Protein AF-A0A835QBU1-F1 (afdb_monomer)

Organism: Vanilla planifolia (NCBI:txid51239)

Structure (mmCIF, N/CA/C/O backbone):
data_AF-A0A835QBU1-F1
#
_entry.id   AF-A0A835QBU1-F1
#
loop_
_atom_site.group_PDB
_atom_site.id
_atom_site.type_symbol
_atom_site.label_atom_id
_atom_site.label_alt_id
_atom_site.label_comp_id
_atom_site.label_asym_id
_atom_site.label_entity_id
_atom_site.label_seq_id
_atom_site.pdbx_PDB_ins_code
_atom_site.Cartn_x
_atom_site.Cartn_y
_atom_site.Cartn_z
_atom_site.occupancy
_atom_site.B_iso_or_equiv
_atom_site.auth_seq_id
_atom_site.auth_comp_id
_atom_site.auth_asym_id
_atom_site.auth_atom_id
_atom_site.pdbx_PDB_model_num
ATOM 1 N N . MET A 1 1 ? -8.262 28.388 25.864 1.00 41.97 1 MET A N 1
ATOM 2 C CA . MET A 1 1 ? -7.118 27.521 26.210 1.00 41.97 1 MET A CA 1
ATOM 3 C C . MET A 1 1 ? -6.697 27.884 27.628 1.00 41.97 1 MET A C 1
ATOM 5 O O . MET A 1 1 ? -5.631 28.426 27.838 1.00 41.97 1 MET A O 1
ATOM 9 N N . GLU A 1 2 ? -7.646 27.727 28.546 1.00 38.16 2 GLU A N 1
ATOM 10 C CA . GLU A 1 2 ? -7.590 28.048 29.980 1.00 38.16 2 GLU A CA 1
ATOM 11 C C . GLU A 1 2 ? -8.943 27.547 30.513 1.00 38.16 2 GLU A C 1
ATOM 13 O O . GLU A 1 2 ? -9.866 28.317 30.756 1.00 38.16 2 GLU A O 1
ATOM 18 N N . GLN A 1 3 ? -9.139 26.226 30.480 1.00 33.34 3 GLN A N 1
ATOM 19 C CA . GLN A 1 3 ? -10.280 25.585 31.151 1.00 33.34 3 GLN A CA 1
ATOM 20 C C . GLN A 1 3 ? -10.134 24.071 31.369 1.00 33.34 3 GLN A C 1
ATOM 22 O O . GLN A 1 3 ? -10.959 23.512 32.078 1.00 33.34 3 GLN A O 1
ATOM 27 N N . ASP A 1 4 ? -9.060 23.438 30.882 1.00 34.94 4 ASP A N 1
ATOM 28 C CA . ASP A 1 4 ? -8.884 21.977 30.978 1.00 34.94 4 ASP A CA 1
ATOM 29 C C . ASP A 1 4 ? -7.824 21.531 32.009 1.00 34.94 4 ASP A C 1
ATOM 31 O O . ASP A 1 4 ? -7.469 20.360 32.069 1.00 34.94 4 ASP A O 1
ATOM 35 N N . GLU A 1 5 ? -7.316 22.432 32.857 1.00 35.19 5 GLU A N 1
ATOM 36 C CA . GLU A 1 5 ? -6.201 22.122 33.774 1.00 35.19 5 GLU A CA 1
ATOM 37 C C . GLU A 1 5 ? -6.612 21.827 35.231 1.00 35.19 5 GLU A C 1
ATOM 39 O O . GLU A 1 5 ? -5.766 21.797 36.121 1.00 35.19 5 GLU A O 1
ATOM 44 N N . TYR A 1 6 ? -7.901 21.577 35.500 1.00 36.22 6 TYR A N 1
ATOM 45 C CA . TYR A 1 6 ? -8.401 21.354 36.869 1.00 36.22 6 TYR A CA 1
ATOM 46 C C . TYR A 1 6 ? -8.866 19.926 37.208 1.00 36.22 6 TYR A C 1
ATOM 48 O O . TYR A 1 6 ? -9.200 19.683 38.365 1.00 36.22 6 TYR A O 1
ATOM 56 N N . GLU A 1 7 ? -8.827 18.958 36.283 1.00 36.31 7 GLU A N 1
ATOM 57 C CA . GLU A 1 7 ? -9.315 17.586 36.560 1.00 36.31 7 GLU A CA 1
ATOM 58 C C . GLU A 1 7 ? -8.234 16.495 36.691 1.00 36.31 7 GLU A C 1
ATOM 60 O O . GLU A 1 7 ? -8.557 15.364 37.044 1.00 36.31 7 GLU A O 1
ATOM 65 N N . LEU A 1 8 ? -6.939 16.796 36.527 1.00 36.50 8 LEU A N 1
ATOM 66 C CA . LEU A 1 8 ? -5.893 15.756 36.474 1.00 36.50 8 LEU A CA 1
ATOM 67 C C . LEU A 1 8 ? -5.052 15.563 37.757 1.00 36.50 8 LEU A C 1
ATOM 69 O O . LEU A 1 8 ? -3.908 15.117 37.679 1.00 36.50 8 LEU A O 1
ATOM 73 N N . VAL A 1 9 ? -5.574 15.898 38.946 1.00 36.94 9 VAL A N 1
ATOM 74 C CA . VAL A 1 9 ? -4.801 15.797 40.213 1.00 36.94 9 VAL A CA 1
ATOM 75 C C . VAL A 1 9 ? -5.402 14.827 41.248 1.00 36.94 9 VAL A C 1
ATOM 77 O O . VAL A 1 9 ? -4.779 14.585 42.279 1.00 36.94 9 VAL A O 1
ATOM 80 N N . GLN A 1 10 ? -6.542 14.173 40.992 1.00 35.09 10 GLN A N 1
ATOM 81 C CA . GLN A 1 10 ? -7.192 13.333 42.019 1.00 35.09 10 GLN A CA 1
ATOM 82 C C . GLN A 1 10 ? -6.930 11.815 41.988 1.00 35.09 10 GLN A C 1
ATOM 84 O O . GLN A 1 10 ? -7.316 11.148 42.943 1.00 35.09 10 GLN A O 1
ATOM 89 N N . ASP A 1 11 ? -6.187 11.270 41.019 1.00 34.44 11 ASP A N 1
ATOM 90 C CA . ASP A 1 11 ? -6.091 9.802 40.840 1.00 34.44 11 ASP A CA 1
ATOM 91 C C . ASP A 1 11 ? -4.745 9.144 41.208 1.00 34.44 11 ASP A C 1
ATOM 93 O O . ASP A 1 11 ? -4.454 8.022 40.797 1.00 34.44 11 ASP A O 1
ATOM 97 N N . LYS A 1 12 ? -3.897 9.784 42.030 1.00 37.47 12 LYS A N 1
ATOM 98 C CA . LYS A 1 12 ? -2.564 9.229 42.381 1.00 37.47 12 LYS A CA 1
ATOM 99 C C . LYS A 1 12 ? -2.281 8.911 43.851 1.00 37.47 12 LYS A C 1
ATOM 101 O O . LYS A 1 12 ? -1.123 8.703 44.202 1.00 37.47 12 LYS A O 1
ATOM 106 N N . TYR A 1 13 ? -3.298 8.768 44.701 1.00 37.16 13 TYR A N 1
ATOM 107 C CA . TYR A 1 13 ? -3.087 8.339 46.093 1.00 37.16 13 TYR A CA 1
ATOM 108 C C . TYR A 1 13 ? -4.092 7.289 46.580 1.00 37.16 13 TYR A C 1
ATOM 110 O O . TYR A 1 13 ? -4.860 7.541 47.496 1.00 37.16 13 TYR A O 1
ATOM 118 N N . THR A 1 14 ? -4.043 6.069 46.038 1.00 35.91 14 THR A N 1
ATOM 119 C CA . THR A 1 14 ? -4.476 4.866 46.780 1.00 35.91 14 THR A CA 1
ATOM 120 C C . THR A 1 14 ? -3.639 3.653 46.365 1.00 35.91 14 THR A C 1
ATOM 122 O O . THR A 1 14 ? -3.906 2.983 45.376 1.00 35.91 14 THR A O 1
ATOM 125 N N . GLY A 1 15 ? -2.578 3.367 47.122 1.00 33.56 15 GLY A N 1
ATOM 126 C CA . GLY A 1 15 ? -1.663 2.276 46.787 1.00 33.56 15 GLY A CA 1
ATOM 127 C C . GLY A 1 15 ? -0.652 1.943 47.876 1.00 33.56 15 GLY A C 1
ATOM 128 O O . GLY A 1 15 ? 0.536 1.876 47.593 1.00 33.56 15 GLY A O 1
ATOM 129 N N . LEU A 1 16 ? -1.097 1.727 49.116 1.00 31.12 16 LEU A N 1
ATOM 130 C CA . LEU A 1 16 ? -0.319 0.981 50.111 1.00 31.12 16 LEU A CA 1
ATOM 131 C C . LEU A 1 16 ? -1.269 0.123 50.950 1.00 31.12 16 LEU A C 1
ATOM 133 O O . LEU A 1 16 ? -2.012 0.620 51.791 1.00 31.12 16 LEU A O 1
ATOM 137 N N . LYS A 1 17 ? -1.266 -1.182 50.670 1.00 30.02 17 LYS A N 1
ATOM 138 C CA . LYS A 1 17 ? -1.977 -2.215 51.424 1.00 30.02 17 LYS A CA 1
ATOM 139 C C . LYS A 1 17 ? -0.918 -2.984 52.210 1.00 30.02 17 LYS A C 1
ATOM 141 O O . LYS A 1 17 ? -0.133 -3.728 51.629 1.00 30.02 17 LYS A O 1
ATOM 146 N N . GLU A 1 18 ? -0.855 -2.728 53.509 1.00 30.45 18 GLU A N 1
ATOM 147 C CA . GLU A 1 18 ? 0.099 -3.344 54.427 1.00 30.45 18 GLU A CA 1
ATOM 148 C C . GLU A 1 18 ? -0.432 -4.710 54.897 1.00 30.45 18 GLU A C 1
ATOM 150 O O . GLU A 1 18 ? -1.596 -4.863 55.274 1.00 30.45 18 GLU A O 1
ATOM 155 N N . HIS A 1 19 ? 0.425 -5.725 54.804 1.00 32.84 19 HIS A N 1
ATOM 156 C CA . HIS A 1 19 ? 0.195 -7.094 55.256 1.00 32.84 19 HIS A CA 1
ATOM 157 C C . HIS A 1 19 ? 0.370 -7.175 56.778 1.00 32.84 19 HIS A C 1
ATOM 159 O O . HIS A 1 19 ? 1.478 -6.955 57.257 1.00 32.84 19 HIS A O 1
ATOM 165 N N . VAL A 1 20 ? -0.649 -7.607 57.530 1.00 29.84 20 VAL A N 1
ATOM 166 C CA . VAL A 1 20 ? -0.459 -8.078 58.915 1.00 29.84 20 VAL A CA 1
ATOM 167 C C . VAL A 1 20 ? -1.335 -9.306 59.186 1.00 29.84 20 VAL A C 1
ATOM 169 O O . VAL A 1 20 ? -2.545 -9.287 58.979 1.00 29.84 20 VAL A O 1
ATOM 172 N N . SER A 1 21 ? -0.690 -10.393 59.622 1.00 28.58 21 SER A N 1
ATOM 173 C CA . SER A 1 21 ? -1.314 -11.604 60.182 1.00 28.58 21 SER A CA 1
ATOM 174 C C . SER A 1 21 ? -1.485 -11.480 61.707 1.00 28.58 21 SER A C 1
ATOM 176 O O . SER A 1 21 ? -0.760 -10.697 62.320 1.00 28.58 21 SER A O 1
ATOM 178 N N . PRO A 1 22 ? -2.390 -12.250 62.344 1.00 44.69 22 PRO A N 1
ATOM 179 C CA . PRO A 1 22 ? -2.784 -12.043 63.736 1.00 44.69 22 PRO A CA 1
ATOM 180 C C . PRO A 1 22 ? -2.064 -12.993 64.708 1.00 44.69 22 PRO A C 1
ATOM 182 O O . PRO A 1 22 ? -1.931 -14.179 64.415 1.00 44.69 22 PRO A O 1
ATOM 185 N N . ALA A 1 23 ? -1.677 -12.499 65.889 1.00 28.02 23 ALA A N 1
ATOM 186 C CA . ALA A 1 23 ? -1.507 -13.303 67.105 1.00 28.02 23 ALA A CA 1
ATOM 187 C C . ALA A 1 23 ? -1.272 -12.425 68.351 1.00 28.02 23 ALA A C 1
ATOM 189 O O . ALA A 1 23 ? -0.581 -11.415 68.269 1.00 28.02 23 ALA A O 1
ATOM 190 N N . ALA A 1 24 ? -1.759 -12.942 69.485 1.00 31.03 24 ALA A N 1
ATOM 191 C CA . ALA A 1 24 ? -1.344 -12.727 70.879 1.00 31.03 24 ALA A CA 1
ATOM 192 C C . ALA A 1 24 ? -2.356 -12.043 71.825 1.00 31.03 24 ALA A C 1
ATOM 194 O O . ALA A 1 24 ? -2.681 -10.864 71.735 1.00 31.03 24 ALA A O 1
ATOM 195 N N . GLU A 1 25 ? -2.806 -12.894 72.746 1.00 30.39 25 GLU A N 1
ATOM 196 C CA . GLU A 1 25 ? -3.642 -12.750 73.936 1.00 30.39 25 GLU A CA 1
ATOM 197 C C . GLU A 1 25 ? -3.053 -11.873 75.064 1.00 30.39 25 GLU A C 1
ATOM 199 O O . GLU A 1 25 ? -1.849 -11.633 75.127 1.00 30.39 25 GLU A O 1
ATOM 204 N N . GLY A 1 26 ? -3.914 -11.559 76.048 1.00 29.30 26 GLY A N 1
ATOM 205 C CA . GLY A 1 26 ? -3.568 -11.151 77.423 1.00 29.30 26 GLY A CA 1
ATOM 206 C C . GLY A 1 26 ? -3.734 -9.643 77.664 1.00 29.30 26 GLY A C 1
ATOM 207 O O . GLY A 1 26 ? -3.286 -8.847 76.860 1.00 29.30 26 GLY A O 1
ATOM 208 N N . HIS A 1 27 ? -4.355 -9.123 78.724 1.00 30.23 27 HIS A N 1
ATOM 209 C CA . HIS A 1 27 ? -4.617 -9.656 80.056 1.00 30.23 27 HIS A CA 1
ATOM 210 C C . HIS A 1 27 ? -5.768 -8.875 80.724 1.00 30.23 27 HIS A C 1
ATOM 212 O O . HIS A 1 27 ? -5.878 -7.659 80.593 1.00 30.23 27 HIS A O 1
ATOM 218 N N . ILE A 1 28 ? -6.573 -9.597 81.501 1.00 39.59 28 ILE A N 1
ATOM 219 C CA . ILE A 1 28 ? -7.530 -9.095 82.494 1.00 39.59 28 ILE A CA 1
ATOM 220 C C . ILE A 1 28 ? -6.761 -8.591 83.725 1.00 39.59 28 ILE A C 1
ATOM 222 O O . ILE A 1 28 ? -5.910 -9.323 84.229 1.00 39.59 28 ILE A O 1
ATOM 226 N N . ILE A 1 29 ? -7.127 -7.424 84.273 1.00 33.50 29 ILE A N 1
ATOM 227 C CA . ILE A 1 29 ? -6.891 -7.085 85.687 1.00 33.50 29 ILE A CA 1
ATOM 228 C C . ILE A 1 29 ? -8.177 -6.534 86.312 1.00 33.50 29 ILE A C 1
ATOM 230 O O . ILE A 1 29 ? -8.896 -5.722 85.740 1.00 33.50 29 ILE A O 1
ATOM 234 N N . SER A 1 30 ? -8.435 -7.062 87.504 1.00 31.66 30 SER A N 1
ATOM 235 C CA . SER A 1 30 ? -9.604 -6.952 88.364 1.00 31.66 30 SER A CA 1
ATOM 236 C C . SER A 1 30 ? -9.409 -5.897 89.463 1.00 31.66 30 SER A C 1
ATOM 238 O O . SER A 1 30 ? -8.361 -5.891 90.097 1.00 31.66 30 SER A O 1
ATOM 240 N N . GLY A 1 31 ? -10.470 -5.131 89.748 1.00 31.61 31 GLY A N 1
ATOM 241 C CA . GLY A 1 31 ? -11.047 -4.906 91.086 1.00 31.61 31 GLY A CA 1
ATOM 242 C C . GLY A 1 31 ? -10.341 -4.016 92.124 1.00 31.61 31 GLY A C 1
ATOM 243 O O . GLY A 1 31 ? -9.231 -4.305 92.553 1.00 31.61 31 GLY A O 1
ATOM 244 N N . SER A 1 32 ? -11.101 -3.072 92.696 1.00 29.36 32 SER A N 1
ATOM 245 C CA . SER A 1 32 ? -11.170 -2.866 94.155 1.00 29.36 32 SER A CA 1
ATOM 246 C C . SER A 1 32 ? -12.441 -2.102 94.576 1.00 29.36 32 SER A C 1
ATOM 248 O O . SER A 1 32 ? -12.893 -1.178 93.905 1.00 29.36 32 SER A O 1
ATOM 250 N N . CYS A 1 33 ? -13.036 -2.555 95.685 1.00 36.97 33 CYS A N 1
ATOM 251 C CA . CYS A 1 33 ? -14.155 -1.944 96.412 1.00 36.97 33 CYS A CA 1
ATOM 252 C C . CYS A 1 33 ? -13.748 -0.645 97.121 1.00 36.97 33 CYS A C 1
ATOM 254 O O . CYS A 1 33 ? -12.630 -0.573 97.627 1.00 36.97 33 CYS A O 1
ATOM 256 N N . PHE A 1 34 ? -14.705 0.267 97.336 1.00 31.36 34 PHE A N 1
ATOM 257 C CA . PHE A 1 34 ? -14.728 1.115 98.534 1.00 31.36 34 PHE A CA 1
ATOM 258 C C . PHE A 1 34 ? -16.157 1.394 99.030 1.00 31.36 34 PHE A C 1
ATOM 260 O O . PHE A 1 34 ? -17.123 1.363 98.270 1.00 31.36 34 PHE A O 1
ATOM 267 N N . ASP A 1 35 ? -16.227 1.573 100.347 1.00 37.97 35 ASP A N 1
ATOM 268 C CA . ASP A 1 35 ? -17.377 1.523 101.248 1.00 37.97 35 ASP A CA 1
ATOM 269 C C . ASP A 1 35 ? -18.296 2.762 101.234 1.00 37.97 35 ASP A C 1
ATOM 271 O O . ASP A 1 35 ? -17.958 3.839 100.750 1.00 37.97 35 ASP A O 1
ATOM 275 N N . ARG A 1 36 ? -19.476 2.571 101.826 1.00 37.59 36 ARG A N 1
ATOM 276 C CA . ARG A 1 36 ? -20.656 3.452 101.898 1.00 37.59 36 ARG A CA 1
ATOM 277 C C . ARG A 1 36 ? -20.568 4.478 103.050 1.00 37.59 36 ARG A C 1
ATOM 279 O O . ARG A 1 36 ? -20.303 4.049 104.166 1.00 37.59 36 ARG A O 1
ATOM 286 N N . HIS A 1 37 ? -20.883 5.767 102.825 1.00 36.41 37 HIS A N 1
ATOM 287 C CA . HIS A 1 37 ? -21.913 6.558 103.558 1.00 36.41 37 HIS A CA 1
ATOM 288 C C . HIS A 1 37 ? -21.887 8.088 103.282 1.00 36.41 37 HIS A C 1
ATOM 290 O O . HIS A 1 37 ? -20.880 8.756 103.474 1.00 36.41 37 HIS A O 1
ATOM 296 N N . ASP A 1 38 ? -23.069 8.590 102.899 1.00 43.28 38 ASP A N 1
ATOM 297 C CA . ASP A 1 38 ? -23.751 9.863 103.210 1.00 43.28 38 ASP A CA 1
ATOM 298 C C . ASP A 1 38 ? -23.039 11.231 103.145 1.00 43.28 38 ASP A C 1
ATOM 300 O O . ASP A 1 38 ? -22.525 11.738 104.139 1.00 43.28 38 ASP A O 1
ATOM 304 N N . ALA A 1 39 ? -23.261 11.936 102.027 1.00 38.59 39 ALA A N 1
ATOM 305 C CA . ALA A 1 39 ? -23.498 13.385 101.993 1.00 38.59 39 ALA A CA 1
ATOM 306 C C . ALA A 1 39 ? -24.356 13.749 100.762 1.00 38.59 39 ALA A C 1
ATOM 308 O O . ALA A 1 39 ? -23.865 14.108 99.694 1.00 38.59 39 ALA A O 1
ATOM 309 N N . ILE A 1 40 ? -25.678 13.617 100.890 1.00 51.03 40 ILE A N 1
ATOM 310 C CA . ILE A 1 40 ? -26.624 14.084 99.870 1.00 51.03 40 ILE A CA 1
ATOM 311 C C . ILE A 1 40 ? -26.675 15.611 99.920 1.00 51.03 40 ILE A C 1
ATOM 313 O O . ILE A 1 40 ? -27.142 16.189 100.900 1.00 51.03 40 ILE A O 1
ATOM 317 N N . GLY A 1 41 ? -26.256 16.236 98.817 1.00 47.84 41 GLY A N 1
ATOM 318 C CA . GLY A 1 41 ? -26.728 17.566 98.437 1.00 47.84 41 GLY A CA 1
ATOM 319 C C . GLY A 1 41 ? -25.657 18.598 98.093 1.00 47.84 41 GLY A C 1
ATOM 320 O O . GLY A 1 41 ? -25.722 19.683 98.653 1.00 47.84 41 GLY A O 1
ATOM 321 N N . ASN A 1 42 ? -24.685 18.279 97.220 1.00 50.53 42 ASN A N 1
ATOM 322 C CA . ASN A 1 42 ? -24.096 19.225 96.236 1.00 50.53 42 ASN A CA 1
ATOM 323 C C . ASN A 1 42 ? -22.894 18.680 95.431 1.00 50.53 42 ASN A C 1
ATOM 325 O O . ASN A 1 42 ? -22.438 19.356 94.513 1.00 50.53 42 ASN A O 1
ATOM 329 N N . GLU A 1 43 ? -22.385 17.473 95.697 1.00 49.97 43 GLU A N 1
ATOM 330 C CA . GLU A 1 43 ? -21.187 16.961 94.997 1.00 49.97 43 GLU A CA 1
ATOM 331 C C . GLU A 1 43 ? -21.432 16.514 93.546 1.00 49.97 43 GLU A C 1
ATOM 333 O O . GLU A 1 43 ? -20.513 16.582 92.734 1.00 49.97 43 GLU A O 1
ATOM 338 N N . SER A 1 44 ? -22.667 16.147 93.175 1.00 54.56 44 SER A N 1
ATOM 339 C CA . SER A 1 44 ? -23.006 15.769 91.789 1.00 54.56 44 SER A CA 1
ATOM 340 C C . SER A 1 44 ? -22.742 16.906 90.803 1.00 54.56 44 SER A C 1
ATOM 342 O O . SER A 1 44 ? -22.181 16.670 89.743 1.00 54.56 44 SER A O 1
ATOM 344 N N . ALA A 1 45 ? -23.084 18.146 91.168 1.00 55.16 45 ALA A N 1
ATOM 345 C CA . ALA A 1 45 ? -22.879 19.308 90.306 1.00 55.16 45 ALA A CA 1
ATOM 346 C C . ALA A 1 45 ? -21.403 19.736 90.230 1.00 55.16 45 ALA A C 1
ATOM 348 O O . ALA A 1 45 ? -21.012 20.401 89.277 1.00 55.16 45 ALA A O 1
ATOM 349 N N . TYR A 1 46 ? -20.580 19.371 91.219 1.00 55.22 46 TYR A N 1
ATOM 350 C CA . TYR A 1 46 ? -19.144 19.660 91.209 1.00 55.22 46 TYR A CA 1
ATOM 351 C C . TYR A 1 46 ? -18.377 18.627 90.376 1.00 55.22 46 TYR A C 1
ATOM 353 O O . TYR A 1 46 ? -17.526 19.010 89.584 1.00 55.22 46 TYR A O 1
ATOM 361 N N . TYR A 1 47 ? -18.727 17.339 90.483 1.00 55.25 47 TYR A N 1
ATOM 362 C CA . TYR A 1 47 ? -18.170 16.283 89.631 1.00 55.25 47 TYR A CA 1
ATOM 363 C C . TYR A 1 47 ? -18.634 16.397 88.178 1.00 55.25 47 TYR A C 1
ATOM 365 O O . TYR A 1 47 ? -17.829 16.212 87.277 1.00 55.25 47 TYR A O 1
ATOM 373 N N . GLU A 1 48 ? -19.896 16.746 87.930 1.00 59.31 48 GLU A N 1
ATOM 374 C CA . GLU A 1 48 ? -20.410 16.959 86.573 1.00 59.31 48 GLU A CA 1
ATOM 375 C C . GLU A 1 48 ? -19.735 18.162 85.905 1.00 59.31 48 GLU A C 1
ATOM 377 O O . GLU A 1 48 ? -19.340 18.076 84.751 1.00 59.31 48 GLU A O 1
ATOM 382 N N . ARG A 1 49 ? -19.499 19.251 86.647 1.00 60.28 49 ARG A N 1
ATOM 383 C CA . ARG A 1 49 ? -18.795 20.429 86.128 1.00 60.28 49 ARG A CA 1
ATOM 384 C C . ARG A 1 49 ? -17.291 20.210 85.957 1.00 60.28 49 ARG A C 1
ATOM 386 O O . ARG A 1 49 ? -16.742 20.681 84.978 1.00 60.28 49 ARG A O 1
ATOM 393 N N . PHE A 1 50 ? -16.649 19.460 86.854 1.00 61.06 50 PHE A N 1
ATOM 394 C CA . PHE A 1 50 ? -15.238 19.080 86.729 1.00 61.06 50 PHE A CA 1
ATOM 395 C C . PHE A 1 50 ? -15.012 18.121 85.551 1.00 61.06 50 PHE A C 1
ATOM 397 O O . PHE A 1 50 ? -14.071 18.299 84.793 1.00 61.06 50 PHE A O 1
ATOM 404 N N . ILE A 1 51 ? -15.912 17.151 85.345 1.00 66.44 51 ILE A N 1
ATOM 405 C CA . ILE A 1 51 ? -15.860 16.240 84.194 1.00 66.44 51 ILE A CA 1
ATOM 406 C C . ILE A 1 51 ? -16.154 16.988 82.892 1.00 66.44 51 ILE A C 1
ATOM 408 O O . ILE A 1 51 ? -15.495 16.709 81.900 1.00 66.44 51 ILE A O 1
ATOM 412 N N . LEU A 1 52 ? -17.114 17.920 82.874 1.00 69.75 52 LEU A N 1
ATOM 413 C CA . LEU A 1 52 ? -17.405 18.728 81.686 1.00 69.75 52 LEU A CA 1
ATOM 414 C C . LEU A 1 52 ? -16.255 19.683 81.350 1.00 69.75 52 LEU A C 1
ATOM 416 O O . LEU A 1 52 ? -15.843 19.706 80.199 1.00 69.75 52 LEU A O 1
ATOM 420 N N . ASP A 1 53 ? -15.684 20.385 82.334 1.00 72.69 53 ASP A N 1
ATOM 421 C CA . ASP A 1 53 ? -14.532 21.270 82.115 1.00 72.69 53 ASP A CA 1
ATOM 422 C C . ASP A 1 53 ? -13.290 20.471 81.662 1.00 72.69 53 ASP A C 1
ATOM 424 O O . ASP A 1 53 ? -12.577 20.904 80.758 1.00 72.69 53 ASP A O 1
ATOM 428 N N . ASP A 1 54 ? -13.044 19.277 82.222 1.00 73.94 54 ASP A N 1
ATOM 429 C CA . ASP A 1 54 ? -11.964 18.389 81.767 1.00 73.94 54 ASP A CA 1
ATOM 430 C C . ASP A 1 54 ? -12.229 17.853 80.352 1.00 73.94 54 ASP A C 1
ATOM 432 O O . ASP A 1 54 ? -11.304 17.746 79.548 1.00 73.94 54 ASP A O 1
ATOM 436 N N . PHE A 1 55 ? -13.479 17.519 80.020 1.00 77.06 55 PHE A N 1
ATOM 437 C CA . PHE A 1 55 ? -13.851 17.008 78.699 1.00 77.06 55 PHE A CA 1
ATOM 438 C C . PHE A 1 55 ? -13.785 18.097 77.623 1.00 77.06 55 PHE A C 1
ATOM 440 O O . PHE A 1 55 ? -13.301 17.830 76.523 1.00 77.06 55 PHE A O 1
ATOM 447 N N . ASP A 1 56 ? -14.202 19.320 77.952 1.00 78.69 56 ASP A N 1
ATOM 448 C CA . ASP A 1 56 ? -14.066 20.497 77.095 1.00 78.69 56 ASP A CA 1
ATOM 449 C C . ASP A 1 56 ? -12.581 20.821 76.869 1.00 78.69 56 ASP A C 1
ATOM 451 O O . ASP A 1 56 ? -12.164 21.009 75.728 1.00 78.69 56 ASP A O 1
ATOM 455 N N . ASN A 1 57 ? -11.744 20.741 77.911 1.00 81.06 57 ASN A N 1
ATOM 456 C CA . ASN A 1 57 ? -10.294 20.909 77.785 1.00 81.06 57 ASN A CA 1
ATOM 457 C C . ASN A 1 57 ? -9.639 19.796 76.933 1.00 81.06 57 ASN A C 1
ATOM 459 O O . ASN A 1 57 ? -8.743 20.067 76.136 1.00 81.06 57 ASN A O 1
ATOM 463 N N . TYR A 1 58 ? -10.111 18.547 77.032 1.00 81.81 58 TYR A N 1
ATOM 464 C CA . TYR A 1 58 ? -9.672 17.448 76.158 1.00 81.81 58 TYR A CA 1
ATOM 465 C C . TYR A 1 58 ? -10.103 17.647 74.698 1.00 81.81 58 TYR A C 1
ATOM 467 O O . TYR A 1 58 ? -9.345 17.321 73.781 1.00 81.81 58 TYR A O 1
ATOM 475 N N . LEU A 1 59 ? -11.314 18.156 74.458 1.00 85.75 59 LEU A N 1
ATOM 476 C CA . LEU A 1 59 ? -11.799 18.467 73.113 1.00 85.75 59 LEU A CA 1
ATOM 477 C C . LEU A 1 59 ? -11.027 19.634 72.495 1.00 85.75 59 LEU A C 1
ATOM 479 O O . LEU A 1 59 ? -10.666 19.551 71.318 1.00 85.75 59 LEU A O 1
ATOM 483 N N . ASP A 1 60 ? -10.719 20.660 73.285 1.00 86.69 60 ASP A N 1
ATOM 484 C CA . ASP A 1 60 ? -9.874 21.777 72.872 1.00 86.69 60 ASP A CA 1
ATOM 485 C C . ASP A 1 60 ? -8.447 21.302 72.558 1.00 86.69 60 ASP A C 1
ATOM 487 O O . ASP A 1 60 ? -7.924 21.627 71.493 1.00 86.69 60 ASP A O 1
ATOM 491 N N . GLU A 1 61 ? -7.849 20.425 73.376 1.00 88.44 61 GLU A N 1
ATOM 492 C CA . GLU A 1 61 ? -6.535 19.828 73.085 1.00 88.44 61 GLU A CA 1
ATOM 493 C C . GLU A 1 61 ? -6.550 18.992 71.791 1.00 88.44 61 GLU A C 1
ATOM 495 O O . GLU A 1 61 ? -5.623 19.059 70.975 1.00 88.44 61 GLU A O 1
ATOM 500 N N . ILE A 1 62 ? -7.607 18.203 71.560 1.00 85.81 62 ILE A N 1
ATOM 501 C CA . ILE A 1 62 ? -7.775 17.439 70.315 1.00 85.81 62 ILE A CA 1
ATOM 502 C C . ILE A 1 62 ? -7.908 18.389 69.123 1.00 85.81 62 ILE A C 1
ATOM 504 O O . ILE A 1 62 ? -7.298 18.144 68.078 1.00 85.81 62 ILE A O 1
ATOM 508 N N . ASN A 1 63 ? -8.669 19.471 69.264 1.00 86.75 63 ASN A N 1
ATOM 509 C CA . ASN A 1 63 ? -8.869 20.460 68.214 1.00 86.75 63 ASN A CA 1
ATOM 510 C C . ASN A 1 63 ? -7.580 21.244 67.909 1.00 86.75 63 ASN A C 1
ATOM 512 O O . ASN A 1 63 ? -7.251 21.450 66.737 1.00 86.75 63 ASN A O 1
ATOM 516 N N . ASP A 1 64 ? -6.794 21.592 68.927 1.00 89.75 64 ASP A N 1
ATOM 517 C CA . ASP A 1 64 ? -5.475 22.211 68.780 1.00 89.75 64 ASP A CA 1
ATOM 518 C C . ASP A 1 64 ? -4.499 21.260 68.080 1.00 89.75 64 ASP A C 1
ATOM 520 O O . ASP A 1 64 ? -3.841 21.641 67.108 1.00 89.75 64 ASP A O 1
ATOM 524 N N . ARG A 1 65 ? -4.456 19.983 68.482 1.00 88.75 65 ARG A N 1
ATOM 525 C CA . ARG A 1 65 ? -3.637 18.961 67.808 1.00 88.75 65 ARG A CA 1
ATOM 526 C C . ARG A 1 65 ? -4.067 18.739 66.362 1.00 88.75 65 ARG A C 1
ATOM 528 O O . ARG A 1 65 ? -3.205 18.567 65.501 1.00 88.75 65 ARG A O 1
ATOM 535 N N . LEU A 1 66 ? -5.367 18.765 66.073 1.00 88.25 66 LEU A N 1
ATOM 536 C CA . LEU A 1 66 ? -5.893 18.650 64.712 1.00 88.25 66 LEU A CA 1
ATOM 537 C C . LEU A 1 66 ? -5.510 19.872 63.866 1.00 88.25 66 LEU A C 1
ATOM 539 O O . LEU A 1 66 ? -5.125 19.729 62.705 1.00 88.25 66 LEU A O 1
ATOM 543 N N . THR A 1 67 ? -5.569 21.063 64.458 1.00 86.94 67 THR A N 1
ATOM 544 C CA . THR A 1 67 ? -5.194 22.328 63.817 1.00 86.94 67 THR A CA 1
ATOM 545 C C . THR A 1 67 ? -3.701 22.363 63.508 1.00 86.94 67 THR A C 1
ATOM 547 O O . THR A 1 67 ? -3.316 22.665 62.379 1.00 86.94 67 THR A O 1
ATOM 550 N N . VAL A 1 68 ? -2.857 21.958 64.461 1.00 88.88 68 VAL A N 1
ATOM 551 C CA . VAL A 1 68 ? -1.411 21.799 64.252 1.00 88.88 68 VAL A CA 1
ATOM 552 C C . VAL A 1 68 ? -1.136 20.733 63.193 1.00 88.88 68 VAL A C 1
ATOM 554 O O . VAL A 1 68 ? -0.342 20.974 62.290 1.00 88.88 68 VAL A O 1
ATOM 557 N N . SER A 1 69 ? -1.818 19.584 63.241 1.00 89.25 69 SER A N 1
ATOM 558 C CA . SER A 1 69 ? -1.653 18.524 62.241 1.00 89.25 69 SER A CA 1
ATOM 559 C C . SER A 1 69 ? -1.994 19.010 60.834 1.00 89.25 69 SER A C 1
ATOM 561 O O . SER A 1 69 ? -1.257 18.686 59.908 1.00 89.25 69 SER A O 1
ATOM 563 N N . ARG A 1 70 ? -3.064 19.803 60.673 1.00 90.19 70 ARG A N 1
ATOM 564 C CA . ARG A 1 70 ? -3.437 20.420 59.390 1.00 90.19 70 ARG A CA 1
ATOM 565 C C . ARG A 1 70 ? -2.408 21.447 58.925 1.00 90.19 70 ARG A C 1
ATOM 567 O O . ARG A 1 70 ? -1.975 21.399 57.784 1.00 90.19 70 ARG A O 1
ATOM 574 N N . LEU A 1 71 ? -1.950 22.330 59.811 1.00 88.94 71 LEU A N 1
ATOM 575 C CA . LEU A 1 71 ? -0.914 23.323 59.495 1.00 88.94 71 LEU A CA 1
ATOM 576 C C . LEU A 1 71 ? 0.410 22.679 59.065 1.00 88.94 71 LEU A C 1
ATOM 578 O O . LEU A 1 71 ? 1.075 23.169 58.147 1.00 88.94 71 LEU A O 1
ATOM 582 N N . VAL A 1 72 ? 0.788 21.580 59.720 1.00 90.94 72 VAL A N 1
ATOM 583 C CA . VAL A 1 72 ? 1.989 20.813 59.382 1.00 90.94 72 VAL A CA 1
ATOM 584 C C . VAL A 1 72 ? 1.788 20.068 58.065 1.00 90.94 72 VAL A C 1
ATOM 586 O O . VAL A 1 72 ? 2.661 20.160 57.205 1.00 90.94 72 VAL A O 1
ATOM 589 N N . SER A 1 73 ? 0.652 19.390 57.857 1.00 84.25 73 SER A N 1
ATOM 590 C CA . SER A 1 73 ? 0.379 18.700 56.590 1.00 84.25 73 SER A CA 1
ATOM 591 C C . SER A 1 73 ? 0.332 19.673 55.418 1.00 84.25 73 SER A C 1
ATOM 593 O O . SER A 1 73 ? 0.970 19.420 54.402 1.00 84.25 73 SER A O 1
ATOM 595 N N . ASP A 1 74 ? -0.323 20.821 55.578 1.00 89.44 74 ASP A N 1
ATOM 596 C CA . ASP A 1 74 ? -0.414 21.846 54.541 1.00 89.44 74 ASP A CA 1
ATOM 597 C C . ASP A 1 74 ? 0.957 22.463 54.253 1.00 89.44 74 ASP A C 1
ATOM 599 O O . ASP A 1 74 ? 1.289 22.693 53.092 1.00 89.44 74 ASP A O 1
ATOM 603 N N . SER A 1 75 ? 1.799 22.674 55.274 1.00 89.75 75 SER A N 1
ATOM 604 C CA . SER A 1 75 ? 3.180 23.135 55.064 1.00 89.75 75 SER A CA 1
ATOM 605 C C . SER A 1 75 ? 4.039 22.103 54.339 1.00 89.75 75 SER A C 1
ATOM 607 O O . SER A 1 75 ? 4.810 22.478 53.458 1.00 89.75 75 SER A O 1
ATOM 609 N N . VAL A 1 76 ? 3.911 20.815 54.674 1.00 90.38 76 VAL A N 1
ATOM 610 C CA . VAL A 1 76 ? 4.652 19.734 54.006 1.00 90.38 76 VAL A CA 1
ATOM 611 C C . VAL A 1 76 ? 4.196 19.593 52.557 1.00 90.38 76 VAL A C 1
ATOM 613 O O . VAL A 1 76 ? 5.034 19.589 51.658 1.00 90.38 76 VAL A O 1
ATOM 616 N N . ILE A 1 77 ? 2.884 19.556 52.314 1.00 90.31 77 ILE A N 1
ATOM 617 C CA . ILE A 1 77 ? 2.307 19.483 50.967 1.00 90.31 77 ILE A CA 1
ATOM 618 C C . ILE A 1 77 ? 2.733 20.703 50.154 1.00 90.31 77 ILE A C 1
ATOM 620 O O . ILE A 1 77 ? 3.209 20.552 49.033 1.00 90.31 77 ILE A O 1
ATOM 624 N N . LYS A 1 78 ? 2.646 21.909 50.722 1.00 91.62 78 LYS A N 1
ATOM 625 C CA . LYS A 1 78 ? 3.096 23.135 50.057 1.00 91.62 78 LYS A CA 1
ATOM 626 C C . LYS A 1 78 ? 4.590 23.091 49.738 1.00 91.62 78 LYS A C 1
ATOM 628 O O . LYS A 1 78 ? 4.965 23.459 48.632 1.00 91.62 78 LYS A O 1
ATOM 633 N N . GLY A 1 79 ? 5.426 22.602 50.655 1.00 91.31 79 GLY A N 1
ATOM 634 C CA . GLY A 1 79 ? 6.859 22.409 50.420 1.00 91.31 79 GLY A CA 1
ATOM 635 C C . GLY A 1 79 ? 7.144 21.422 49.285 1.00 91.31 79 GLY A C 1
ATOM 636 O O . GLY A 1 79 ? 7.955 21.716 48.411 1.00 91.31 79 GLY A O 1
ATOM 637 N N . MET A 1 80 ? 6.432 20.291 49.247 1.00 87.75 80 MET A N 1
ATOM 638 C CA . MET A 1 80 ? 6.537 19.307 48.164 1.00 87.75 80 MET A CA 1
ATOM 639 C C . MET A 1 80 ? 6.085 19.886 46.821 1.00 87.75 80 MET A C 1
ATOM 641 O O . MET A 1 80 ? 6.786 19.737 45.825 1.00 87.75 80 MET A O 1
ATOM 645 N N . VAL A 1 81 ? 4.947 20.583 46.791 1.00 90.06 81 VAL A N 1
ATOM 646 C CA . VAL A 1 81 ? 4.428 21.230 45.578 1.00 90.06 81 VAL A CA 1
ATOM 647 C C . VAL A 1 81 ? 5.394 22.303 45.083 1.00 90.06 81 VAL A C 1
ATOM 649 O O . VAL A 1 81 ? 5.668 22.357 43.890 1.00 90.06 81 VAL A O 1
ATOM 652 N N . SER A 1 82 ? 5.960 23.122 45.975 1.00 89.12 82 SER A N 1
ATOM 653 C CA . SER A 1 82 ? 6.966 24.119 45.599 1.00 89.12 82 SER A CA 1
ATOM 654 C C . SER A 1 82 ? 8.238 23.481 45.039 1.00 89.12 82 SER A C 1
ATOM 656 O O . SER A 1 82 ? 8.734 23.960 44.027 1.00 89.12 82 SER A O 1
ATOM 658 N N . ALA A 1 83 ? 8.721 22.381 45.623 1.00 89.25 83 ALA A N 1
ATOM 659 C CA . ALA A 1 83 ? 9.887 21.662 45.106 1.00 89.25 83 ALA A CA 1
ATOM 660 C C . ALA A 1 83 ? 9.627 21.049 43.718 1.00 89.25 83 ALA A C 1
ATOM 662 O O . ALA A 1 83 ? 10.460 21.162 42.823 1.00 89.25 83 ALA A O 1
ATOM 663 N N . ILE A 1 84 ? 8.449 20.450 43.509 1.00 90.00 84 ILE A N 1
ATOM 664 C CA . ILE A 1 84 ? 8.050 19.900 42.205 1.00 90.00 84 ILE A CA 1
ATOM 665 C C . ILE A 1 84 ? 7.893 21.023 41.171 1.00 90.00 84 ILE A C 1
ATOM 667 O O . ILE A 1 84 ? 8.300 20.869 40.020 1.00 90.00 84 ILE A O 1
ATOM 671 N N . LEU A 1 85 ? 7.320 22.162 41.562 1.00 90.69 85 LEU A N 1
ATOM 672 C CA . LEU A 1 85 ? 7.175 23.323 40.688 1.00 90.69 85 LEU A CA 1
ATOM 673 C C . LEU A 1 85 ? 8.543 23.882 40.272 1.00 90.69 85 LEU A C 1
ATOM 675 O O . LEU A 1 85 ? 8.763 24.176 39.101 1.00 90.69 85 LEU A O 1
ATOM 679 N N . GLU A 1 86 ? 9.489 23.982 41.201 1.00 91.56 86 GLU A N 1
ATOM 680 C CA . GLU A 1 86 ? 10.857 24.405 40.898 1.00 91.56 86 GLU A CA 1
ATOM 681 C C . GLU A 1 86 ? 11.557 23.411 39.952 1.00 91.56 86 GLU A C 1
ATOM 683 O O . GLU A 1 86 ? 12.072 23.811 38.911 1.00 91.56 86 GLU A O 1
ATOM 688 N N . GLU A 1 87 ? 11.470 22.103 40.215 1.00 91.44 87 GLU A N 1
ATOM 689 C CA . GLU A 1 87 ? 12.075 21.078 39.349 1.00 91.44 87 GLU A CA 1
ATOM 690 C C . GLU A 1 87 ? 11.454 21.055 37.939 1.00 91.44 87 GLU A C 1
ATOM 692 O O . GLU A 1 87 ? 12.147 20.882 36.932 1.00 91.44 87 GLU A O 1
ATOM 697 N N . THR A 1 88 ? 10.134 21.218 37.838 1.00 87.06 88 THR A N 1
ATOM 698 C CA . THR A 1 88 ? 9.435 21.244 36.544 1.00 87.06 88 THR A CA 1
ATOM 699 C C . THR A 1 88 ? 9.750 22.507 35.754 1.00 87.06 88 THR A C 1
ATOM 701 O O . THR A 1 88 ? 10.017 22.406 34.557 1.00 87.06 88 THR A O 1
ATOM 704 N N . THR A 1 89 ? 9.797 23.675 36.398 1.00 89.06 89 THR A N 1
ATOM 705 C CA . THR A 1 89 ? 10.193 24.928 35.735 1.00 89.06 89 THR A CA 1
ATOM 706 C C . THR A 1 89 ? 11.644 24.886 35.252 1.00 89.06 89 THR A C 1
ATOM 708 O O . THR A 1 89 ? 11.917 25.325 34.134 1.00 89.06 89 THR A O 1
ATOM 711 N N . GLU A 1 90 ? 12.561 24.278 36.011 1.00 90.44 90 GLU A N 1
ATOM 712 C CA . GLU A 1 90 ? 13.943 24.058 35.569 1.00 90.44 90 GLU A CA 1
ATOM 713 C C . GLU A 1 90 ? 14.011 23.112 34.357 1.00 90.44 90 GLU A C 1
ATOM 715 O O . GLU A 1 90 ? 14.662 23.428 33.359 1.00 90.44 90 GLU A O 1
ATOM 720 N N . LYS A 1 91 ? 13.286 21.984 34.377 1.00 90.75 91 LYS A N 1
ATOM 721 C CA . LYS A 1 91 ? 13.224 21.052 33.233 1.00 90.75 91 LYS A CA 1
ATOM 722 C C . LYS A 1 91 ? 12.643 21.697 31.977 1.00 90.75 91 LYS A C 1
ATOM 724 O O . LYS A 1 91 ? 13.151 21.441 30.885 1.00 90.75 91 LYS A O 1
ATOM 729 N N . VAL A 1 92 ? 11.610 22.527 32.122 1.00 90.88 92 VAL A N 1
ATOM 730 C CA . VAL A 1 92 ? 11.031 23.295 31.010 1.00 90.88 92 VAL A CA 1
ATOM 731 C C . VAL A 1 92 ? 12.065 24.274 30.459 1.00 90.88 92 VAL A C 1
ATOM 733 O O . VAL A 1 92 ? 12.324 24.249 29.261 1.00 90.88 92 VAL A O 1
ATOM 736 N N . ALA A 1 93 ? 12.755 25.034 31.313 1.00 91.25 93 ALA A N 1
ATOM 737 C CA . ALA A 1 93 ? 13.796 25.965 30.874 1.00 91.25 93 ALA A CA 1
ATOM 738 C C . ALA A 1 93 ? 14.958 25.264 30.141 1.00 91.25 93 ALA A C 1
ATOM 740 O O . ALA A 1 93 ? 15.462 25.771 29.136 1.00 91.25 93 ALA A O 1
ATOM 741 N N . VAL A 1 94 ? 15.368 24.074 30.600 1.00 91.88 94 VAL A N 1
ATOM 742 C CA . VAL A 1 94 ? 16.379 23.247 29.917 1.00 91.88 94 VAL A CA 1
ATOM 743 C C . VAL A 1 94 ? 15.885 22.800 28.539 1.00 91.88 94 VAL A C 1
ATOM 745 O O . VAL A 1 94 ? 16.635 22.876 27.563 1.00 91.88 94 VAL A O 1
ATOM 748 N N . LYS A 1 95 ? 14.626 22.360 28.435 1.00 91.12 95 LYS A N 1
ATOM 749 C CA . LYS A 1 95 ? 14.024 21.940 27.162 1.00 91.12 95 LYS A CA 1
ATOM 750 C C . LYS A 1 95 ? 13.835 23.108 26.197 1.00 91.12 95 LYS A C 1
ATOM 752 O O . LYS A 1 95 ? 14.151 22.964 25.019 1.00 91.12 95 LYS A O 1
ATOM 757 N N . ASP A 1 96 ? 13.443 24.278 26.684 1.00 90.31 96 ASP A N 1
ATOM 758 C CA . ASP A 1 96 ? 13.341 25.497 25.878 1.00 90.31 96 ASP A CA 1
ATOM 759 C C . ASP A 1 96 ? 14.711 25.946 25.347 1.00 90.31 96 ASP A C 1
ATOM 761 O O . ASP A 1 96 ? 14.834 26.348 24.187 1.00 90.31 96 ASP A O 1
ATOM 765 N N . ALA A 1 97 ? 15.775 25.815 26.148 1.00 89.62 97 ALA A N 1
ATOM 766 C CA . ALA A 1 97 ? 17.141 26.078 25.698 1.00 89.62 97 ALA A CA 1
ATOM 767 C C . ALA A 1 97 ? 17.610 25.075 24.623 1.00 89.62 97 ALA A C 1
ATOM 769 O O . ALA A 1 97 ? 18.279 25.462 23.659 1.00 89.62 97 ALA A O 1
ATOM 770 N N . GLU A 1 98 ? 17.237 23.797 24.749 1.00 90.81 98 GLU A N 1
ATOM 771 C CA . GLU A 1 98 ? 17.493 22.760 23.742 1.00 90.81 98 GLU A CA 1
ATOM 772 C C . GLU A 1 98 ? 16.758 23.066 22.425 1.00 90.81 98 GLU A C 1
ATOM 774 O O . GLU A 1 98 ? 17.376 23.044 21.356 1.00 90.81 98 GLU A O 1
ATOM 779 N N . ILE A 1 99 ? 15.479 23.453 22.498 1.00 87.06 99 ILE A N 1
ATOM 780 C CA . ILE A 1 99 ? 14.676 23.886 21.344 1.00 87.06 99 ILE A CA 1
ATOM 781 C C . ILE A 1 99 ? 15.306 25.114 20.680 1.00 87.06 99 ILE A C 1
ATOM 783 O O . ILE A 1 99 ? 15.456 25.149 19.458 1.00 87.06 99 ILE A O 1
ATOM 787 N N . ALA A 1 100 ? 15.747 26.107 21.457 1.00 90.12 100 ALA A N 1
ATOM 788 C CA . ALA A 1 100 ? 16.429 27.284 20.924 1.00 90.12 100 ALA A CA 1
ATOM 789 C C . ALA A 1 100 ? 17.742 26.920 20.203 1.00 90.12 100 ALA A C 1
ATOM 791 O O . ALA A 1 100 ? 18.048 27.474 19.141 1.00 90.12 100 ALA A O 1
ATOM 792 N N . MET A 1 101 ? 18.506 25.959 20.731 1.00 88.00 101 MET A N 1
ATOM 793 C CA . MET A 1 101 ? 19.721 25.457 20.085 1.00 88.00 101 MET A CA 1
ATOM 794 C C . MET A 1 101 ? 19.411 24.715 18.777 1.00 88.00 101 MET A C 1
ATOM 796 O O . MET A 1 101 ? 20.109 24.922 17.779 1.00 88.00 101 MET A O 1
ATOM 800 N N . LEU A 1 102 ? 18.381 23.867 18.761 1.00 82.38 102 LEU A N 1
ATOM 801 C CA . LEU A 1 102 ? 17.939 23.143 17.566 1.00 82.38 102 LEU A CA 1
ATOM 802 C C . LEU A 1 102 ? 17.425 24.104 16.487 1.00 82.38 102 LEU A C 1
ATOM 804 O O . LEU A 1 102 ? 17.840 23.998 15.335 1.00 82.38 102 LEU A O 1
ATOM 808 N N . ASN A 1 103 ? 16.638 25.111 16.868 1.00 82.81 103 ASN A N 1
ATOM 809 C CA . ASN A 1 103 ? 16.186 26.168 15.963 1.00 82.81 103 ASN A CA 1
ATOM 810 C C . ASN A 1 103 ? 17.356 26.960 15.373 1.00 82.81 103 ASN A C 1
ATOM 812 O O . ASN A 1 103 ? 17.376 27.241 14.176 1.00 82.81 103 ASN A O 1
ATOM 816 N N . LYS A 1 104 ? 18.382 27.264 16.176 1.00 84.69 104 LYS A N 1
ATOM 817 C CA . LYS A 1 104 ? 19.603 27.905 15.674 1.00 84.69 104 LYS A CA 1
ATOM 818 C C . LYS A 1 104 ? 20.350 27.009 14.678 1.00 84.69 104 LYS A C 1
ATOM 820 O O . LYS A 1 104 ? 20.840 27.516 13.672 1.00 84.69 104 LYS A O 1
ATOM 825 N N . LYS A 1 105 ? 20.413 25.692 14.920 1.00 79.25 105 LYS A N 1
ATOM 826 C CA . LYS A 1 105 ? 21.005 24.718 13.981 1.00 79.25 105 LYS A CA 1
ATOM 827 C C . LYS A 1 105 ? 20.220 24.627 12.667 1.00 79.25 105 LYS A C 1
ATOM 829 O O . LYS A 1 105 ? 20.841 24.581 11.605 1.00 79.25 105 LYS A O 1
ATOM 834 N N . LEU A 1 106 ? 18.889 24.658 12.723 1.00 72.31 106 LEU A N 1
ATOM 835 C CA . LEU A 1 106 ? 18.029 24.703 11.535 1.00 72.31 106 LEU A CA 1
ATOM 836 C C . LEU A 1 106 ? 18.254 25.988 10.731 1.00 72.31 106 LEU A C 1
ATOM 838 O O . LEU A 1 106 ? 18.554 25.915 9.545 1.00 72.31 106 LEU A O 1
ATOM 842 N N . GLN A 1 107 ? 18.276 27.150 11.388 1.00 72.06 107 GLN A N 1
ATOM 843 C CA . GLN A 1 107 ? 18.562 28.421 10.714 1.00 72.06 107 GLN A CA 1
ATOM 844 C C . GLN A 1 107 ? 19.958 28.455 10.073 1.00 72.06 107 GLN A C 1
ATOM 846 O O . GLN A 1 107 ? 20.129 29.021 8.996 1.00 72.06 107 GLN A O 1
ATOM 851 N N . THR A 1 108 ? 20.971 27.826 10.682 1.00 62.84 108 THR A N 1
ATOM 852 C CA . THR A 1 108 ? 22.292 27.699 10.039 1.00 62.84 108 THR A CA 1
ATOM 853 C C . THR A 1 108 ? 22.288 26.764 8.827 1.00 62.84 108 THR A C 1
ATOM 855 O O . THR A 1 108 ? 23.105 26.953 7.928 1.00 62.84 108 THR A O 1
ATOM 858 N N . ARG A 1 109 ? 21.366 25.792 8.767 1.00 52.19 109 ARG A N 1
ATOM 859 C CA . ARG A 1 109 ? 21.169 24.904 7.610 1.00 52.19 109 ARG A CA 1
ATOM 860 C C . ARG A 1 109 ? 20.447 25.636 6.471 1.00 52.19 109 ARG A C 1
ATOM 862 O O . ARG A 1 109 ? 20.849 25.493 5.319 1.00 52.19 109 ARG A O 1
ATOM 869 N N . ASP A 1 110 ? 19.501 26.515 6.799 1.00 50.88 110 ASP A N 1
ATOM 870 C CA . ASP A 1 110 ? 18.799 27.376 5.832 1.00 50.88 110 ASP A CA 1
ATOM 871 C C . ASP A 1 110 ? 19.697 28.484 5.251 1.00 50.88 110 ASP A C 1
ATOM 873 O O . ASP A 1 110 ? 19.582 28.847 4.076 1.00 50.88 110 ASP A O 1
ATOM 877 N N . TYR A 1 111 ? 20.681 28.978 6.014 1.00 47.34 111 TYR A N 1
ATOM 878 C CA . TYR A 1 111 ? 21.673 29.929 5.494 1.00 47.34 111 TYR A CA 1
ATOM 879 C C . TYR A 1 111 ? 22.568 29.340 4.384 1.00 47.34 111 TYR A C 1
ATOM 881 O O . TYR A 1 111 ? 23.112 30.102 3.586 1.00 47.34 111 TYR A O 1
ATOM 889 N N . SER A 1 112 ? 22.672 28.008 4.268 1.00 40.59 112 SER A N 1
ATOM 890 C CA . SER A 1 112 ? 23.351 27.348 3.140 1.00 40.59 112 SER A CA 1
ATOM 891 C C . SER A 1 112 ? 22.526 27.384 1.846 1.00 40.59 112 SER A C 1
ATOM 893 O O . SER A 1 112 ? 23.102 27.349 0.762 1.00 40.59 112 SER A O 1
ATOM 895 N N . TRP A 1 113 ? 21.196 27.484 1.945 1.00 41.00 113 TRP A N 1
ATOM 896 C CA . TRP A 1 113 ? 20.285 27.572 0.797 1.00 41.00 113 TRP A CA 1
ATOM 897 C C . TRP A 1 113 ? 20.098 29.013 0.299 1.00 41.00 113 TRP A C 1
ATOM 899 O O . TRP A 1 113 ? 20.018 29.256 -0.904 1.00 41.00 113 TRP A O 1
ATOM 909 N N . THR A 1 114 ? 20.123 29.999 1.200 1.00 36.41 114 THR A N 1
ATOM 910 C CA . THR A 1 114 ? 19.942 31.427 0.843 1.00 36.41 114 THR A CA 1
ATOM 911 C C . THR A 1 114 ? 21.088 32.051 0.029 1.00 36.41 114 THR A C 1
ATOM 913 O O . THR A 1 114 ? 20.943 33.165 -0.479 1.00 36.41 114 THR A O 1
ATOM 916 N N . ALA A 1 115 ? 22.218 31.357 -0.152 1.00 37.69 115 ALA A N 1
ATOM 917 C CA . ALA A 1 115 ? 23.285 31.799 -1.054 1.00 37.69 115 ALA A CA 1
ATOM 918 C C . ALA A 1 115 ? 22.944 31.590 -2.545 1.00 37.69 115 ALA A C 1
ATOM 920 O O . ALA A 1 115 ? 23.524 32.265 -3.395 1.00 37.69 115 ALA A O 1
ATOM 921 N N . ILE A 1 116 ? 21.987 30.709 -2.861 1.00 44.47 116 ILE A N 1
ATOM 922 C CA . ILE A 1 116 ? 21.575 30.403 -4.241 1.00 44.47 116 ILE A CA 1
ATOM 923 C C . ILE A 1 116 ? 20.431 31.330 -4.706 1.00 44.47 116 ILE A C 1
ATOM 925 O O . ILE A 1 116 ? 20.249 31.542 -5.902 1.00 44.47 116 ILE A O 1
ATOM 929 N N . ASP A 1 117 ? 19.727 31.987 -3.780 1.00 36.50 117 ASP A N 1
ATOM 930 C CA . ASP A 1 117 ? 18.457 32.675 -4.064 1.00 36.50 117 ASP A CA 1
ATOM 931 C C . ASP A 1 117 ? 18.579 34.185 -4.380 1.00 36.50 117 ASP A C 1
ATOM 933 O O . ASP A 1 117 ? 17.600 34.928 -4.418 1.00 36.50 117 ASP A O 1
ATOM 937 N N . ARG A 1 118 ? 19.793 34.698 -4.630 1.00 41.72 118 ARG A N 1
ATOM 938 C CA . ARG A 1 118 ? 20.026 36.142 -4.873 1.00 41.72 118 ARG A CA 1
ATOM 939 C C . ARG A 1 118 ? 19.772 36.628 -6.310 1.00 41.72 118 ARG A C 1
ATOM 941 O O . ARG A 1 118 ? 20.261 37.700 -6.664 1.00 41.72 118 ARG A O 1
ATOM 948 N N . LEU A 1 119 ? 19.010 35.909 -7.139 1.00 38.91 119 LEU A N 1
ATOM 949 C CA . LEU A 1 119 ? 18.755 36.320 -8.533 1.00 38.91 119 LEU A CA 1
ATOM 950 C C . LEU A 1 119 ? 17.291 36.586 -8.924 1.00 38.91 119 LEU A C 1
ATOM 952 O O . LEU A 1 119 ? 17.059 36.895 -10.091 1.00 38.91 119 LEU A O 1
ATOM 956 N N . VAL A 1 120 ? 16.307 36.577 -8.013 1.00 36.94 120 VAL A N 1
ATOM 957 C CA . VAL A 1 120 ? 14.907 36.898 -8.384 1.00 36.94 120 VAL A CA 1
ATOM 958 C C . VAL A 1 120 ? 14.209 37.774 -7.321 1.00 36.94 120 VAL A C 1
ATOM 960 O O . VAL A 1 120 ? 14.387 37.525 -6.131 1.00 36.94 120 VAL A O 1
ATOM 963 N N . PRO A 1 121 ? 13.442 38.828 -7.697 1.00 36.88 121 PRO A N 1
ATOM 964 C CA . PRO A 1 121 ? 12.808 39.728 -6.732 1.00 36.88 121 PRO A CA 1
ATOM 965 C C . PRO A 1 121 ? 11.498 39.170 -6.135 1.00 36.88 121 PRO A C 1
ATOM 967 O O . PRO A 1 121 ? 10.846 38.323 -6.748 1.00 36.88 121 PRO A O 1
ATOM 970 N N . PRO A 1 122 ? 11.075 39.674 -4.955 1.00 46.25 122 PRO A N 1
ATOM 971 C CA . PRO A 1 122 ? 10.078 39.030 -4.108 1.00 46.25 122 PRO A CA 1
ATOM 972 C C . PRO A 1 122 ? 8.647 39.424 -4.489 1.00 46.25 122 PRO A C 1
ATOM 974 O O . PRO A 1 122 ? 8.301 40.607 -4.501 1.00 46.25 122 PRO A O 1
ATOM 977 N N . VAL A 1 123 ? 7.781 38.433 -4.714 1.00 33.56 123 VAL A N 1
ATOM 978 C CA . VAL A 1 123 ? 6.328 38.636 -4.783 1.00 33.56 123 VAL A CA 1
ATOM 979 C C . VAL A 1 123 ? 5.616 37.614 -3.896 1.00 33.56 123 VAL A C 1
ATOM 981 O O . VAL A 1 123 ? 5.498 36.444 -4.231 1.00 33.56 123 VAL A O 1
ATOM 984 N N . VAL A 1 124 ? 5.185 38.125 -2.741 1.00 34.25 124 VAL A N 1
ATOM 985 C CA . VAL A 1 124 ? 3.882 37.940 -2.079 1.00 34.25 124 VAL A CA 1
ATOM 986 C C . VAL A 1 124 ? 3.258 36.534 -2.108 1.00 34.25 124 VAL A C 1
ATOM 988 O O . VAL A 1 124 ? 2.716 36.102 -3.118 1.00 34.25 124 VAL A O 1
ATOM 991 N N . LEU A 1 125 ? 3.238 35.928 -0.912 1.00 42.03 125 LEU A N 1
ATOM 992 C CA . LEU A 1 125 ? 2.217 35.026 -0.352 1.00 42.03 125 LEU A CA 1
ATOM 993 C C . LEU A 1 125 ? 1.504 34.096 -1.348 1.00 42.03 125 LEU A C 1
ATOM 995 O O . LEU A 1 125 ? 0.514 34.474 -1.977 1.00 42.03 125 LEU A O 1
ATOM 999 N N . ARG A 1 126 ? 1.912 32.824 -1.363 1.00 31.00 126 ARG A N 1
ATOM 1000 C CA . ARG A 1 126 ? 1.054 31.737 -1.836 1.00 31.00 126 ARG A CA 1
ATOM 1001 C C . ARG A 1 126 ? 1.210 30.512 -0.939 1.00 31.00 126 ARG A C 1
ATOM 1003 O O . ARG A 1 126 ? 2.322 30.062 -0.687 1.00 31.00 126 ARG A O 1
ATOM 1010 N N . GLU A 1 127 ? 0.070 30.040 -0.448 1.00 28.53 127 GLU A N 1
ATOM 1011 C CA . GLU A 1 127 ? -0.150 28.785 0.279 1.00 28.53 127 GLU A CA 1
ATOM 1012 C C . GLU A 1 127 ? 0.540 27.578 -0.387 1.00 28.53 127 GLU A C 1
ATOM 1014 O O . GLU A 1 127 ? 0.759 27.598 -1.605 1.00 28.53 127 GLU A O 1
ATOM 1019 N N . PRO A 1 128 ? 0.868 26.518 0.382 1.00 34.59 128 PRO A N 1
ATOM 1020 C CA . PRO A 1 128 ? 1.667 25.398 -0.098 1.00 34.59 128 PRO A CA 1
ATOM 1021 C C . PRO A 1 128 ? 0.890 24.590 -1.142 1.00 34.59 128 PRO A C 1
ATOM 1023 O O . PRO A 1 128 ? 0.045 23.750 -0.835 1.00 34.59 128 PRO A O 1
ATOM 1026 N N . LEU A 1 129 ? 1.206 24.847 -2.408 1.00 29.33 129 LEU A N 1
ATOM 1027 C CA . LEU A 1 129 ? 0.892 23.958 -3.511 1.00 29.33 129 LEU A CA 1
ATOM 1028 C C . LEU A 1 129 ? 1.750 22.702 -3.356 1.00 29.33 129 LEU A C 1
ATOM 1030 O O . LEU A 1 129 ? 2.953 22.722 -3.606 1.00 29.33 129 LEU A O 1
ATOM 1034 N N . TRP A 1 130 ? 1.096 21.602 -2.996 1.00 31.83 130 TRP A N 1
ATOM 1035 C CA . TRP A 1 130 ? 1.544 20.254 -3.314 1.00 31.83 130 TRP A CA 1
ATOM 1036 C C . TRP A 1 130 ? 1.580 20.139 -4.841 1.00 31.83 130 TRP A C 1
ATOM 1038 O O . TRP A 1 130 ? 0.622 19.704 -5.480 1.00 31.83 130 TRP A O 1
ATOM 1048 N N . VAL A 1 131 ? 2.652 20.636 -5.457 1.00 30.02 131 VAL A N 1
ATOM 1049 C CA . VAL A 1 131 ? 2.911 20.408 -6.872 1.00 30.02 131 VAL A CA 1
ATOM 1050 C C . VAL A 1 131 ? 3.347 18.958 -6.984 1.00 30.02 131 VAL A C 1
ATOM 1052 O O . VAL A 1 131 ? 4.452 18.600 -6.589 1.00 30.02 131 VAL A O 1
ATOM 1055 N N . SER A 1 132 ? 2.419 18.139 -7.480 1.00 35.53 132 SER A N 1
ATOM 1056 C CA . SER A 1 132 ? 2.667 16.900 -8.214 1.00 35.53 132 SER A CA 1
ATOM 1057 C C . SER A 1 132 ? 4.074 16.901 -8.809 1.00 35.53 132 SER A C 1
ATOM 1059 O O . SER A 1 132 ? 4.308 17.550 -9.829 1.00 35.53 132 SER A O 1
ATOM 1061 N N . LEU A 1 133 ? 5.010 16.189 -8.175 1.00 34.66 133 LEU A N 1
ATOM 1062 C CA . LEU A 1 133 ? 6.259 15.850 -8.838 1.00 34.66 133 LEU A CA 1
ATOM 1063 C C . LEU A 1 133 ? 5.889 15.040 -10.082 1.00 34.66 133 LEU A C 1
ATOM 1065 O O . LEU A 1 133 ? 5.233 14.004 -9.973 1.00 34.66 133 LEU A O 1
ATOM 1069 N N . ASP A 1 134 ? 6.267 15.553 -11.253 1.00 32.50 134 ASP A N 1
ATOM 1070 C CA . ASP A 1 134 ? 6.111 14.888 -12.545 1.00 32.50 134 ASP A CA 1
ATOM 1071 C C . ASP A 1 134 ? 6.475 13.402 -12.431 1.00 32.50 134 ASP A C 1
ATOM 1073 O O . ASP A 1 134 ? 7.625 13.041 -12.155 1.00 32.50 134 ASP A O 1
ATOM 1077 N N . CYS A 1 135 ? 5.492 12.533 -12.681 1.00 39.25 135 CYS A N 1
ATOM 1078 C CA . CYS A 1 135 ? 5.666 11.079 -12.690 1.00 39.25 135 CYS A CA 1
ATOM 1079 C C . CYS A 1 135 ? 6.737 10.621 -13.702 1.00 39.25 135 CYS A C 1
ATOM 1081 O O . CYS A 1 135 ? 7.336 9.560 -13.527 1.00 39.25 135 CYS A O 1
ATOM 1083 N N . ASP A 1 136 ? 7.061 11.450 -14.697 1.00 39.06 136 ASP A N 1
ATOM 1084 C CA . ASP A 1 136 ? 8.086 11.160 -15.701 1.00 39.06 136 ASP A CA 1
ATOM 1085 C C . ASP A 1 136 ? 9.515 11.158 -15.127 1.00 39.06 136 ASP A C 1
ATOM 1087 O O . ASP A 1 136 ? 10.365 10.407 -15.607 1.00 39.06 136 ASP A O 1
ATOM 1091 N N . ARG A 1 137 ? 9.792 11.911 -14.047 1.00 42.16 137 ARG A N 1
ATOM 1092 C CA . ARG A 1 137 ? 11.099 11.853 -13.355 1.00 42.16 137 ARG A CA 1
ATOM 1093 C C . ARG A 1 137 ? 11.243 10.615 -12.471 1.00 42.16 137 ARG A C 1
ATOM 1095 O O . ARG A 1 137 ? 12.351 10.113 -12.298 1.00 42.16 137 ARG A O 1
ATOM 1102 N N . ILE A 1 138 ? 10.132 10.101 -11.947 1.00 45.31 138 ILE A N 1
ATOM 1103 C CA . ILE A 1 138 ? 10.105 8.898 -11.103 1.00 45.31 138 ILE A CA 1
ATOM 1104 C C . ILE A 1 138 ? 10.314 7.637 -11.959 1.00 45.31 138 ILE A C 1
ATOM 1106 O O . ILE A 1 138 ? 10.971 6.696 -11.513 1.00 45.31 138 ILE A O 1
ATOM 1110 N N . SER A 1 139 ? 9.848 7.642 -13.214 1.00 41.12 139 SER A N 1
ATOM 1111 C CA . SER A 1 139 ? 10.004 6.509 -14.137 1.00 41.12 139 SER A CA 1
ATOM 1112 C C . SER A 1 139 ? 11.471 6.139 -14.397 1.00 41.12 139 SER A C 1
ATOM 1114 O O . SER A 1 139 ? 11.802 4.960 -14.392 1.00 41.12 139 SER A O 1
ATOM 1116 N N . TRP A 1 140 ? 12.370 7.117 -14.565 1.00 41.78 140 TRP A N 1
ATOM 1117 C CA . TRP A 1 140 ? 13.797 6.847 -14.819 1.00 41.78 140 TRP A CA 1
ATOM 1118 C C . TRP A 1 140 ? 14.539 6.379 -13.554 1.00 41.78 140 TRP A C 1
ATOM 1120 O O . TRP A 1 140 ? 15.544 5.673 -13.636 1.00 41.78 140 TRP A O 1
ATOM 1130 N N . LEU A 1 141 ? 14.041 6.754 -12.372 1.00 43.78 141 LEU A N 1
ATOM 1131 C CA . LEU A 1 141 ? 14.618 6.379 -11.077 1.00 43.78 141 LEU A CA 1
ATOM 1132 C C . LEU A 1 141 ? 14.215 4.961 -10.656 1.00 43.78 141 LEU A C 1
ATOM 1134 O O . LEU A 1 141 ? 15.023 4.235 -10.075 1.00 43.78 141 LEU A O 1
ATOM 1138 N N . HIS A 1 142 ? 12.999 4.532 -11.002 1.00 50.44 142 HIS A N 1
ATOM 1139 C CA . HIS A 1 142 ? 12.549 3.160 -10.774 1.00 50.44 142 HIS A CA 1
ATOM 1140 C C . HIS A 1 142 ? 13.332 2.149 -11.637 1.00 50.44 142 HIS A C 1
ATOM 1142 O O . HIS A 1 142 ? 13.605 1.034 -11.184 1.00 50.44 142 HIS A O 1
ATOM 1148 N N . ASP A 1 143 ? 13.764 2.557 -12.836 1.00 46.03 143 ASP A N 1
ATOM 1149 C CA . ASP A 1 143 ? 14.605 1.747 -13.725 1.00 46.03 143 ASP A CA 1
ATOM 1150 C C . ASP A 1 143 ? 16.018 1.522 -13.150 1.00 46.03 143 ASP A C 1
ATOM 1152 O O . ASP A 1 143 ? 16.533 0.405 -13.218 1.00 46.03 143 ASP A O 1
ATOM 1156 N N . LEU A 1 144 ? 16.622 2.513 -12.476 1.00 50.31 144 LEU A N 1
ATOM 1157 C CA . LEU A 1 144 ? 17.906 2.329 -11.775 1.00 50.31 144 LEU A CA 1
ATOM 1158 C C . LEU A 1 144 ? 17.790 1.391 -10.560 1.00 50.31 144 LEU A C 1
ATOM 1160 O O . LEU A 1 144 ? 18.687 0.590 -10.300 1.00 50.31 144 LEU A O 1
ATOM 1164 N N . HIS A 1 145 ? 16.664 1.449 -9.844 1.00 50.38 145 HIS A N 1
ATOM 1165 C CA . HIS A 1 145 ? 16.420 0.650 -8.638 1.00 50.38 145 HIS A CA 1
ATOM 1166 C C . HIS A 1 145 ? 16.255 -0.855 -8.921 1.00 50.38 145 HIS A C 1
ATOM 1168 O O . HIS A 1 145 ? 16.466 -1.689 -8.037 1.00 50.38 145 HIS A O 1
ATOM 1174 N N . THR A 1 146 ? 15.890 -1.224 -10.156 1.00 48.34 146 THR A N 1
ATOM 1175 C CA . THR A 1 146 ? 15.832 -2.633 -10.583 1.00 48.34 146 THR A CA 1
ATOM 1176 C C . THR A 1 146 ? 17.208 -3.248 -10.849 1.00 48.34 146 THR A C 1
ATOM 1178 O O . THR A 1 146 ? 17.340 -4.471 -10.787 1.00 48.34 146 THR A O 1
ATOM 1181 N N . LEU A 1 147 ? 18.247 -2.432 -11.058 1.00 46.03 147 LEU A N 1
ATOM 1182 C CA . LEU A 1 147 ? 19.619 -2.913 -11.244 1.00 46.03 147 LEU A CA 1
ATOM 1183 C C . LEU A 1 147 ? 20.252 -3.380 -9.918 1.00 46.03 147 LEU A C 1
ATOM 1185 O O . LEU A 1 147 ? 20.945 -4.401 -9.886 1.00 46.03 147 LEU A O 1
ATOM 1189 N N . ASP A 1 148 ? 19.936 -2.690 -8.819 1.00 44.91 148 ASP A N 1
ATOM 1190 C CA . ASP A 1 148 ? 20.518 -2.897 -7.483 1.00 44.91 148 ASP A CA 1
ATOM 1191 C C . ASP A 1 148 ? 20.145 -4.252 -6.844 1.00 44.91 148 ASP A C 1
ATOM 1193 O O . ASP A 1 148 ? 20.938 -4.873 -6.140 1.00 44.91 148 ASP A O 1
ATOM 1197 N N . LYS A 1 149 ? 18.981 -4.826 -7.181 1.00 49.78 149 LYS A N 1
ATOM 1198 C CA . LYS A 1 149 ? 18.604 -6.163 -6.675 1.00 49.78 149 LYS A CA 1
ATOM 1199 C C . LYS A 1 149 ? 19.375 -7.323 -7.317 1.00 49.78 149 LYS A C 1
ATOM 1201 O O . LYS A 1 149 ? 19.315 -8.433 -6.793 1.00 49.78 149 LYS A O 1
ATOM 1206 N N . SER A 1 150 ? 20.067 -7.105 -8.440 1.00 42.81 150 SER A N 1
ATOM 1207 C CA . SER A 1 150 ? 20.730 -8.181 -9.202 1.00 42.81 150 SER A CA 1
ATOM 1208 C C . SER A 1 150 ? 22.258 -8.111 -9.207 1.00 42.81 150 SER A C 1
ATOM 1210 O O . SER A 1 150 ? 22.920 -9.122 -9.442 1.00 42.81 150 SER A O 1
ATOM 1212 N N . SER A 1 151 ? 22.839 -6.958 -8.881 1.00 41.00 151 SER A N 1
ATOM 1213 C CA . SER A 1 151 ? 24.279 -6.816 -8.696 1.00 41.00 151 SER A CA 1
ATOM 1214 C C . SER A 1 151 ? 24.534 -5.815 -7.582 1.00 41.00 151 SER A C 1
ATOM 1216 O O . SER A 1 151 ? 24.182 -4.653 -7.743 1.00 41.00 151 SER A O 1
ATOM 1218 N N . GLY A 1 152 ? 25.165 -6.250 -6.489 1.00 40.12 152 GLY A N 1
ATOM 1219 C CA . GLY A 1 152 ? 25.583 -5.395 -5.371 1.00 40.12 152 GLY A CA 1
ATOM 1220 C C . GLY A 1 152 ? 26.711 -4.425 -5.739 1.00 40.12 152 GLY A C 1
ATOM 1221 O O . GLY A 1 152 ? 27.763 -4.425 -5.111 1.00 40.12 152 GLY A O 1
ATOM 1222 N N . CYS A 1 153 ? 26.530 -3.654 -6.806 1.00 41.75 153 CYS A N 1
ATOM 1223 C CA . CYS A 1 153 ? 27.364 -2.519 -7.152 1.00 41.75 153 CYS A CA 1
ATOM 1224 C C . CYS A 1 153 ? 26.677 -1.289 -6.574 1.00 41.75 153 CYS A C 1
ATOM 1226 O O . CYS A 1 153 ? 25.723 -0.785 -7.163 1.00 41.75 153 CYS A O 1
ATOM 1228 N N . LEU A 1 154 ? 27.178 -0.822 -5.431 1.00 57.19 154 LEU A N 1
ATOM 1229 C CA . LEU A 1 154 ? 26.808 0.467 -4.864 1.00 57.19 154 LEU A CA 1
ATOM 1230 C C . LEU A 1 154 ? 26.935 1.515 -5.981 1.00 57.19 154 LEU A C 1
ATOM 1232 O O . LEU A 1 154 ? 27.949 1.556 -6.675 1.00 57.19 154 LEU A O 1
ATOM 1236 N N . LEU A 1 155 ? 25.917 2.346 -6.190 1.00 61.12 155 LEU A N 1
ATOM 1237 C CA . LEU A 1 155 ? 25.892 3.400 -7.212 1.00 61.12 155 LEU A CA 1
ATOM 1238 C C . LEU A 1 155 ? 27.193 4.257 -7.286 1.00 61.12 155 LEU A C 1
ATOM 1240 O O . LEU A 1 155 ? 27.629 4.574 -8.401 1.00 61.12 155 LEU A O 1
ATOM 1244 N N . PRO A 1 156 ? 27.895 4.539 -6.163 1.00 62.97 156 PRO A N 1
ATOM 1245 C CA . PRO A 1 156 ? 29.249 5.105 -6.164 1.00 62.97 156 PRO A CA 1
ATOM 1246 C C . PRO A 1 156 ? 30.287 4.344 -7.009 1.00 62.97 156 PRO A C 1
ATOM 1248 O O . PRO A 1 156 ? 31.121 4.966 -7.668 1.00 62.97 156 PRO A O 1
ATOM 1251 N N . ASP A 1 157 ? 30.226 3.012 -7.065 1.00 66.50 157 ASP A N 1
ATOM 1252 C CA . ASP A 1 157 ? 31.134 2.178 -7.862 1.00 66.50 157 ASP A CA 1
ATOM 1253 C C . ASP A 1 157 ? 30.883 2.337 -9.365 1.00 66.50 157 ASP A C 1
ATOM 1255 O O . ASP A 1 157 ? 31.809 2.243 -10.177 1.00 66.50 157 ASP A O 1
ATOM 1259 N N . TYR A 1 158 ? 29.631 2.577 -9.763 1.00 71.50 158 TYR A N 1
ATOM 1260 C CA . TYR A 1 158 ? 29.275 2.810 -11.160 1.00 71.50 158 TYR A CA 1
ATOM 1261 C C . TYR A 1 158 ? 29.768 4.181 -11.636 1.00 71.50 158 TYR A C 1
ATOM 1263 O O . TYR A 1 158 ? 30.438 4.271 -12.671 1.00 71.50 158 TYR A O 1
ATOM 1271 N N . PHE A 1 159 ? 29.538 5.232 -10.845 1.00 74.62 159 PHE A N 1
ATOM 1272 C CA . PHE A 1 159 ? 30.097 6.555 -11.127 1.00 74.62 159 PHE A CA 1
ATOM 1273 C C . PHE A 1 159 ? 31.631 6.549 -11.083 1.00 74.62 159 PHE A C 1
ATOM 1275 O O . PHE A 1 159 ? 32.269 7.133 -11.961 1.00 74.62 159 PHE A O 1
ATOM 1282 N N . GLY A 1 160 ? 32.238 5.787 -10.168 1.00 76.69 160 GLY A N 1
ATOM 1283 C CA . GLY A 1 160 ? 33.683 5.554 -10.133 1.00 76.69 160 GLY A CA 1
ATOM 1284 C C . GLY A 1 160 ? 34.225 4.886 -11.405 1.00 76.69 160 GLY A C 1
ATOM 1285 O O . GLY A 1 160 ? 35.275 5.280 -11.918 1.00 76.69 160 GLY A O 1
ATOM 1286 N N . LYS A 1 161 ? 33.494 3.921 -11.983 1.00 80.00 161 LYS A N 1
ATOM 1287 C CA . LYS A 1 161 ? 33.853 3.288 -13.268 1.00 80.00 161 LYS A CA 1
ATOM 1288 C C . LYS A 1 161 ? 33.757 4.259 -14.444 1.00 80.00 161 LYS A C 1
ATOM 1290 O O . LYS A 1 161 ? 34.636 4.234 -15.311 1.00 80.00 161 LYS A O 1
ATOM 1295 N N . ILE A 1 162 ? 32.724 5.104 -14.482 1.00 78.50 162 ILE A N 1
ATOM 1296 C CA . ILE A 1 162 ? 32.567 6.142 -15.513 1.00 78.50 162 ILE A CA 1
ATOM 1297 C C . ILE A 1 162 ? 33.710 7.150 -15.416 1.00 78.50 162 ILE A C 1
ATOM 1299 O O . ILE A 1 162 ? 34.372 7.407 -16.423 1.00 78.50 162 ILE A O 1
ATOM 1303 N N . ARG A 1 163 ? 34.008 7.633 -14.206 1.00 81.44 163 ARG A N 1
ATOM 1304 C CA . ARG A 1 163 ? 35.124 8.544 -13.929 1.00 81.44 163 ARG A CA 1
ATOM 1305 C C . ARG A 1 163 ? 36.456 7.958 -14.395 1.00 81.44 163 ARG A C 1
ATOM 1307 O O . ARG A 1 163 ? 37.144 8.554 -15.217 1.00 81.44 163 ARG A O 1
ATOM 1314 N N . GLY A 1 164 ? 36.754 6.718 -14.002 1.00 80.25 164 GLY A N 1
ATOM 1315 C CA . GLY A 1 164 ? 37.967 6.024 -14.442 1.00 80.25 164 GLY A CA 1
ATOM 1316 C C . GLY A 1 164 ? 38.020 5.757 -15.953 1.00 80.25 164 GLY A C 1
ATOM 1317 O O . GLY A 1 164 ? 39.101 5.687 -16.537 1.00 80.25 164 GLY A O 1
ATOM 1318 N N . SER A 1 165 ? 36.875 5.604 -16.627 1.00 81.00 165 SER A N 1
ATOM 1319 C CA . SER A 1 165 ? 36.816 5.495 -18.091 1.00 81.00 165 SER A CA 1
ATOM 1320 C C . SER A 1 165 ? 37.122 6.826 -18.777 1.00 81.00 165 SER A C 1
ATOM 1322 O O . SER A 1 165 ? 37.937 6.859 -19.702 1.00 81.00 165 SER A O 1
ATOM 1324 N N . LEU A 1 166 ? 36.520 7.912 -18.289 1.00 82.06 166 LEU A N 1
ATOM 1325 C CA . LEU A 1 166 ? 36.737 9.271 -18.774 1.00 82.06 166 LEU A CA 1
ATOM 1326 C C . LEU A 1 166 ? 38.205 9.682 -18.616 1.00 82.06 166 LEU A C 1
ATOM 1328 O O . LEU A 1 166 ? 38.819 10.143 -19.577 1.00 82.06 166 LEU A O 1
ATOM 1332 N N . ASP A 1 167 ? 38.804 9.416 -17.455 1.00 82.38 167 ASP A N 1
ATOM 1333 C CA . ASP A 1 167 ? 40.212 9.722 -17.204 1.00 82.38 167 ASP A CA 1
ATOM 1334 C C . ASP A 1 167 ? 41.147 8.998 -18.171 1.00 82.38 167 ASP A C 1
ATOM 1336 O O . ASP A 1 167 ? 42.069 9.612 -18.710 1.00 82.38 167 ASP A O 1
ATOM 1340 N N . ARG A 1 168 ? 40.863 7.726 -18.477 1.00 85.44 168 ARG A N 1
ATOM 1341 C CA . ARG A 1 168 ? 41.618 6.949 -19.474 1.00 85.44 168 ARG A CA 1
ATOM 1342 C C . ARG A 1 168 ? 41.466 7.477 -20.900 1.00 85.44 168 ARG A C 1
ATOM 1344 O O . ARG A 1 168 ? 42.368 7.269 -21.709 1.00 85.44 168 ARG A O 1
ATOM 1351 N N . GLN A 1 169 ? 40.333 8.082 -21.255 1.00 82.00 169 GLN A N 1
ATOM 1352 C CA . GLN A 1 169 ? 40.148 8.675 -22.585 1.00 82.00 169 GLN A CA 1
ATOM 1353 C C . GLN A 1 169 ? 40.835 10.034 -22.694 1.00 82.00 169 GLN A C 1
ATOM 1355 O O . GLN A 1 169 ? 41.567 10.266 -23.652 1.00 82.00 169 GLN A O 1
ATOM 1360 N N . VAL A 1 170 ? 40.681 10.894 -21.684 1.00 83.25 170 VAL A N 1
ATOM 1361 C CA . VAL A 1 170 ? 41.364 12.195 -21.645 1.00 83.25 170 VAL A CA 1
ATOM 1362 C C . VAL A 1 170 ? 42.883 12.007 -21.623 1.00 83.25 170 VAL A C 1
ATOM 1364 O O . VAL A 1 170 ? 43.598 12.731 -22.308 1.00 83.25 170 VAL A O 1
ATOM 1367 N N . GLN A 1 171 ? 43.387 11.006 -20.897 1.00 84.94 171 GLN A N 1
ATOM 1368 C CA . GLN A 1 171 ? 44.815 10.693 -20.873 1.00 84.94 171 GLN A CA 1
ATOM 1369 C C . GLN A 1 171 ? 45.336 10.223 -22.240 1.00 84.94 171 GLN A C 1
ATOM 1371 O O . GLN A 1 171 ? 46.372 10.706 -22.688 1.00 84.94 171 GLN A O 1
ATOM 1376 N N . ARG A 1 172 ? 44.588 9.362 -22.945 1.00 85.81 172 ARG A N 1
ATOM 1377 C CA . ARG A 1 172 ? 44.938 8.939 -24.312 1.00 85.81 172 ARG A CA 1
ATOM 1378 C C . ARG A 1 172 ? 44.982 10.108 -25.293 1.00 85.81 172 ARG A C 1
ATOM 1380 O O . ARG A 1 172 ? 45.944 10.232 -26.039 1.00 85.81 172 ARG A O 1
ATOM 1387 N N . LEU A 1 173 ? 43.992 11.000 -25.246 1.00 83.69 173 LEU A N 1
ATOM 1388 C CA . LEU A 1 173 ? 43.961 12.195 -26.098 1.00 83.69 173 LEU A CA 1
ATOM 1389 C C . LEU A 1 173 ? 45.129 13.148 -25.806 1.00 83.69 173 LEU A C 1
ATOM 1391 O O . LEU A 1 173 ? 45.686 13.746 -26.724 1.00 83.69 173 LEU A O 1
ATOM 1395 N N . LYS A 1 174 ? 45.538 13.272 -24.538 1.00 83.31 174 LYS A N 1
ATOM 1396 C CA . LYS A 1 174 ? 46.732 14.041 -24.159 1.00 83.31 174 LYS A CA 1
ATOM 1397 C C . LYS A 1 174 ? 48.018 13.422 -24.704 1.00 83.31 174 LYS A C 1
ATOM 1399 O O . LYS A 1 174 ? 48.865 14.148 -25.212 1.00 83.31 174 LYS A O 1
ATOM 1404 N N . GLU A 1 175 ? 48.154 12.102 -24.626 1.00 84.56 175 GLU A N 1
ATOM 1405 C CA . GLU A 1 175 ? 49.302 11.374 -25.180 1.00 84.56 175 GLU A CA 1
ATOM 1406 C C . GLU A 1 175 ? 49.361 11.483 -26.712 1.00 84.56 175 GLU A C 1
ATOM 1408 O O . GLU A 1 175 ? 50.435 11.687 -27.275 1.00 84.56 175 GLU A O 1
ATOM 1413 N N . GLU A 1 176 ? 48.217 11.431 -27.399 1.00 82.38 176 GLU A N 1
ATOM 1414 C CA . GLU A 1 176 ? 48.128 11.665 -28.847 1.00 82.38 176 GLU A CA 1
ATOM 1415 C C . GLU A 1 176 ? 48.535 13.097 -29.232 1.00 82.38 176 GLU A C 1
ATOM 1417 O O . GLU A 1 176 ? 49.293 13.284 -30.185 1.00 82.38 176 GLU A O 1
ATOM 1422 N N . ILE A 1 177 ? 48.107 14.105 -28.464 1.00 81.69 177 ILE A N 1
ATOM 1423 C CA . ILE A 1 177 ? 48.521 15.506 -28.644 1.00 81.69 177 ILE A CA 1
ATOM 1424 C C . ILE A 1 177 ? 50.030 15.683 -28.439 1.00 81.69 177 ILE A C 1
ATOM 1426 O O . ILE A 1 177 ? 50.672 16.386 -29.222 1.00 81.69 177 ILE A O 1
ATOM 1430 N N . GLU A 1 178 ? 50.616 15.036 -27.430 1.00 79.94 178 GLU A N 1
ATOM 1431 C CA . GLU A 1 178 ? 52.058 15.133 -27.177 1.00 79.94 178 GLU A CA 1
ATOM 1432 C C . GLU A 1 178 ? 52.873 14.418 -28.269 1.00 79.94 178 GLU A C 1
ATOM 1434 O O . GLU A 1 178 ? 53.872 14.951 -28.752 1.00 79.94 178 GLU A O 1
ATOM 1439 N N . ASN A 1 179 ? 52.398 13.271 -28.764 1.00 80.25 179 ASN A N 1
ATOM 1440 C CA . ASN A 1 179 ? 53.005 12.582 -29.908 1.00 80.25 179 ASN A CA 1
ATOM 1441 C C . ASN A 1 179 ? 52.949 13.429 -31.194 1.00 80.25 179 ASN A C 1
ATOM 1443 O O . ASN A 1 179 ? 53.923 13.488 -31.954 1.00 80.25 179 ASN A O 1
ATOM 1447 N N . LEU A 1 180 ? 51.836 14.134 -31.430 1.00 76.62 180 LEU A N 1
ATOM 1448 C CA . LEU A 1 180 ? 51.712 15.105 -32.523 1.00 76.62 180 LEU A CA 1
ATOM 1449 C C . LEU A 1 180 ? 52.682 16.280 -32.344 1.00 76.62 180 LEU A C 1
ATOM 1451 O O . LEU A 1 180 ? 53.287 16.747 -33.307 1.00 76.62 180 LEU A O 1
ATOM 1455 N N . ARG A 1 181 ? 52.899 16.728 -31.106 1.00 70.69 181 ARG A N 1
ATOM 1456 C CA . ARG A 1 181 ? 53.860 17.790 -30.791 1.00 70.69 181 ARG A CA 1
ATOM 1457 C C . ARG A 1 181 ? 55.308 17.368 -31.068 1.00 70.69 181 ARG A C 1
ATOM 1459 O O . ARG A 1 181 ? 56.073 18.154 -31.630 1.00 70.69 181 ARG A O 1
ATOM 1466 N N . HIS A 1 182 ? 55.669 16.128 -30.738 1.00 70.25 182 HIS A N 1
ATOM 1467 C CA . HIS A 1 182 ? 56.998 15.556 -30.993 1.00 70.25 182 HIS A CA 1
ATOM 1468 C C . HIS A 1 182 ? 57.272 15.319 -32.486 1.00 70.25 182 HIS A C 1
ATOM 1470 O O . HIS A 1 182 ? 58.369 15.595 -32.969 1.00 70.25 182 HIS A O 1
ATOM 1476 N N . THR A 1 183 ? 56.273 14.866 -33.245 1.00 67.88 183 THR A N 1
ATOM 1477 C CA . THR A 1 183 ? 56.397 14.683 -34.704 1.00 67.88 183 THR A CA 1
ATOM 1478 C C . THR A 1 183 ? 56.476 16.014 -35.456 1.00 67.88 183 THR A C 1
ATOM 1480 O O . THR A 1 183 ? 57.221 16.124 -36.429 1.00 67.88 183 THR A O 1
ATOM 1483 N N . ASN A 1 184 ? 55.796 17.055 -34.970 1.00 61.66 184 ASN A N 1
ATOM 1484 C CA . ASN A 1 184 ? 55.828 18.388 -35.572 1.00 61.66 184 ASN A CA 1
ATOM 1485 C C . ASN A 1 184 ? 57.165 19.130 -35.331 1.00 61.66 184 ASN A C 1
ATOM 1487 O O . ASN A 1 184 ? 57.611 19.892 -36.188 1.00 61.66 184 ASN A O 1
ATOM 1491 N N . HIS A 1 185 ? 57.857 18.853 -34.216 1.00 58.56 185 HIS A N 1
ATOM 1492 C CA . HIS A 1 185 ? 59.202 19.387 -33.932 1.00 58.56 185 HIS A CA 1
ATOM 1493 C C . HIS A 1 185 ? 60.278 18.914 -34.927 1.00 58.56 185 HIS A C 1
ATOM 1495 O O . HIS A 1 185 ? 61.278 19.602 -35.117 1.00 58.56 185 HIS A O 1
ATOM 1501 N N . HIS A 1 186 ? 60.078 17.775 -35.599 1.00 54.97 186 HIS A N 1
ATOM 1502 C CA . HIS A 1 186 ? 61.019 17.258 -36.597 1.00 54.97 186 HIS A CA 1
ATOM 1503 C C . HIS A 1 186 ? 60.871 17.889 -37.993 1.00 54.97 186 HIS A C 1
ATOM 1505 O O . HIS A 1 186 ? 61.726 17.648 -38.843 1.00 54.97 186 HIS A O 1
ATOM 1511 N N . ILE A 1 187 ? 59.814 18.676 -38.251 1.00 56.97 187 ILE A N 1
ATOM 1512 C CA . ILE A 1 187 ? 59.434 19.079 -39.618 1.00 56.97 187 ILE A CA 1
ATOM 1513 C C . ILE A 1 187 ? 59.564 20.591 -39.897 1.00 56.97 187 ILE A C 1
ATOM 1515 O O . ILE A 1 187 ? 59.613 20.965 -41.067 1.00 56.97 187 ILE A O 1
ATOM 1519 N N . ALA A 1 188 ? 59.674 21.493 -38.911 1.00 47.62 188 ALA A N 1
ATOM 1520 C CA . ALA A 1 188 ? 59.549 22.927 -39.219 1.00 47.62 188 ALA A CA 1
ATOM 1521 C C . ALA A 1 188 ? 60.482 23.883 -38.456 1.00 47.62 188 ALA A C 1
ATOM 1523 O O . ALA A 1 188 ? 60.256 24.215 -37.297 1.00 47.62 188 ALA A O 1
ATOM 1524 N N . GLU A 1 189 ? 61.417 24.470 -39.206 1.00 51.59 189 GLU A N 1
ATOM 1525 C CA . GLU A 1 189 ? 62.191 25.680 -38.882 1.00 51.59 189 GLU A CA 1
ATOM 1526 C C . GLU A 1 189 ? 61.429 26.980 -39.275 1.00 51.59 189 GLU A C 1
ATOM 1528 O O . GLU A 1 189 ? 62.033 28.006 -39.567 1.00 51.59 189 GLU A O 1
ATOM 1533 N N . ASN A 1 190 ? 60.084 26.967 -39.316 1.00 55.03 190 ASN A N 1
ATOM 1534 C CA . ASN A 1 190 ? 59.262 28.073 -39.846 1.00 55.03 190 ASN A CA 1
ATOM 1535 C C . ASN A 1 190 ? 58.129 28.534 -38.905 1.00 55.03 190 ASN A C 1
ATOM 1537 O O . ASN A 1 190 ? 57.569 27.756 -38.135 1.00 55.03 190 ASN A O 1
ATOM 1541 N N . VAL A 1 191 ? 57.722 29.803 -39.070 1.00 53.09 191 VAL A N 1
ATOM 1542 C CA . VAL A 1 191 ? 56.679 30.581 -38.346 1.00 53.09 191 VAL A CA 1
ATOM 1543 C C . VAL A 1 191 ? 55.325 29.861 -38.157 1.00 53.09 191 VAL A C 1
ATOM 1545 O O . VAL A 1 191 ? 54.551 30.213 -37.268 1.00 53.09 191 VAL A O 1
ATOM 1548 N N . TRP A 1 192 ? 55.028 28.823 -38.942 1.00 52.41 192 TRP A N 1
ATOM 1549 C CA . TRP A 1 192 ? 53.843 27.970 -38.763 1.00 52.41 192 TRP A CA 1
ATOM 1550 C C . TRP A 1 192 ? 53.900 27.052 -37.527 1.00 52.41 192 TRP A C 1
ATOM 1552 O O . TRP A 1 192 ? 52.846 26.643 -37.043 1.00 52.41 192 TRP A O 1
ATOM 1562 N N . SER A 1 193 ? 55.089 26.776 -36.981 1.00 60.09 193 SER A N 1
ATOM 1563 C CA . SER A 1 193 ? 55.275 25.907 -35.810 1.00 60.09 193 SER A CA 1
ATOM 1564 C C . SER A 1 193 ? 54.692 26.521 -34.525 1.00 60.09 193 SER A C 1
ATOM 1566 O O . SER A 1 193 ? 53.887 25.890 -33.841 1.00 60.09 193 SER A O 1
ATOM 1568 N N . ALA A 1 194 ? 54.961 27.808 -34.270 1.00 60.44 194 ALA A N 1
ATOM 1569 C CA . ALA A 1 194 ? 54.516 28.496 -33.052 1.00 60.44 194 ALA A CA 1
ATOM 1570 C C . ALA A 1 194 ? 52.981 28.592 -32.928 1.00 60.44 194 ALA A C 1
ATOM 1572 O O . ALA A 1 194 ? 52.423 28.410 -31.848 1.00 60.44 194 ALA A O 1
ATOM 1573 N N . ARG A 1 195 ? 52.273 28.819 -34.046 1.00 66.50 195 ARG A N 1
ATOM 1574 C CA . ARG A 1 195 ? 50.801 28.930 -34.061 1.00 66.50 195 ARG A CA 1
ATOM 1575 C C . ARG A 1 195 ? 50.099 27.580 -33.867 1.00 66.50 195 ARG A C 1
ATOM 1577 O O . ARG A 1 195 ? 48.995 27.531 -33.329 1.00 66.50 195 ARG A O 1
ATOM 1584 N N . MET A 1 196 ? 50.711 26.491 -34.334 1.00 69.25 196 MET A N 1
ATOM 1585 C CA . MET A 1 196 ? 50.234 25.122 -34.094 1.00 69.25 196 MET A CA 1
ATOM 1586 C C . MET A 1 196 ? 50.446 24.712 -32.637 1.00 69.25 196 MET A C 1
ATOM 1588 O O . MET A 1 196 ? 49.559 24.116 -32.032 1.00 69.25 196 MET A O 1
ATOM 1592 N N . GLU A 1 197 ? 51.587 25.077 -32.059 1.00 68.75 197 GLU A N 1
ATOM 1593 C CA . GLU A 1 197 ? 51.929 24.757 -30.675 1.00 68.75 197 GLU A CA 1
ATOM 1594 C C . GLU A 1 197 ? 51.018 25.473 -29.665 1.00 68.75 197 GLU A C 1
ATOM 1596 O O . GLU A 1 197 ? 50.519 24.847 -28.731 1.00 68.75 197 GLU A O 1
ATOM 1601 N N . GLU A 1 198 ? 50.681 26.742 -29.918 1.00 74.19 198 GLU A N 1
ATOM 1602 C CA . GLU A 1 198 ? 49.689 27.493 -29.137 1.00 74.19 198 GLU A CA 1
ATOM 1603 C C . GLU A 1 198 ? 48.286 26.852 -29.202 1.00 74.19 198 GLU A C 1
ATOM 1605 O O . GLU A 1 198 ? 47.587 26.756 -28.191 1.00 74.19 198 GLU A O 1
ATOM 1610 N N . ARG A 1 199 ? 47.882 26.335 -30.373 1.00 75.75 199 ARG A N 1
ATOM 1611 C CA . ARG A 1 199 ? 46.601 25.627 -30.549 1.00 75.75 199 ARG A CA 1
ATOM 1612 C C . ARG A 1 199 ? 46.569 24.261 -29.863 1.00 75.75 199 ARG A C 1
ATOM 1614 O O . ARG A 1 199 ? 45.547 23.925 -29.273 1.00 75.75 199 ARG A O 1
ATOM 1621 N N . LEU A 1 200 ? 47.659 23.494 -29.910 1.00 77.25 200 LEU A N 1
ATOM 1622 C CA . LEU A 1 200 ? 47.786 22.212 -29.201 1.00 77.25 200 LEU A CA 1
ATOM 1623 C C . LEU A 1 200 ? 47.762 22.417 -27.679 1.00 77.25 200 LEU A C 1
ATOM 1625 O O . LEU A 1 200 ? 47.077 21.677 -26.974 1.00 77.25 200 LEU A O 1
ATOM 1629 N N . HIS A 1 201 ? 48.427 23.463 -27.179 1.00 77.00 201 HIS A N 1
ATOM 1630 C CA . HIS A 1 201 ? 48.385 23.830 -25.763 1.00 77.00 201 HIS A CA 1
ATOM 1631 C C . HIS A 1 201 ? 46.979 24.277 -25.324 1.00 77.00 201 HIS A C 1
ATOM 1633 O O . HIS A 1 201 ? 46.472 23.825 -24.298 1.00 77.00 201 HIS A O 1
ATOM 1639 N N . SER A 1 202 ? 46.306 25.098 -26.139 1.00 79.25 202 SER A N 1
ATOM 1640 C CA . SER A 1 202 ? 44.913 25.508 -25.911 1.00 79.25 202 SER A CA 1
ATOM 1641 C C . SER A 1 202 ? 43.939 24.321 -25.918 1.00 79.25 202 SER A C 1
ATOM 1643 O O . SER A 1 202 ? 43.039 24.268 -25.079 1.00 79.25 202 SER A O 1
ATOM 1645 N N . LEU A 1 203 ? 44.137 23.344 -26.808 1.00 82.38 203 LEU A N 1
ATOM 1646 C CA . LEU A 1 203 ? 43.314 22.136 -26.885 1.00 82.38 203 LEU A CA 1
ATOM 1647 C C . LEU A 1 203 ? 43.517 21.223 -25.665 1.00 82.38 203 LEU A C 1
ATOM 1649 O O . LEU A 1 203 ? 42.541 20.742 -25.093 1.00 82.38 203 LEU A O 1
ATOM 1653 N N . GLY A 1 204 ? 44.764 21.055 -25.209 1.00 78.50 204 GLY A N 1
ATOM 1654 C CA . GLY A 1 204 ? 45.070 20.361 -23.955 1.00 78.50 204 GLY A CA 1
ATOM 1655 C C . GLY A 1 204 ? 44.383 21.007 -22.745 1.00 78.50 204 GLY A C 1
ATOM 1656 O O . GLY A 1 204 ? 43.759 20.308 -21.946 1.00 78.50 204 GLY A O 1
ATOM 1657 N N . GLY A 1 205 ? 44.407 22.344 -22.663 1.00 82.25 205 GLY A N 1
ATOM 1658 C CA . GLY A 1 205 ? 43.694 23.105 -21.631 1.00 82.25 205 GLY A CA 1
ATOM 1659 C C . GLY A 1 205 ? 42.167 22.973 -21.710 1.00 82.25 205 GLY A C 1
ATOM 1660 O O . GLY A 1 205 ? 41.503 22.878 -20.678 1.00 82.25 205 GLY A O 1
ATOM 1661 N N . SER A 1 206 ? 41.598 22.887 -22.918 1.00 81.75 206 SER A N 1
ATOM 1662 C CA . SER A 1 206 ? 40.162 22.633 -23.114 1.00 81.75 206 SER A CA 1
ATOM 1663 C C . SER A 1 206 ? 39.738 21.254 -22.598 1.00 81.75 206 SER A C 1
ATOM 1665 O O . SER A 1 206 ? 38.631 21.119 -22.076 1.00 81.75 206 SER A O 1
ATOM 1667 N N . PHE A 1 207 ? 40.591 20.232 -22.723 1.00 81.88 207 PHE A N 1
ATOM 1668 C CA . PHE A 1 207 ? 40.304 18.902 -22.181 1.00 81.88 207 PHE A CA 1
ATOM 1669 C C . PHE A 1 207 ? 40.367 18.860 -20.655 1.00 81.88 207 PHE A C 1
ATOM 1671 O O . PHE A 1 207 ? 39.540 18.192 -20.037 1.00 81.88 207 PHE A O 1
ATOM 1678 N N . ASP A 1 208 ? 41.288 19.603 -20.040 1.00 82.00 208 ASP A N 1
ATOM 1679 C CA . ASP A 1 208 ? 41.321 19.746 -18.582 1.00 82.00 208 ASP A CA 1
ATOM 1680 C C . ASP A 1 208 ? 40.098 20.496 -18.050 1.00 82.00 208 ASP A C 1
ATOM 1682 O O . ASP A 1 208 ? 39.510 20.079 -17.052 1.00 82.00 208 ASP A O 1
ATOM 1686 N N . TYR A 1 209 ? 39.647 21.539 -18.751 1.00 84.75 209 TYR A N 1
ATOM 1687 C CA . TYR A 1 209 ? 38.409 22.237 -18.405 1.00 84.75 209 TYR A CA 1
ATOM 1688 C C . TYR A 1 209 ? 37.176 21.324 -18.514 1.00 84.75 209 TYR A C 1
ATOM 1690 O O . TYR A 1 209 ? 36.357 21.276 -17.596 1.00 84.75 209 TYR A O 1
ATOM 1698 N N . LEU A 1 210 ? 37.069 20.546 -19.598 1.00 85.19 210 LEU A N 1
ATOM 1699 C CA . LEU A 1 210 ? 35.982 19.582 -19.784 1.00 85.19 210 LEU A CA 1
ATOM 1700 C C . LEU A 1 210 ? 35.998 18.487 -18.708 1.00 85.19 210 LEU A C 1
ATOM 1702 O O . LEU A 1 210 ? 34.943 18.114 -18.199 1.00 85.19 210 LEU A O 1
ATOM 1706 N N . ARG A 1 211 ? 37.186 18.000 -18.327 1.00 85.19 211 ARG A N 1
ATOM 1707 C CA . ARG A 1 211 ? 37.352 17.038 -17.230 1.00 85.19 211 ARG A CA 1
ATOM 1708 C C . ARG A 1 211 ? 36.807 17.607 -15.924 1.00 85.19 211 ARG A C 1
ATOM 1710 O O . ARG A 1 211 ? 35.991 16.950 -15.297 1.00 85.19 211 ARG A O 1
ATOM 1717 N N . VAL A 1 212 ? 37.216 18.818 -15.541 1.00 85.69 212 VAL A N 1
ATOM 1718 C CA . VAL A 1 212 ? 36.750 19.466 -14.302 1.00 85.69 212 VAL A CA 1
ATOM 1719 C C . VAL A 1 212 ? 35.233 19.674 -14.315 1.00 85.69 212 VAL A C 1
ATOM 1721 O O . VAL A 1 212 ? 34.580 19.440 -13.302 1.00 85.69 212 VAL A O 1
ATOM 1724 N N . MET A 1 213 ? 34.657 20.056 -15.458 1.00 86.38 213 MET A N 1
ATOM 1725 C CA . MET A 1 213 ? 33.207 20.218 -15.601 1.00 86.38 213 MET A CA 1
ATOM 1726 C C . MET A 1 213 ? 32.457 18.891 -15.419 1.00 86.38 213 MET A C 1
ATOM 1728 O O . MET A 1 213 ? 31.490 18.832 -14.665 1.00 86.38 213 MET A O 1
ATOM 1732 N N . LEU A 1 214 ? 32.908 17.824 -16.083 1.00 84.19 214 LEU A N 1
ATOM 1733 C CA . LEU A 1 214 ? 32.294 16.499 -15.967 1.00 84.19 214 LEU A CA 1
ATOM 1734 C C . LEU A 1 214 ? 32.440 15.922 -14.557 1.00 84.19 214 LEU A C 1
ATOM 1736 O O . LEU A 1 214 ? 31.506 15.305 -14.055 1.00 84.19 214 LEU A O 1
ATOM 1740 N N . ASP A 1 215 ? 33.576 16.157 -13.906 1.00 83.62 215 ASP A N 1
ATOM 1741 C CA . ASP A 1 215 ? 33.810 15.741 -12.524 1.00 83.62 215 ASP A CA 1
ATOM 1742 C C . ASP A 1 215 ? 32.887 16.492 -11.549 1.00 83.62 215 ASP A C 1
ATOM 1744 O O . ASP A 1 215 ? 32.323 15.891 -10.639 1.00 83.62 215 ASP A O 1
ATOM 1748 N N . GLY A 1 216 ? 32.658 17.789 -11.788 1.00 83.88 216 GLY A N 1
ATOM 1749 C CA . GLY A 1 216 ? 31.674 18.588 -11.055 1.00 83.88 216 GLY A CA 1
ATOM 1750 C C . GLY A 1 216 ? 30.253 18.036 -11.185 1.00 83.88 216 GLY A C 1
ATOM 1751 O O . GLY A 1 216 ? 29.592 17.826 -10.173 1.00 83.88 216 GLY A O 1
ATOM 1752 N N . ILE A 1 217 ? 29.823 17.716 -12.411 1.00 81.88 217 ILE A N 1
ATOM 1753 C CA . ILE A 1 217 ? 28.497 17.134 -12.676 1.00 81.88 217 ILE A CA 1
ATOM 1754 C C . ILE A 1 217 ? 28.356 15.757 -12.012 1.00 81.88 217 ILE A C 1
ATOM 1756 O O . ILE A 1 217 ? 27.323 15.461 -11.419 1.00 81.88 217 ILE A O 1
ATOM 1760 N N . LEU A 1 218 ? 29.382 14.904 -12.086 1.00 82.62 218 LEU A N 1
ATOM 1761 C CA . LEU A 1 218 ? 29.350 13.576 -11.463 1.00 82.62 218 LEU A CA 1
ATOM 1762 C C . LEU A 1 218 ? 29.260 13.657 -9.934 1.00 82.62 218 LEU A C 1
ATOM 1764 O O . LEU A 1 218 ? 28.525 12.874 -9.334 1.00 82.62 218 LEU A O 1
ATOM 1768 N N . ASN A 1 219 ? 29.963 14.605 -9.313 1.00 83.44 219 ASN A N 1
ATOM 1769 C CA . ASN A 1 219 ? 29.876 14.830 -7.870 1.00 83.44 219 ASN A CA 1
ATOM 1770 C C . ASN A 1 219 ? 28.503 15.387 -7.470 1.00 83.44 219 ASN A C 1
ATOM 1772 O O . ASN A 1 219 ? 27.903 14.875 -6.534 1.00 83.44 219 ASN A O 1
ATOM 1776 N N . GLU A 1 220 ? 27.961 16.352 -8.216 1.00 80.88 220 GLU A N 1
ATOM 1777 C CA . GLU A 1 220 ? 26.628 16.915 -7.959 1.00 80.88 220 GLU A CA 1
ATOM 1778 C C . GLU A 1 220 ? 25.527 15.846 -8.058 1.00 80.88 220 GLU A C 1
ATOM 1780 O O . GLU A 1 220 ? 24.641 15.767 -7.208 1.00 80.88 220 GLU A O 1
ATOM 1785 N N . VAL A 1 221 ? 25.622 14.956 -9.050 1.00 78.12 221 VAL A N 1
ATOM 1786 C CA . VAL A 1 221 ? 24.723 13.802 -9.177 1.00 78.12 221 VAL A CA 1
ATOM 1787 C C . VAL A 1 221 ? 24.912 12.829 -8.007 1.00 78.12 221 VAL A C 1
ATOM 1789 O O . VAL A 1 221 ? 23.924 12.373 -7.437 1.00 78.12 221 VAL A O 1
ATOM 1792 N N . SER A 1 222 ? 26.151 12.532 -7.607 1.00 78.56 222 SER A N 1
ATOM 1793 C CA . SER A 1 222 ? 26.439 11.655 -6.462 1.00 78.56 222 SER A CA 1
ATOM 1794 C C . SER A 1 222 ? 25.890 12.209 -5.139 1.00 78.56 222 SER A C 1
ATOM 1796 O O . SER A 1 222 ? 25.333 11.455 -4.336 1.00 78.56 222 SER A O 1
ATOM 1798 N N . ASP A 1 223 ? 26.001 13.518 -4.915 1.00 80.31 223 ASP A N 1
ATOM 1799 C CA . ASP A 1 223 ? 25.474 14.202 -3.730 1.00 80.31 223 ASP A CA 1
ATOM 1800 C C . ASP A 1 223 ? 23.936 14.209 -3.729 1.00 80.31 223 ASP A C 1
ATOM 1802 O O . ASP A 1 223 ? 23.296 13.979 -2.695 1.00 80.31 223 ASP A O 1
ATOM 1806 N N . LEU A 1 224 ? 23.318 14.393 -4.901 1.00 78.94 224 LEU A N 1
ATOM 1807 C CA . LEU A 1 224 ? 21.867 14.308 -5.069 1.00 78.94 224 LEU A CA 1
ATOM 1808 C C . LEU A 1 224 ? 21.341 12.890 -4.793 1.00 78.94 224 LEU A C 1
ATOM 1810 O O . LEU A 1 224 ? 20.323 12.731 -4.125 1.00 78.94 224 LEU A O 1
ATOM 1814 N N . PHE A 1 225 ? 22.054 11.849 -5.228 1.00 74.94 225 PHE A N 1
ATOM 1815 C CA . PHE A 1 225 ? 21.700 10.465 -4.896 1.00 74.94 225 PHE A CA 1
ATOM 1816 C C . PHE A 1 225 ? 21.875 10.155 -3.407 1.00 74.94 225 PHE A C 1
ATOM 1818 O O . PHE A 1 225 ? 20.982 9.569 -2.800 1.00 74.94 225 PHE A O 1
ATOM 1825 N N . SER A 1 226 ? 22.977 10.599 -2.799 1.00 76.06 226 SER A N 1
ATOM 1826 C CA . SER A 1 226 ? 23.237 10.380 -1.368 1.00 76.06 226 SER A CA 1
ATOM 1827 C C . SER A 1 226 ? 22.184 11.071 -0.492 1.00 76.06 226 SER A C 1
ATOM 1829 O O . SER A 1 226 ? 21.687 10.494 0.472 1.00 76.06 226 SER A O 1
ATOM 1831 N N . SER A 1 227 ? 21.791 12.299 -0.844 1.00 72.38 227 SER A N 1
ATOM 1832 C CA . SER A 1 227 ? 20.712 13.015 -0.150 1.00 72.38 227 SER A CA 1
ATOM 1833 C C . SER A 1 227 ? 19.337 12.375 -0.369 1.00 72.38 227 SER A C 1
ATOM 1835 O O . SER A 1 227 ? 18.538 12.331 0.568 1.00 72.38 227 SER A O 1
ATOM 1837 N N . MET A 1 228 ? 19.073 11.816 -1.555 1.00 74.31 228 MET A N 1
ATOM 1838 C CA . MET A 1 228 ? 17.849 11.059 -1.828 1.00 74.31 228 MET A CA 1
ATOM 1839 C C . MET A 1 228 ? 17.773 9.767 -1.004 1.00 74.31 228 MET A C 1
ATOM 1841 O O . MET A 1 228 ? 16.723 9.487 -0.432 1.00 74.31 228 MET A O 1
ATOM 1845 N N . GLU A 1 229 ? 18.858 8.995 -0.900 1.00 72.88 229 GLU A N 1
ATOM 1846 C CA . GLU A 1 229 ? 18.906 7.791 -0.054 1.00 72.88 229 GLU A CA 1
ATOM 1847 C C . GLU A 1 229 ? 18.647 8.127 1.418 1.00 72.88 229 GLU A C 1
ATOM 1849 O O . GLU A 1 229 ? 17.840 7.464 2.071 1.00 72.88 229 GLU A O 1
ATOM 1854 N N . VAL A 1 230 ? 19.270 9.194 1.929 1.00 72.19 230 VAL A N 1
ATOM 1855 C CA . VAL A 1 230 ? 19.041 9.666 3.303 1.00 72.19 230 VAL A CA 1
ATOM 1856 C C . VAL A 1 230 ? 17.581 10.076 3.503 1.00 72.19 230 VAL A C 1
ATOM 1858 O O . VAL A 1 230 ? 16.977 9.648 4.480 1.00 72.19 230 VAL A O 1
ATOM 1861 N N . SER A 1 231 ? 16.987 10.821 2.566 1.00 74.50 231 SER A N 1
ATOM 1862 C CA . SER A 1 231 ? 15.569 11.206 2.619 1.00 74.50 231 SER A CA 1
ATOM 1863 C C . SER A 1 231 ? 14.623 10.000 2.553 1.00 74.50 231 SER A C 1
ATOM 1865 O O . SER A 1 231 ? 13.601 9.977 3.235 1.00 74.50 231 SER A O 1
ATOM 1867 N N . GLN A 1 232 ? 14.953 8.961 1.783 1.00 71.81 232 GLN A N 1
ATOM 1868 C CA . GLN A 1 232 ? 14.148 7.737 1.731 1.00 71.81 232 GLN A CA 1
ATOM 1869 C C . GLN A 1 232 ? 14.231 6.923 3.021 1.00 71.81 232 GLN A C 1
ATOM 1871 O O . GLN A 1 232 ? 13.225 6.365 3.462 1.00 71.81 232 GLN A O 1
ATOM 1876 N N . ILE A 1 233 ? 15.421 6.828 3.621 1.00 76.94 233 ILE A N 1
ATOM 1877 C CA . ILE A 1 233 ? 15.580 6.239 4.953 1.00 76.94 233 ILE A CA 1
ATOM 1878 C C . ILE A 1 233 ? 14.796 7.076 5.964 1.00 76.94 233 ILE A C 1
ATOM 1880 O O . ILE A 1 233 ? 14.144 6.497 6.831 1.00 76.94 233 ILE A O 1
ATOM 1884 N N . GLU A 1 234 ? 14.809 8.405 5.811 1.00 76.38 234 GLU A N 1
ATOM 1885 C CA . GLU A 1 234 ? 14.100 9.336 6.681 1.00 76.38 234 GLU A CA 1
ATOM 1886 C C . GLU A 1 234 ? 12.590 9.096 6.680 1.00 76.38 234 GLU A C 1
ATOM 1888 O O . GLU A 1 234 ? 12.006 8.737 7.699 1.00 76.38 234 GLU A O 1
ATOM 1893 N N . HIS A 1 235 ? 11.986 9.118 5.496 1.00 76.88 235 HIS A N 1
ATOM 1894 C CA . HIS A 1 235 ? 10.568 8.816 5.329 1.00 76.88 235 HIS A CA 1
ATOM 1895 C C . HIS A 1 235 ? 10.178 7.406 5.775 1.00 76.88 235 HIS A C 1
ATOM 1897 O O . HIS A 1 235 ? 9.060 7.195 6.243 1.00 76.88 235 HIS A O 1
ATOM 1903 N N . ARG A 1 236 ? 11.078 6.427 5.632 1.00 83.75 236 ARG A N 1
ATOM 1904 C CA . ARG A 1 236 ? 10.816 5.063 6.096 1.00 83.75 236 ARG A CA 1
ATOM 1905 C C . ARG A 1 236 ? 10.721 5.006 7.618 1.00 83.75 236 ARG A C 1
ATOM 1907 O O . ARG A 1 236 ? 9.744 4.465 8.120 1.00 83.75 236 ARG A O 1
ATOM 1914 N N . TRP A 1 237 ? 11.686 5.576 8.345 1.00 81.50 237 TRP A N 1
ATOM 1915 C CA . TRP A 1 237 ? 11.618 5.554 9.810 1.00 81.50 237 TRP A CA 1
ATOM 1916 C C . TRP A 1 237 ? 10.488 6.436 10.343 1.00 81.50 237 TRP A C 1
ATOM 1918 O O . TRP A 1 237 ? 9.890 6.079 11.351 1.00 81.50 237 TRP A O 1
ATOM 1928 N N . GLU A 1 238 ? 10.160 7.548 9.676 1.00 84.06 238 GLU A N 1
ATOM 1929 C CA . GLU A 1 238 ? 9.002 8.378 10.029 1.00 84.06 238 GLU A CA 1
ATOM 1930 C C . GLU A 1 238 ? 7.695 7.593 9.906 1.00 84.06 238 GLU A C 1
ATOM 1932 O O . GLU A 1 238 ? 6.856 7.648 10.805 1.00 84.06 238 GLU A O 1
ATOM 1937 N N . HIS A 1 239 ? 7.528 6.844 8.812 1.00 86.81 239 HIS A N 1
ATOM 1938 C CA . HIS A 1 239 ? 6.362 5.991 8.609 1.00 86.81 239 HIS A CA 1
ATOM 1939 C C . HIS A 1 239 ? 6.287 4.889 9.671 1.00 86.81 239 HIS A C 1
ATOM 1941 O O . HIS A 1 239 ? 5.247 4.742 10.311 1.00 86.81 239 HIS A O 1
ATOM 1947 N N . ASP A 1 240 ? 7.383 4.158 9.892 1.00 86.69 240 ASP A N 1
ATOM 1948 C CA . ASP A 1 240 ? 7.442 3.072 10.878 1.00 86.69 240 ASP A CA 1
ATOM 1949 C C . ASP A 1 240 ? 7.161 3.601 12.300 1.00 86.69 240 ASP A C 1
ATOM 1951 O O . ASP A 1 240 ? 6.361 3.033 13.041 1.00 86.69 240 ASP A O 1
ATOM 1955 N N . LEU A 1 241 ? 7.733 4.755 12.662 1.00 90.00 241 LEU A N 1
ATOM 1956 C CA . LEU A 1 241 ? 7.469 5.412 13.943 1.00 90.00 241 LEU A CA 1
ATOM 1957 C C . LEU A 1 241 ? 6.011 5.877 14.061 1.00 90.00 241 LEU A C 1
ATOM 1959 O O . LEU A 1 241 ? 5.412 5.768 15.131 1.00 90.00 241 LEU A O 1
ATOM 1963 N N . CYS A 1 242 ? 5.427 6.412 12.987 1.00 90.38 242 CYS A N 1
ATOM 1964 C CA . CYS A 1 242 ? 4.030 6.835 12.970 1.00 90.38 242 CYS A CA 1
ATOM 1965 C C . CYS A 1 242 ? 3.083 5.638 13.145 1.00 90.38 242 CYS A C 1
ATOM 1967 O O . CYS A 1 242 ? 2.118 5.727 13.909 1.00 90.38 242 CYS A O 1
ATOM 1969 N N . GLU A 1 243 ? 3.381 4.510 12.499 1.00 92.00 243 GLU A N 1
ATOM 1970 C CA . GLU A 1 243 ? 2.652 3.253 12.664 1.00 92.00 243 GLU A CA 1
ATOM 1971 C C . GLU A 1 243 ? 2.740 2.747 14.112 1.00 92.00 243 GLU A C 1
ATOM 1973 O O . GLU A 1 243 ? 1.708 2.453 14.719 1.00 92.00 243 GLU A O 1
ATOM 1978 N N . ASP A 1 244 ? 3.935 2.740 14.707 1.00 93.44 244 ASP A N 1
ATOM 1979 C CA . ASP A 1 244 ? 4.148 2.325 16.097 1.00 93.44 244 ASP A CA 1
ATOM 1980 C C . ASP A 1 244 ? 3.413 3.228 17.097 1.00 93.44 244 ASP A C 1
ATOM 1982 O O . ASP A 1 244 ? 2.711 2.734 17.984 1.00 93.44 244 ASP A O 1
ATOM 1986 N N . ILE A 1 245 ? 3.507 4.554 16.942 1.00 92.75 245 ILE A N 1
ATOM 1987 C CA . ILE A 1 245 ? 2.787 5.515 17.792 1.00 92.75 245 ILE A CA 1
ATOM 1988 C C . ILE A 1 245 ? 1.276 5.307 17.665 1.00 92.75 245 ILE A C 1
ATOM 1990 O O . ILE A 1 245 ? 0.571 5.295 18.676 1.00 92.75 245 ILE A O 1
ATOM 1994 N N . THR A 1 246 ? 0.774 5.112 16.443 1.00 92.00 246 THR A N 1
ATOM 1995 C CA . THR A 1 246 ? -0.656 4.885 16.197 1.00 92.00 246 THR A CA 1
ATOM 1996 C C . THR A 1 246 ? -1.117 3.573 16.828 1.00 92.00 246 THR A C 1
ATOM 1998 O O . THR A 1 246 ? -2.159 3.542 17.482 1.00 92.00 246 THR A O 1
ATOM 2001 N N . ASN A 1 247 ? -0.327 2.505 16.707 1.00 93.62 247 ASN A N 1
ATOM 2002 C CA . ASN A 1 247 ? -0.610 1.218 17.336 1.00 93.62 247 ASN A CA 1
ATOM 2003 C C . ASN A 1 247 ? -0.641 1.325 18.864 1.00 93.62 247 ASN A C 1
ATOM 2005 O O . ASN A 1 247 ? -1.577 0.824 19.488 1.00 93.62 247 ASN A O 1
ATOM 2009 N N . ILE A 1 248 ? 0.327 2.016 19.473 1.00 95.56 248 ILE A N 1
ATOM 2010 C CA . ILE A 1 248 ? 0.361 2.244 20.924 1.00 95.56 248 ILE A CA 1
ATOM 2011 C C . ILE A 1 248 ? -0.850 3.073 21.368 1.00 95.56 248 ILE A C 1
ATOM 2013 O O . ILE A 1 248 ? -1.516 2.715 22.339 1.00 95.56 248 ILE A O 1
ATOM 2017 N N . ALA A 1 249 ? -1.171 4.155 20.654 1.00 93.81 249 ALA A 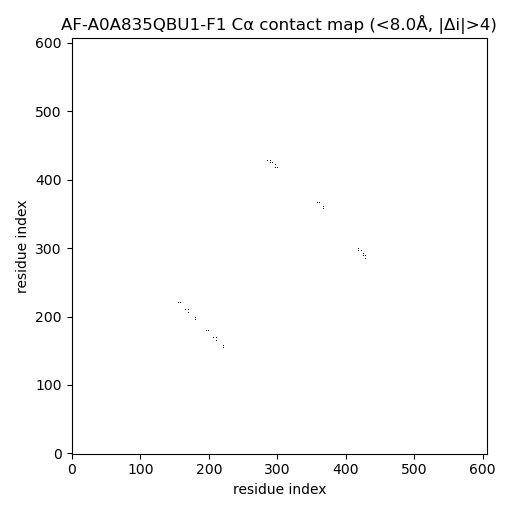N 1
ATOM 2018 C CA . ALA A 1 249 ? -2.313 5.007 20.971 1.00 93.81 249 ALA A CA 1
ATOM 2019 C C . ALA A 1 249 ? -3.641 4.237 20.888 1.00 93.81 249 ALA A C 1
ATOM 2021 O O . ALA A 1 249 ? -4.460 4.329 21.802 1.00 93.81 249 ALA A O 1
ATOM 2022 N N . LEU A 1 250 ? -3.832 3.429 19.839 1.00 93.94 250 LEU A N 1
ATOM 2023 C CA . LEU A 1 250 ? -5.016 2.583 19.678 1.00 93.94 250 LEU A CA 1
ATOM 2024 C C . LEU A 1 250 ? -5.111 1.509 20.762 1.00 93.94 250 LEU A C 1
ATOM 2026 O O . LEU A 1 250 ? -6.195 1.285 21.295 1.00 93.94 250 LEU A O 1
ATOM 2030 N N . GLN A 1 251 ? -3.998 0.858 21.109 1.00 95.44 251 GLN A N 1
ATOM 2031 C CA . GLN A 1 251 ? -3.973 -0.135 22.184 1.00 95.44 251 GLN A CA 1
ATOM 2032 C C . GLN A 1 251 ? -4.300 0.480 23.544 1.00 95.44 251 GLN A C 1
ATOM 2034 O O . GLN A 1 251 ? -5.031 -0.130 24.319 1.00 95.44 251 GLN A O 1
ATOM 2039 N N . ASN A 1 252 ? -3.782 1.675 23.835 1.00 95.25 252 ASN A N 1
ATOM 2040 C CA . ASN A 1 252 ? -4.096 2.386 25.071 1.00 95.25 252 ASN A CA 1
ATOM 2041 C C . ASN A 1 252 ? -5.578 2.765 25.114 1.00 95.25 252 ASN A C 1
ATOM 2043 O O . ASN A 1 252 ? -6.248 2.421 26.075 1.00 95.25 252 ASN A O 1
ATOM 2047 N N . PHE A 1 253 ? -6.108 3.355 24.040 1.00 95.12 253 PHE A N 1
ATOM 2048 C CA . PHE A 1 253 ? -7.527 3.700 23.953 1.00 95.12 253 PHE A CA 1
ATOM 2049 C C . PHE A 1 253 ? -8.442 2.479 24.127 1.00 95.12 253 PHE A C 1
ATOM 2051 O O . PHE A 1 253 ? -9.415 2.534 24.874 1.00 95.12 253 PHE A O 1
ATOM 2058 N N . LEU A 1 254 ? -8.134 1.364 23.456 1.00 95.06 254 LEU A N 1
ATOM 2059 C CA . LEU A 1 254 ? -8.895 0.121 23.602 1.00 95.06 254 LEU A CA 1
ATOM 2060 C C . LEU A 1 254 ? -8.855 -0.396 25.040 1.00 95.06 254 LEU A C 1
ATOM 2062 O O . LEU A 1 254 ? -9.899 -0.759 25.575 1.00 95.06 254 LEU A O 1
ATOM 2066 N N . ARG A 1 255 ? -7.676 -0.385 25.668 1.00 96.44 255 ARG A N 1
ATOM 2067 C CA . ARG A 1 255 ? -7.511 -0.812 27.058 1.00 96.44 255 ARG A CA 1
ATOM 2068 C C . ARG A 1 255 ? -8.294 0.077 28.024 1.00 96.44 255 ARG A C 1
ATOM 2070 O O . ARG A 1 255 ? -8.992 -0.455 28.876 1.00 96.44 255 ARG A O 1
ATOM 2077 N N . ASP A 1 256 ? -8.243 1.396 27.858 1.00 95.56 256 ASP A N 1
ATOM 2078 C CA . ASP A 1 256 ? -8.973 2.340 28.714 1.00 95.56 256 ASP A CA 1
ATOM 2079 C C . ASP A 1 256 ? -10.492 2.108 28.620 1.00 95.56 256 ASP A C 1
ATOM 2081 O O . ASP A 1 256 ? -11.198 2.086 29.630 1.00 95.56 256 ASP A O 1
ATOM 2085 N N . VAL A 1 257 ? -11.001 1.860 27.407 1.00 93.81 257 VAL A N 1
ATOM 2086 C CA . VAL A 1 257 ? -12.412 1.514 27.185 1.00 93.81 257 VAL A CA 1
ATOM 2087 C C . VAL A 1 257 ? -12.760 0.176 27.845 1.00 93.81 257 VAL A C 1
ATOM 2089 O O . VAL A 1 257 ? -13.784 0.079 28.521 1.00 93.81 257 VAL A O 1
ATOM 2092 N N . GLU A 1 258 ? -11.934 -0.857 27.672 1.00 94.19 258 GLU A N 1
ATOM 2093 C CA . GLU A 1 258 ? -12.135 -2.164 28.313 1.00 94.19 258 GLU A CA 1
ATOM 2094 C C . GLU A 1 258 ? -12.173 -2.047 29.843 1.00 94.19 258 GLU A C 1
ATOM 2096 O O . GLU A 1 258 ? -13.093 -2.573 30.474 1.00 94.19 258 GLU A O 1
ATOM 2101 N N . GLU A 1 259 ? -11.235 -1.307 30.436 1.00 95.06 259 GLU A N 1
ATOM 2102 C CA . GLU A 1 259 ? -11.169 -1.054 31.877 1.00 95.06 259 GLU A CA 1
ATOM 2103 C C . GLU A 1 259 ? -12.400 -0.283 32.383 1.00 95.06 259 GLU A C 1
ATOM 2105 O O . GLU A 1 259 ? -12.971 -0.639 33.419 1.00 95.06 259 GLU A O 1
ATOM 2110 N N . GLU A 1 260 ? -12.877 0.725 31.643 1.00 94.75 260 GLU A N 1
ATOM 2111 C CA . GLU A 1 260 ? -14.090 1.473 31.994 1.00 94.75 260 GLU A CA 1
ATOM 2112 C C . GLU A 1 260 ? -15.339 0.572 31.977 1.00 94.75 260 GLU A C 1
ATOM 2114 O O . GLU A 1 260 ? -16.179 0.635 32.887 1.00 94.75 260 GLU A O 1
ATOM 2119 N N . TYR A 1 261 ? -15.473 -0.283 30.960 1.00 92.00 261 TYR A N 1
ATOM 2120 C CA . TYR A 1 261 ? -16.588 -1.227 30.861 1.00 92.00 261 TYR A CA 1
ATOM 2121 C C . TYR A 1 261 ? -16.539 -2.292 31.963 1.00 92.00 261 TYR A C 1
ATOM 2123 O O . TYR A 1 261 ? -17.568 -2.547 32.593 1.00 92.00 261 TYR A O 1
ATOM 2131 N N . GLU A 1 262 ? -15.369 -2.864 32.251 1.00 94.25 262 GLU A N 1
ATOM 2132 C CA . GLU A 1 262 ? -15.167 -3.798 33.368 1.00 94.25 262 GLU A CA 1
ATOM 2133 C C . GLU A 1 262 ? -15.512 -3.144 34.715 1.00 94.25 262 GLU A C 1
ATOM 2135 O O . GLU A 1 262 ? -16.262 -3.711 35.513 1.00 94.25 262 GLU A O 1
ATOM 2140 N N . ALA A 1 263 ? -15.069 -1.905 34.955 1.00 93.62 263 ALA A N 1
ATOM 2141 C CA . ALA A 1 263 ? -15.391 -1.174 36.179 1.00 93.62 263 ALA A CA 1
ATOM 2142 C C . ALA A 1 263 ? -16.902 -0.917 36.329 1.00 93.62 263 ALA A C 1
ATOM 2144 O O . ALA A 1 263 ? -17.455 -1.056 37.428 1.00 93.62 263 ALA A O 1
ATOM 2145 N N . LYS A 1 264 ? -17.600 -0.571 35.237 1.00 94.50 264 LYS A N 1
ATOM 2146 C CA . LYS A 1 264 ? -19.067 -0.414 35.233 1.00 94.50 264 LYS A CA 1
ATOM 2147 C C . LYS A 1 264 ? -19.778 -1.739 35.503 1.00 94.50 264 LYS A C 1
ATOM 2149 O O . LYS A 1 264 ? -20.699 -1.767 36.322 1.00 94.50 264 LYS A O 1
ATOM 2154 N N . LEU A 1 265 ? -19.337 -2.830 34.875 1.00 91.62 265 LEU A N 1
ATOM 2155 C CA . LEU A 1 265 ? -19.891 -4.168 35.092 1.00 91.62 265 LEU A CA 1
ATOM 2156 C C . LEU A 1 265 ? -19.685 -4.640 36.534 1.00 91.62 265 LEU A C 1
ATOM 2158 O O . LEU A 1 265 ? -20.620 -5.155 37.148 1.00 91.62 265 LEU A O 1
ATOM 2162 N N . LEU A 1 266 ? -18.501 -4.415 37.108 1.00 93.62 266 LEU A N 1
ATOM 2163 C CA . LEU A 1 266 ? -18.208 -4.726 38.507 1.00 93.62 266 LEU A CA 1
ATOM 2164 C C . LEU A 1 266 ? -19.109 -3.940 39.464 1.00 93.62 266 LEU A C 1
ATOM 2166 O O . LEU A 1 266 ? -19.728 -4.551 40.337 1.00 93.62 266 LEU A O 1
ATOM 2170 N N . LYS A 1 267 ? -19.267 -2.623 39.265 1.00 92.50 267 LYS A N 1
ATOM 2171 C CA . LYS A 1 267 ? -20.193 -1.797 40.064 1.00 92.50 267 LYS A CA 1
ATOM 2172 C C . LYS A 1 267 ? -21.633 -2.297 39.963 1.00 92.50 267 LYS A C 1
ATOM 2174 O O . LYS A 1 267 ? -22.323 -2.416 40.974 1.00 92.50 267 LYS A O 1
ATOM 2179 N N . GLN A 1 268 ? -22.098 -2.627 38.759 1.00 90.94 268 GLN A N 1
ATOM 2180 C CA . GLN A 1 268 ? -23.447 -3.160 38.563 1.00 90.94 268 GLN A CA 1
ATOM 2181 C C . GLN A 1 268 ? -23.624 -4.515 39.260 1.00 90.94 268 GLN A C 1
ATOM 2183 O O . GLN A 1 268 ? -24.644 -4.753 39.910 1.00 90.94 268 GLN A O 1
ATOM 2188 N N . ARG A 1 269 ? -22.618 -5.391 39.181 1.00 89.25 269 ARG A N 1
ATOM 2189 C CA . ARG A 1 269 ? -22.611 -6.688 39.864 1.00 89.25 269 ARG A CA 1
ATOM 2190 C C . ARG A 1 269 ? -22.668 -6.532 41.380 1.00 89.25 269 ARG A C 1
ATOM 2192 O O . ARG A 1 269 ? -23.399 -7.273 42.035 1.00 89.25 269 ARG A O 1
ATOM 2199 N N . GLU A 1 270 ? -21.930 -5.573 41.929 1.00 89.88 270 GLU A N 1
ATOM 2200 C CA . GLU A 1 270 ? -21.947 -5.260 43.356 1.00 89.88 270 GLU A CA 1
ATOM 2201 C C . GLU A 1 270 ? -23.330 -4.768 43.803 1.00 89.88 270 GLU A C 1
ATOM 2203 O O . GLU A 1 270 ? -23.872 -5.275 44.785 1.00 89.88 270 GLU A O 1
ATOM 2208 N N . LEU A 1 271 ? -23.960 -3.867 43.038 1.00 90.31 271 LEU A N 1
ATOM 2209 C CA . LEU A 1 271 ? -25.326 -3.403 43.307 1.00 90.31 271 LEU A CA 1
ATOM 2210 C C . LEU A 1 271 ? -26.343 -4.550 43.287 1.00 90.31 271 LEU A C 1
ATOM 2212 O O . LEU A 1 271 ? -27.158 -4.659 44.203 1.00 90.31 271 LEU A O 1
ATOM 2216 N N . ILE A 1 272 ? -26.278 -5.431 42.283 1.00 87.19 272 ILE A N 1
ATOM 2217 C CA . ILE A 1 272 ? -27.158 -6.607 42.188 1.00 87.19 272 ILE A CA 1
ATOM 2218 C C . ILE A 1 272 ? -26.921 -7.553 43.370 1.00 87.19 272 ILE A C 1
ATOM 2220 O O . ILE A 1 272 ? -27.877 -8.055 43.960 1.00 87.19 272 ILE A O 1
ATOM 2224 N N . SER A 1 273 ? -25.661 -7.779 43.749 1.00 86.81 273 SER A N 1
ATOM 2225 C CA . SER A 1 273 ? -25.308 -8.606 44.905 1.00 86.81 273 SER A CA 1
ATOM 2226 C C . SER A 1 273 ? -25.871 -8.027 46.203 1.00 86.81 273 SER A C 1
ATOM 2228 O O . SER A 1 273 ? -26.514 -8.748 46.963 1.00 86.81 273 SER A O 1
ATOM 2230 N N . ASN A 1 274 ? -25.704 -6.723 46.430 1.00 88.69 274 ASN A N 1
ATOM 2231 C CA . ASN A 1 274 ? -26.221 -6.031 47.612 1.00 88.69 274 ASN A CA 1
ATOM 2232 C C . ASN A 1 274 ? -27.755 -6.026 47.658 1.00 88.69 274 ASN A C 1
ATOM 2234 O O . ASN A 1 274 ? -28.349 -6.214 48.720 1.00 88.69 274 ASN A O 1
ATOM 2238 N N . LEU A 1 275 ? -28.418 -5.859 46.511 1.00 88.00 275 LEU A N 1
ATOM 2239 C CA . LEU A 1 275 ? -29.874 -5.957 46.427 1.00 88.00 275 LEU A CA 1
ATOM 2240 C C . LEU A 1 275 ? -30.349 -7.383 46.733 1.00 88.00 275 LEU A C 1
ATOM 2242 O O . LEU A 1 275 ? -31.311 -7.567 47.478 1.00 88.00 275 LEU A O 1
ATOM 2246 N N . ARG A 1 276 ? -29.647 -8.396 46.212 1.00 84.88 276 ARG A N 1
ATOM 2247 C CA . ARG A 1 276 ? -29.942 -9.811 46.464 1.00 84.88 276 ARG A CA 1
ATOM 2248 C C . ARG A 1 276 ? -29.775 -10.175 47.938 1.00 84.88 276 ARG A C 1
ATOM 2250 O O . ARG A 1 276 ? -30.647 -10.851 48.482 1.00 84.88 276 ARG A O 1
ATOM 2257 N N . THR A 1 277 ? -28.695 -9.745 48.591 1.00 84.69 277 THR A N 1
ATOM 2258 C CA . THR A 1 277 ? -28.473 -10.012 50.022 1.00 84.69 277 THR A CA 1
ATOM 2259 C C . THR A 1 277 ? -29.499 -9.285 50.888 1.00 84.69 277 THR A C 1
ATOM 2261 O O . THR A 1 277 ? -30.049 -9.891 51.805 1.00 84.69 277 THR A O 1
ATOM 2264 N N . ASN A 1 278 ? -29.838 -8.032 50.562 1.00 87.50 278 ASN A N 1
ATOM 2265 C CA . ASN A 1 278 ? -30.898 -7.288 51.245 1.00 87.50 278 ASN A CA 1
ATOM 2266 C C . ASN A 1 278 ? -32.259 -7.989 51.106 1.00 87.50 278 ASN A C 1
ATOM 2268 O O . ASN A 1 278 ? -32.937 -8.222 52.105 1.00 87.50 278 ASN A O 1
ATOM 2272 N N . TYR A 1 279 ? -32.620 -8.406 49.890 1.00 84.31 279 TYR A N 1
ATOM 2273 C CA . TYR A 1 279 ? -33.846 -9.161 49.645 1.00 84.31 279 TYR A CA 1
ATOM 2274 C C . TYR A 1 279 ? -33.873 -10.469 50.447 1.00 84.31 279 TYR A C 1
ATOM 2276 O O . TYR A 1 279 ? -34.871 -10.771 51.098 1.00 84.31 279 TYR A O 1
ATOM 2284 N N . GLN A 1 280 ? -32.767 -11.220 50.476 1.00 83.69 280 GLN A N 1
ATOM 2285 C CA . GLN A 1 280 ? -32.656 -12.441 51.281 1.00 83.69 280 GLN A CA 1
ATOM 2286 C C . GLN A 1 280 ? -32.841 -12.177 52.780 1.00 83.69 280 GLN A C 1
ATOM 2288 O O . GLN A 1 280 ? -33.583 -12.921 53.421 1.00 83.69 280 GLN A O 1
ATOM 2293 N N . LEU A 1 281 ? -32.235 -11.112 53.320 1.00 87.31 281 LEU A N 1
ATOM 2294 C CA . LEU A 1 281 ? -32.403 -10.706 54.720 1.00 87.31 281 LEU A CA 1
ATOM 2295 C C . LEU A 1 281 ? -33.860 -10.350 55.035 1.00 87.31 281 LEU A C 1
ATOM 2297 O O . LEU A 1 281 ? -34.422 -10.841 56.014 1.00 87.31 281 LEU A O 1
ATOM 2301 N N . LYS A 1 282 ? -34.510 -9.560 54.173 1.00 84.62 282 LYS A N 1
ATOM 2302 C CA . LYS A 1 282 ? -35.923 -9.195 54.346 1.00 84.62 282 LYS A CA 1
ATOM 2303 C C . LYS A 1 282 ? -36.847 -10.399 54.292 1.00 84.62 282 LYS A C 1
ATOM 2305 O O . LYS A 1 282 ? -37.801 -10.484 55.059 1.00 84.62 282 LYS A O 1
ATOM 2310 N N . VAL A 1 283 ? -36.538 -11.361 53.437 1.00 81.69 283 VAL A N 1
ATOM 2311 C CA . VAL A 1 283 ? -37.274 -12.618 53.357 1.00 81.69 283 VAL A CA 1
ATOM 2312 C C . VAL A 1 283 ? -37.050 -13.499 54.594 1.00 81.69 283 VAL A C 1
ATOM 2314 O O . VAL A 1 283 ? -37.993 -14.161 55.031 1.00 81.69 283 VAL A O 1
ATOM 2317 N N . SER A 1 284 ? -35.848 -13.526 55.183 1.00 83.88 284 SER A N 1
ATOM 2318 C CA . SER A 1 284 ? -35.627 -14.232 56.454 1.00 83.88 284 SER A CA 1
ATOM 2319 C C . SER A 1 284 ? -36.354 -13.567 57.622 1.00 83.88 284 SER A C 1
ATOM 2321 O O . SER A 1 284 ? -37.034 -14.274 58.361 1.00 83.88 284 SER A O 1
ATOM 2323 N N . GLU A 1 285 ? -36.309 -12.234 57.729 1.00 86.69 285 GLU A N 1
ATOM 2324 C CA . GLU A 1 285 ? -37.073 -11.468 58.728 1.00 86.69 285 GLU A CA 1
ATOM 2325 C C . GLU A 1 285 ? -38.579 -11.759 58.595 1.00 86.69 285 GLU A C 1
ATOM 2327 O O . GLU A 1 285 ? -39.267 -12.014 59.581 1.00 86.69 285 GLU A O 1
ATOM 2332 N N . LEU A 1 286 ? -39.098 -11.806 57.362 1.00 85.88 286 LEU A N 1
ATOM 2333 C CA . LEU A 1 286 ? -40.500 -12.137 57.097 1.00 85.88 286 L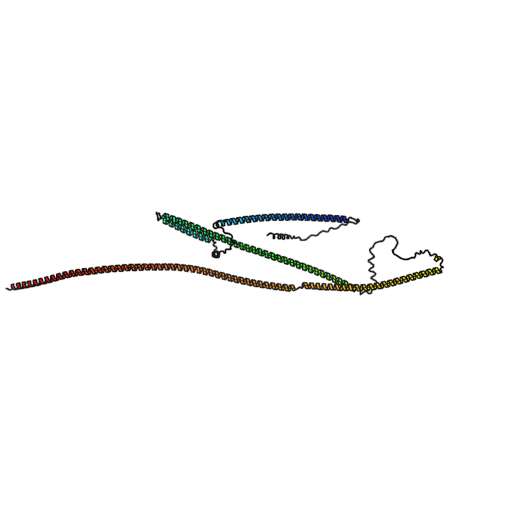EU A CA 1
ATOM 2334 C C . LEU A 1 286 ? -40.859 -13.567 57.537 1.00 85.88 286 LEU A C 1
ATOM 2336 O O . LEU A 1 286 ? -41.952 -13.801 58.052 1.00 85.88 286 LEU A O 1
ATOM 2340 N N . SER A 1 287 ? -39.938 -14.519 57.358 1.00 84.06 287 SER A N 1
ATOM 2341 C CA . SER A 1 287 ? -40.116 -15.904 57.807 1.00 84.06 287 SER A CA 1
ATOM 2342 C C . SER A 1 287 ? -40.124 -16.023 59.334 1.00 84.06 287 SER A C 1
ATOM 2344 O O . SER A 1 287 ? -40.874 -16.832 59.878 1.00 84.06 287 SER A O 1
ATOM 2346 N N . GLU A 1 288 ? -39.328 -15.217 60.036 1.00 86.69 288 GLU A N 1
ATOM 2347 C CA . GLU A 1 288 ? -39.355 -15.137 61.501 1.00 86.69 288 GLU A CA 1
ATOM 2348 C C . GLU A 1 288 ? -40.673 -14.544 62.001 1.00 86.69 288 GLU A C 1
ATOM 2350 O O . GLU A 1 288 ? -41.347 -15.165 62.822 1.00 86.69 288 GLU A O 1
ATOM 2355 N N . VAL A 1 289 ? -41.121 -13.430 61.411 1.00 87.25 289 VAL A N 1
ATOM 2356 C CA . VAL A 1 289 ? -42.425 -12.822 61.728 1.00 87.25 289 VAL A CA 1
ATOM 2357 C C . VAL A 1 289 ? -43.575 -13.804 61.489 1.00 87.25 289 VAL A C 1
ATOM 2359 O O . VAL A 1 289 ? -44.509 -13.862 62.287 1.00 87.25 289 VAL A O 1
ATOM 2362 N N . HIS A 1 290 ? -43.514 -14.607 60.422 1.00 86.38 290 HIS A N 1
ATOM 2363 C CA . HIS A 1 290 ? -44.500 -15.660 60.178 1.00 86.38 290 HIS A CA 1
ATOM 2364 C C . HIS A 1 290 ? -44.533 -16.691 61.317 1.00 86.38 290 HIS A C 1
ATOM 2366 O O . HIS A 1 290 ? -45.612 -17.038 61.796 1.00 86.38 290 HIS A O 1
ATOM 2372 N N . LYS A 1 291 ? -43.369 -17.171 61.777 1.00 86.44 291 LYS A N 1
ATOM 2373 C CA . LYS A 1 291 ? -43.274 -18.147 62.879 1.00 86.44 291 LYS A CA 1
ATOM 2374 C C . LYS A 1 291 ? -43.812 -17.585 64.192 1.00 86.44 291 LYS A C 1
ATOM 2376 O O . LYS A 1 291 ? -44.548 -18.281 64.890 1.00 86.44 291 LYS A O 1
ATOM 2381 N N . ASP A 1 292 ? -43.485 -16.335 64.507 1.00 85.81 292 ASP A N 1
ATOM 2382 C CA . ASP A 1 292 ? -43.979 -15.664 65.711 1.00 85.81 292 ASP A CA 1
ATOM 2383 C C . ASP A 1 292 ? -45.498 -15.491 65.663 1.00 85.81 292 ASP A C 1
ATOM 2385 O O . ASP A 1 292 ? -46.203 -15.757 66.640 1.00 85.81 292 ASP A O 1
ATOM 2389 N N . LEU A 1 293 ? -46.026 -15.102 64.501 1.00 87.69 293 LEU A N 1
ATOM 2390 C CA . LEU A 1 293 ? -47.457 -14.924 64.298 1.00 87.69 293 LEU A CA 1
ATOM 2391 C C . LEU A 1 293 ? -48.223 -16.252 64.402 1.00 87.69 293 LEU A C 1
ATOM 2393 O O . LEU A 1 293 ? -49.303 -16.286 64.996 1.00 87.69 293 LEU A O 1
ATOM 2397 N N . ASP A 1 294 ? -47.650 -17.347 63.901 1.00 83.12 294 ASP A N 1
ATOM 2398 C CA . ASP A 1 294 ? -48.179 -18.698 64.093 1.00 83.12 294 ASP A CA 1
ATOM 2399 C C . ASP A 1 294 ? -48.136 -19.132 65.565 1.00 83.12 294 ASP A C 1
ATOM 2401 O O . ASP A 1 294 ? -49.108 -19.693 66.071 1.00 83.12 294 ASP A O 1
ATOM 2405 N N . ALA A 1 295 ? -47.060 -18.839 66.298 1.00 84.62 295 ALA A N 1
ATOM 2406 C CA . ALA A 1 295 ? -46.970 -19.141 67.728 1.00 84.62 295 ALA A CA 1
ATOM 2407 C C . ALA A 1 295 ? -48.028 -18.372 68.545 1.00 84.62 295 ALA A C 1
ATOM 2409 O O . ALA A 1 295 ? -48.700 -18.943 69.414 1.00 84.62 295 ALA A O 1
ATOM 2410 N N . ILE A 1 296 ? -48.245 -17.092 68.225 1.00 84.06 296 ILE A N 1
ATOM 2411 C CA . ILE A 1 296 ? -49.333 -16.281 68.790 1.00 84.06 296 ILE A CA 1
ATOM 2412 C C . ILE A 1 296 ? -50.692 -16.886 68.414 1.00 84.06 296 ILE A C 1
ATOM 2414 O O . ILE A 1 296 ? -51.580 -17.020 69.255 1.00 84.06 296 ILE A O 1
ATOM 2418 N N . PHE A 1 297 ? -50.865 -17.309 67.162 1.00 82.75 297 PHE A N 1
ATOM 2419 C CA . PHE A 1 297 ? -52.101 -17.942 66.718 1.00 82.75 297 PHE A CA 1
ATOM 2420 C C . PHE A 1 297 ? -52.408 -19.235 67.494 1.00 82.75 297 PHE A C 1
ATOM 2422 O O . PHE A 1 297 ? -53.548 -19.455 67.917 1.00 82.75 297 PHE A O 1
ATOM 2429 N N . MET A 1 298 ? -51.397 -20.076 67.725 1.00 80.75 298 MET A N 1
ATOM 2430 C CA . MET A 1 298 ? -51.532 -21.327 68.474 1.00 80.75 298 MET A CA 1
ATOM 2431 C C . MET A 1 298 ? -51.823 -21.079 69.955 1.00 80.75 298 MET A C 1
ATOM 2433 O O . MET A 1 298 ? -52.696 -21.733 70.521 1.00 80.75 298 MET A O 1
ATOM 2437 N N . THR A 1 299 ? -51.166 -20.103 70.585 1.00 79.75 299 THR A N 1
ATOM 2438 C CA . THR A 1 299 ? -51.444 -19.739 71.988 1.00 79.75 299 THR A CA 1
ATOM 2439 C C . THR A 1 299 ? -52.860 -19.189 72.177 1.00 79.75 299 THR A C 1
ATOM 2441 O O . THR A 1 299 ? -53.548 -19.609 73.108 1.00 79.75 299 THR A O 1
ATOM 2444 N N . LEU A 1 300 ? -53.345 -18.345 71.258 1.00 75.38 300 LEU A N 1
ATOM 2445 C CA . LEU A 1 300 ? -54.731 -17.855 71.251 1.00 75.38 300 LEU A CA 1
ATOM 2446 C C . LEU A 1 300 ? -55.754 -18.962 70.955 1.00 75.38 300 LEU A C 1
ATOM 2448 O O . LEU A 1 300 ? -56.883 -18.901 71.431 1.00 75.38 300 LEU A O 1
ATOM 2452 N N . SER A 1 301 ? -55.394 -19.966 70.155 1.00 73.38 301 SER A N 1
ATOM 2453 C CA . SER A 1 301 ? -56.280 -21.102 69.854 1.00 73.38 301 SER A CA 1
ATOM 2454 C C . SER A 1 301 ? -56.345 -22.105 71.008 1.00 73.38 301 SER A C 1
ATOM 2456 O O . SER A 1 301 ? -57.392 -22.695 71.263 1.00 73.38 301 SER A O 1
ATOM 2458 N N . ASN A 1 302 ? -55.248 -22.271 71.748 1.00 66.56 302 ASN A N 1
ATOM 2459 C CA . ASN A 1 302 ? -55.175 -23.185 72.885 1.00 66.56 302 ASN A CA 1
ATOM 2460 C C . ASN A 1 302 ? -55.844 -22.620 74.148 1.00 66.56 302 ASN A C 1
ATOM 2462 O O . ASN A 1 302 ? -56.291 -23.408 74.986 1.00 66.56 302 ASN A O 1
ATOM 2466 N N . SER A 1 303 ? -55.981 -21.291 74.272 1.00 57.28 303 SER A N 1
ATOM 2467 C CA . SER A 1 303 ? -56.695 -20.664 75.395 1.00 57.28 303 SER A CA 1
ATOM 2468 C C . SER A 1 303 ? -58.190 -20.998 75.436 1.00 57.28 303 SER A C 1
ATOM 2470 O O . SER A 1 303 ? -58.780 -20.975 76.513 1.00 57.28 303 SER A O 1
ATOM 2472 N N . ASP A 1 304 ? -58.794 -21.372 74.302 1.00 48.44 304 ASP A N 1
ATOM 2473 C CA . ASP A 1 304 ? -60.199 -21.804 74.243 1.00 48.44 304 ASP A CA 1
ATOM 2474 C C . ASP A 1 304 ? -60.408 -23.225 74.788 1.00 48.44 304 ASP A C 1
ATOM 2476 O O . ASP A 1 304 ? -61.493 -23.564 75.258 1.00 48.44 304 ASP A O 1
ATOM 2480 N N . SER A 1 305 ? -59.374 -24.073 74.754 1.00 45.59 305 SER A N 1
ATOM 2481 C CA . SER A 1 305 ? -59.502 -25.479 75.164 1.00 45.59 305 SER A CA 1
ATOM 2482 C C . SER A 1 305 ? -59.508 -25.677 76.686 1.00 45.59 305 SER A C 1
ATOM 2484 O O . SER A 1 305 ? -59.978 -26.703 77.173 1.00 45.59 305 SER A O 1
ATOM 2486 N N . GLY A 1 306 ? -59.046 -24.682 77.452 1.00 45.22 306 GLY A N 1
ATOM 2487 C CA . GLY A 1 306 ? -58.960 -24.759 78.914 1.00 45.22 306 GLY A CA 1
ATOM 2488 C C . GLY A 1 306 ? -60.261 -24.454 79.662 1.00 45.22 306 GLY A C 1
ATOM 2489 O O . GLY A 1 306 ? -60.334 -24.701 80.862 1.00 45.22 306 GLY A O 1
ATOM 2490 N N . LEU A 1 307 ? -61.290 -23.924 78.993 1.00 47.91 307 LEU A N 1
ATOM 2491 C CA . LEU A 1 307 ? -62.507 -23.428 79.658 1.00 47.91 307 LEU A CA 1
ATOM 2492 C C . LEU A 1 307 ? -63.735 -24.337 79.520 1.00 47.91 307 LEU A C 1
ATOM 2494 O O . LEU A 1 307 ? -64.761 -24.057 80.137 1.00 47.91 307 LEU A O 1
ATOM 2498 N N . LEU A 1 308 ? -63.646 -25.437 78.764 1.00 39.91 308 LEU A N 1
ATOM 2499 C CA . LEU A 1 308 ? -64.793 -26.322 78.505 1.00 39.91 308 LEU A CA 1
ATOM 2500 C C . LEU A 1 308 ? -64.697 -27.718 79.144 1.00 39.91 308 LEU A C 1
ATOM 2502 O O . LEU A 1 308 ? -65.603 -28.527 78.961 1.00 39.91 308 LEU A O 1
ATOM 2506 N N . SER A 1 309 ? -63.675 -27.999 79.960 1.00 36.88 309 SER A N 1
ATOM 2507 C CA . SER A 1 309 ? -63.577 -29.266 80.704 1.00 36.88 309 SER A CA 1
ATOM 2508 C C . SER A 1 309 ? -63.117 -29.082 82.155 1.00 36.88 309 SER A C 1
ATOM 2510 O O . SER A 1 309 ? -62.090 -29.618 82.560 1.00 36.88 309 SER A O 1
ATOM 2512 N N . SER A 1 310 ? -63.902 -28.374 82.969 1.00 31.05 310 SER A N 1
ATOM 2513 C CA . SER A 1 310 ? -63.857 -28.538 84.432 1.00 31.05 310 SER A CA 1
ATOM 2514 C C . SER A 1 310 ? -65.117 -27.983 85.101 1.00 31.05 310 SER A C 1
ATOM 2516 O O . SER A 1 310 ? -65.096 -26.956 85.776 1.00 31.05 310 SER A O 1
ATOM 2518 N N . HIS A 1 311 ? -66.235 -28.694 84.961 1.00 35.69 311 HIS A N 1
ATOM 2519 C CA . HIS A 1 311 ? -67.399 -28.541 85.840 1.00 35.69 311 HIS A CA 1
ATOM 2520 C C . HIS A 1 311 ? -67.178 -29.247 87.194 1.00 35.69 311 HIS A C 1
ATOM 2522 O O . HIS A 1 311 ? -68.061 -29.951 87.648 1.00 35.69 311 HIS A O 1
ATOM 2528 N N . THR A 1 312 ? -66.024 -29.091 87.851 1.00 35.06 312 THR A N 1
ATOM 2529 C CA . THR A 1 312 ? -65.794 -29.568 89.234 1.00 35.06 312 THR A CA 1
ATOM 2530 C C . THR A 1 312 ? -64.559 -28.904 89.859 1.00 35.06 312 THR A C 1
ATOM 2532 O O . THR A 1 312 ? -63.667 -29.604 90.312 1.00 35.06 312 THR A O 1
ATOM 2535 N N . THR A 1 313 ? -64.439 -27.575 89.875 1.00 41.09 313 THR A N 1
ATOM 2536 C CA . THR A 1 313 ? -63.408 -26.901 90.703 1.00 41.09 313 THR A CA 1
ATOM 2537 C C . THR A 1 313 ? -63.718 -25.409 90.844 1.00 41.09 313 THR A C 1
ATOM 2539 O O . THR A 1 313 ? -63.116 -24.553 90.206 1.00 41.09 313 THR A O 1
ATOM 2542 N N . THR A 1 314 ? -64.691 -25.076 91.693 1.00 42.09 314 THR A N 1
ATOM 2543 C CA . THR A 1 314 ? -64.939 -23.690 92.141 1.00 42.09 314 THR A CA 1
ATOM 2544 C C . THR A 1 314 ? -64.204 -23.363 93.449 1.00 42.09 314 THR A C 1
ATOM 2546 O O . THR A 1 314 ? -64.156 -22.206 93.836 1.00 42.09 314 THR A O 1
ATOM 2549 N N . GLU A 1 315 ? -63.535 -24.330 94.084 1.00 32.53 315 GLU A N 1
ATOM 2550 C CA . GLU A 1 315 ? -62.832 -24.101 95.360 1.00 32.53 315 GLU A CA 1
ATOM 2551 C C . GLU A 1 315 ? -61.335 -23.760 95.222 1.00 32.53 315 GLU A C 1
ATOM 2553 O O . GLU A 1 315 ? -60.723 -23.356 96.198 1.00 32.53 315 GLU A O 1
ATOM 2558 N N . TYR A 1 316 ? -60.729 -23.828 94.028 1.00 35.19 316 TYR A N 1
ATOM 2559 C CA . TYR A 1 316 ? -59.271 -23.629 93.883 1.00 35.19 316 TYR A CA 1
ATOM 2560 C C . TYR A 1 316 ? -58.842 -22.217 93.422 1.00 35.19 316 TYR A C 1
ATOM 2562 O O . TYR A 1 316 ? -57.652 -21.930 93.317 1.00 35.19 316 TYR A O 1
ATOM 2570 N N . PHE A 1 317 ? -59.782 -21.304 93.136 1.00 32.69 317 PHE A N 1
ATOM 2571 C CA . PHE A 1 317 ? -59.450 -19.948 92.653 1.00 32.69 317 PHE A CA 1
ATOM 2572 C C . PHE A 1 317 ? -59.429 -18.872 93.757 1.00 32.69 317 PHE A C 1
ATOM 2574 O O . PHE A 1 317 ? -58.920 -17.775 93.529 1.00 32.69 317 PHE A O 1
ATOM 2581 N N . GLU A 1 318 ? -59.914 -19.175 94.967 1.00 38.25 318 GLU A N 1
ATOM 2582 C CA . GLU A 1 318 ? -59.767 -18.283 96.134 1.00 38.25 318 GLU A CA 1
ATOM 2583 C C . GLU A 1 318 ? -58.375 -18.377 96.793 1.00 38.25 318 GLU A C 1
ATOM 2585 O O . GLU A 1 318 ? -57.963 -17.455 97.498 1.00 38.25 318 GLU A O 1
ATOM 2590 N N . GLU A 1 319 ? -57.598 -19.429 96.508 1.00 39.41 319 GLU A N 1
ATOM 2591 C CA . GLU A 1 319 ? -56.304 -19.677 97.163 1.00 39.41 319 GLU A CA 1
ATOM 2592 C C . GLU A 1 319 ? -55.076 -19.113 96.420 1.00 39.41 319 GLU A C 1
ATOM 2594 O O . GLU A 1 319 ? -54.043 -18.872 97.044 1.00 39.41 319 GLU A O 1
ATOM 2599 N N . LEU A 1 320 ? -55.164 -18.809 95.116 1.00 34.66 320 LEU A N 1
ATOM 2600 C CA . LEU A 1 320 ? -53.998 -18.339 94.342 1.00 34.66 320 LEU A CA 1
ATOM 2601 C C . LEU A 1 320 ? -53.834 -16.805 94.304 1.00 34.66 320 LEU A C 1
ATOM 2603 O O . LEU A 1 320 ? -52.749 -16.311 94.005 1.00 34.66 320 LEU A O 1
ATOM 2607 N N . ASN A 1 321 ? -54.872 -16.038 94.654 1.00 35.84 3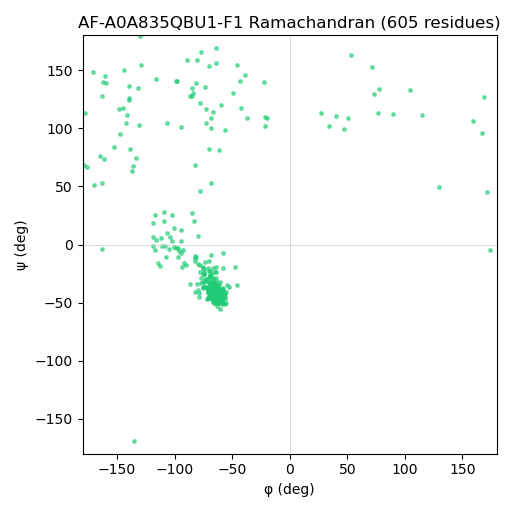21 ASN A N 1
ATOM 2608 C CA . ASN A 1 321 ? -54.819 -14.566 94.654 1.00 35.84 321 ASN A CA 1
ATOM 2609 C C . ASN A 1 321 ? -54.501 -13.941 96.024 1.00 35.84 321 ASN A C 1
ATOM 2611 O O . ASN A 1 321 ? -54.275 -12.736 96.102 1.00 35.84 321 ASN A O 1
ATOM 2615 N N . ASN A 1 322 ? -54.409 -14.741 97.092 1.00 35.22 322 ASN A N 1
ATOM 2616 C CA . ASN A 1 322 ? -54.134 -14.248 98.449 1.00 35.22 322 ASN A CA 1
ATOM 2617 C C . ASN A 1 322 ? -52.673 -14.421 98.910 1.00 35.22 322 ASN A C 1
ATOM 2619 O O . ASN A 1 322 ? -52.320 -13.969 99.997 1.00 35.22 322 ASN A O 1
ATOM 2623 N N . THR A 1 323 ? -51.797 -15.018 98.095 1.00 38.75 323 THR A N 1
ATOM 2624 C CA . THR A 1 323 ? -50.415 -15.363 98.495 1.00 38.75 323 THR A CA 1
ATOM 2625 C C . THR A 1 323 ? -49.329 -14.411 97.981 1.00 38.75 323 THR A C 1
ATOM 2627 O O . THR A 1 323 ? -48.157 -14.632 98.265 1.00 38.75 323 THR A O 1
ATOM 2630 N N . LYS A 1 324 ? -49.672 -13.317 97.278 1.00 39.41 324 LYS A N 1
ATOM 2631 C CA . LYS A 1 324 ? -48.679 -12.350 96.748 1.00 39.41 324 LYS A CA 1
ATOM 2632 C C . LYS A 1 324 ? -48.748 -10.919 97.288 1.00 39.41 324 LYS A C 1
ATOM 2634 O O . LYS A 1 324 ? -47.870 -10.128 96.971 1.00 39.41 324 LYS A O 1
ATOM 2639 N N . TRP A 1 325 ? -49.728 -10.583 98.125 1.00 32.81 325 TRP A N 1
ATOM 2640 C CA . TRP A 1 325 ? -49.878 -9.220 98.671 1.00 32.81 325 TRP A CA 1
ATOM 2641 C C . TRP A 1 325 ? -49.422 -9.077 100.131 1.00 32.81 325 TRP A C 1
ATOM 2643 O O . TRP A 1 325 ? -49.618 -8.026 100.733 1.00 32.81 325 TRP A O 1
ATOM 2653 N N . LYS A 1 326 ? -48.820 -10.122 100.718 1.00 31.69 326 LYS A N 1
ATOM 2654 C CA . LYS A 1 326 ? -48.562 -10.188 102.167 1.00 31.69 326 LYS A CA 1
ATOM 2655 C C . LYS A 1 326 ? -47.091 -10.227 102.595 1.00 31.69 326 LYS A C 1
ATOM 2657 O O . LYS A 1 326 ? -46.849 -10.274 103.791 1.00 31.69 326 LYS A O 1
ATOM 2662 N N . ASP A 1 327 ? -46.144 -10.114 101.664 1.00 33.78 327 ASP A N 1
ATOM 2663 C CA . ASP A 1 327 ? -44.705 -10.124 101.963 1.00 33.78 327 ASP A CA 1
ATOM 2664 C C . ASP A 1 327 ? -43.969 -8.994 101.226 1.00 33.78 327 ASP A C 1
ATOM 2666 O O . ASP A 1 327 ? -43.287 -9.237 100.235 1.00 33.78 327 ASP A O 1
ATOM 2670 N N . GLN A 1 328 ? -44.137 -7.749 101.691 1.00 35.59 328 GLN A N 1
ATOM 2671 C CA . GLN A 1 328 ? -43.123 -6.677 101.617 1.00 35.59 328 GLN A CA 1
ATOM 2672 C C . GLN A 1 328 ? -43.630 -5.378 102.267 1.00 35.59 328 GLN A C 1
ATOM 2674 O O . GLN A 1 328 ? -43.850 -4.380 101.600 1.00 35.59 328 GLN A O 1
ATOM 2679 N N . PHE A 1 329 ? -43.792 -5.375 103.592 1.00 29.67 329 PHE A N 1
ATOM 2680 C CA . PHE A 1 329 ? -43.543 -4.175 104.403 1.00 29.67 329 PHE A CA 1
ATOM 2681 C C . PHE A 1 329 ? -43.048 -4.607 105.791 1.00 29.67 329 PHE A C 1
ATOM 2683 O O . PHE A 1 329 ? -43.778 -5.291 106.514 1.00 29.67 329 PHE A O 1
ATOM 2690 N N . PRO A 1 330 ? -41.811 -4.252 106.180 1.00 37.03 330 PRO A N 1
ATOM 2691 C CA . PRO A 1 330 ? -41.294 -4.554 107.499 1.00 37.03 330 PRO A CA 1
ATOM 2692 C C . PRO A 1 330 ? -41.711 -3.498 108.538 1.00 37.03 330 PRO A C 1
ATOM 2694 O O . PRO A 1 330 ? -41.442 -2.314 108.394 1.00 37.03 330 PRO A O 1
ATOM 2697 N N . VAL A 1 331 ? -42.278 -4.025 109.627 1.00 29.39 331 VAL A N 1
ATOM 2698 C CA . VAL A 1 331 ? -41.989 -3.707 111.040 1.00 29.39 331 VAL A CA 1
ATOM 2699 C C . VAL A 1 331 ? -42.542 -2.407 111.668 1.00 29.39 331 VAL A C 1
ATOM 2701 O O . VAL A 1 331 ? -42.109 -1.290 111.424 1.00 29.39 331 VAL A O 1
ATOM 2704 N N . LYS A 1 332 ? -43.460 -2.667 112.611 1.00 31.39 332 LYS A N 1
ATOM 2705 C CA . LYS A 1 332 ? -43.897 -1.928 113.813 1.00 31.39 332 LYS A CA 1
ATOM 2706 C C . LYS A 1 332 ? -42.912 -0.900 114.406 1.00 31.39 332 LYS A C 1
ATOM 2708 O O . LYS A 1 332 ? -41.779 -1.259 114.697 1.00 31.39 332 LYS A O 1
ATOM 2713 N N . ALA A 1 333 ? -43.445 0.245 114.844 1.00 28.80 333 ALA A N 1
ATOM 2714 C CA . ALA A 1 333 ? -43.567 0.637 116.266 1.00 28.80 333 ALA A CA 1
ATOM 2715 C C . ALA A 1 333 ? -44.288 2.001 116.359 1.00 28.80 333 ALA A C 1
ATOM 2717 O O . ALA A 1 333 ? -43.825 2.984 115.805 1.00 28.80 333 ALA A O 1
ATOM 2718 N N . SER A 1 334 ? -45.498 2.029 116.923 1.00 26.84 334 SER A N 1
ATOM 2719 C CA . SER A 1 334 ? -45.778 2.584 118.262 1.00 26.84 334 SER A CA 1
ATOM 2720 C C . SER A 1 334 ? -46.119 4.078 118.243 1.00 26.84 334 SER A C 1
ATOM 2722 O O . SER A 1 334 ? -45.256 4.914 118.009 1.00 26.84 334 SER A O 1
ATOM 2724 N N . GLY A 1 335 ? -47.371 4.394 118.566 1.00 26.53 335 GLY A N 1
ATOM 2725 C CA . GLY A 1 335 ? -47.849 5.754 118.791 1.00 26.53 335 GLY A CA 1
ATOM 2726 C C . GLY A 1 335 ? -49.369 5.788 118.825 1.00 26.53 335 GLY A C 1
ATOM 2727 O O . GLY A 1 335 ? -50.001 5.775 117.775 1.00 26.53 335 GLY A O 1
ATOM 2728 N N . ASP A 1 336 ? -49.909 5.744 120.040 1.00 28.22 336 ASP A N 1
ATOM 2729 C CA . ASP A 1 336 ? -51.283 6.101 120.400 1.00 28.22 336 ASP A CA 1
ATOM 2730 C C . ASP A 1 336 ? -51.742 7.392 119.701 1.00 28.22 336 ASP A C 1
ATOM 2732 O O . ASP A 1 336 ? -50.953 8.325 119.582 1.00 28.22 336 ASP A O 1
ATOM 2736 N N . ASP A 1 337 ? -53.002 7.416 119.253 1.00 28.91 337 ASP A N 1
ATOM 2737 C CA . ASP A 1 337 ? -53.981 8.494 119.490 1.00 28.91 337 ASP A CA 1
ATOM 2738 C C . ASP A 1 337 ? -55.127 8.473 118.450 1.00 28.91 337 ASP A C 1
ATOM 2740 O O . ASP A 1 337 ? -54.984 8.792 117.273 1.00 28.91 337 ASP A O 1
ATOM 2744 N N . HIS A 1 338 ? -56.292 8.033 118.930 1.00 29.38 338 HIS A N 1
ATOM 2745 C CA . HIS A 1 338 ? -57.645 8.555 118.689 1.00 29.38 338 HIS A CA 1
ATOM 2746 C C . HIS A 1 338 ? -57.994 9.322 117.375 1.00 29.38 338 HIS A C 1
ATOM 2748 O O . HIS A 1 338 ? -57.653 10.486 117.249 1.00 29.38 338 HIS A O 1
ATOM 2754 N N . SER A 1 339 ? -58.863 8.710 116.533 1.00 27.50 339 SER A N 1
ATOM 2755 C CA . SER A 1 339 ? -60.205 9.191 116.053 1.00 27.50 339 SER A CA 1
ATOM 2756 C C . SER A 1 339 ? -60.380 10.594 115.385 1.00 27.50 339 SER A C 1
ATOM 2758 O O . SER A 1 339 ? -59.664 11.522 115.728 1.00 27.50 339 SER A O 1
ATOM 2760 N N . PRO A 1 340 ? -61.485 10.910 114.656 1.00 44.00 340 PRO A N 1
ATOM 2761 C CA . PRO A 1 340 ? -62.200 10.243 113.556 1.00 44.00 340 PRO A CA 1
ATOM 2762 C C . PRO A 1 340 ? -62.480 11.178 112.337 1.00 44.00 340 PRO A C 1
ATOM 2764 O O . PRO A 1 340 ? -62.199 12.373 112.331 1.00 44.00 340 PRO A O 1
ATOM 2767 N N . PHE A 1 341 ? -63.123 10.588 111.324 1.00 28.33 341 PHE A N 1
ATOM 2768 C CA . PHE A 1 341 ? -63.815 11.172 110.163 1.00 28.33 341 PHE A CA 1
ATOM 2769 C C . PHE A 1 341 ? -64.645 12.463 110.400 1.00 28.33 341 PHE A C 1
ATOM 2771 O O . PHE A 1 341 ? -65.371 12.577 111.385 1.00 28.33 341 PHE A O 1
ATOM 2778 N N . ALA A 1 342 ? -64.668 13.335 109.380 1.00 27.06 342 ALA A N 1
ATOM 2779 C CA . ALA A 1 342 ? -65.738 14.296 109.043 1.00 27.06 342 ALA A CA 1
ATOM 2780 C C . ALA A 1 342 ? -66.303 13.887 107.658 1.00 27.06 342 ALA A C 1
ATOM 2782 O O . ALA A 1 342 ? -65.526 13.399 106.842 1.00 27.06 342 ALA A O 1
ATOM 2783 N N . SER A 1 343 ? -67.593 13.955 107.301 1.00 29.86 343 SER A N 1
ATOM 2784 C CA . SER A 1 343 ? -68.639 14.985 107.474 1.00 29.86 343 SER A CA 1
ATOM 2785 C C . SER A 1 343 ? -70.044 14.344 107.248 1.00 29.86 343 SER A C 1
ATOM 2787 O O . SER A 1 343 ? -70.180 13.521 106.350 1.00 29.86 343 SER A O 1
ATOM 2789 N N . HIS A 1 344 ? -71.034 14.476 108.154 1.00 28.98 344 HIS A N 1
ATOM 2790 C CA . HIS A 1 344 ? -72.107 15.508 108.290 1.00 28.98 344 HIS A CA 1
ATOM 2791 C C . HIS A 1 344 ? -73.251 15.470 107.240 1.00 28.98 344 HIS A C 1
ATOM 2793 O O . HIS A 1 344 ? -72.955 15.130 106.098 1.00 28.98 344 HIS A O 1
ATOM 2799 N N . PRO A 1 345 ? -74.503 15.932 107.530 1.00 41.62 345 PRO A N 1
ATOM 2800 C CA . PRO A 1 345 ? -75.092 16.449 108.787 1.00 41.62 345 PRO A CA 1
ATOM 2801 C C . PRO A 1 345 ? -76.520 15.910 109.120 1.00 41.62 345 PRO A C 1
ATOM 2803 O O . PRO A 1 345 ? -77.026 15.014 108.458 1.00 41.62 345 PRO A O 1
ATOM 2806 N N . GLU A 1 346 ? -77.141 16.548 110.126 1.00 28.44 346 GLU A N 1
ATOM 2807 C CA . GLU A 1 346 ? -78.558 16.510 110.561 1.00 28.44 346 GLU A CA 1
ATOM 2808 C C . GLU A 1 346 ? -79.001 15.269 111.367 1.00 28.44 346 GLU A C 1
ATOM 2810 O O . GLU A 1 346 ? -78.693 14.137 111.036 1.00 28.44 346 GLU A O 1
ATOM 2815 N N . GLU A 1 347 ? -79.720 15.355 112.482 1.00 30.20 347 GLU A N 1
ATOM 2816 C CA . GLU A 1 347 ? -80.333 16.462 113.208 1.00 30.20 347 GLU A CA 1
ATOM 2817 C C . GLU A 1 347 ? -80.620 15.946 114.633 1.00 30.20 347 GLU A C 1
ATOM 2819 O O . GLU A 1 347 ? -81.066 14.817 114.810 1.00 30.20 347 GLU A O 1
ATOM 2824 N N . ASN A 1 348 ? -80.383 16.795 115.632 1.00 29.06 348 ASN A N 1
ATOM 2825 C CA . ASN A 1 348 ? -81.071 16.854 116.928 1.00 29.06 348 ASN A CA 1
ATOM 2826 C C . ASN A 1 348 ? -81.240 15.574 117.773 1.00 29.06 348 ASN A C 1
ATOM 2828 O O . ASN A 1 348 ? -82.130 14.755 117.565 1.00 29.06 348 ASN A O 1
ATOM 2832 N N . GLY A 1 349 ? -80.500 15.514 118.887 1.00 31.48 349 GLY A N 1
ATOM 2833 C CA . GLY A 1 349 ? -80.826 14.580 119.964 1.00 31.48 349 GLY A CA 1
ATOM 2834 C C . GLY A 1 349 ? -79.797 14.464 121.077 1.00 31.48 349 GLY A C 1
ATOM 2835 O O . GLY A 1 349 ? -79.468 13.357 121.490 1.00 31.48 349 GLY A O 1
ATOM 2836 N N . THR A 1 350 ? -79.273 15.585 121.572 1.00 35.09 350 THR A N 1
ATOM 2837 C CA . THR A 1 350 ? -78.509 15.637 122.822 1.00 35.09 350 THR A CA 1
ATOM 2838 C C . THR A 1 350 ? -79.355 15.067 123.963 1.00 35.09 350 THR A C 1
ATOM 2840 O O . THR A 1 350 ? -80.180 15.765 124.541 1.00 35.09 350 THR A O 1
ATOM 2843 N N . THR A 1 351 ? -79.131 13.804 124.316 1.00 33.28 351 THR A N 1
ATOM 2844 C CA . THR A 1 351 ? -79.582 13.243 125.592 1.00 33.28 351 THR A CA 1
ATOM 2845 C C . THR A 1 351 ? -78.476 12.368 126.150 1.00 33.28 351 THR A C 1
ATOM 2847 O O . THR A 1 351 ? -78.432 11.154 125.995 1.00 33.28 351 THR A O 1
ATOM 2850 N N . VAL A 1 352 ? -77.538 13.055 126.794 1.00 34.25 352 VAL A N 1
ATOM 2851 C CA . VAL A 1 352 ? -76.987 12.659 128.088 1.00 34.25 352 VAL A CA 1
ATOM 2852 C C . VAL A 1 352 ? -77.946 11.676 128.788 1.00 34.25 352 VAL A C 1
ATOM 2854 O O . VAL A 1 352 ? -79.013 12.088 129.230 1.00 34.25 352 VAL A O 1
ATOM 2857 N N . MET A 1 353 ? -77.595 10.390 128.889 1.00 33.41 353 MET A N 1
ATOM 2858 C CA . MET A 1 353 ? -78.149 9.536 129.948 1.00 33.41 353 MET A CA 1
ATOM 2859 C C . MET A 1 353 ? -77.314 9.802 131.209 1.00 33.41 353 MET A C 1
ATOM 2861 O O . MET A 1 353 ? -76.436 9.036 131.575 1.00 33.41 353 MET A O 1
ATOM 2865 N N . GLN A 1 354 ? -77.401 10.993 131.801 1.00 36.69 354 GLN A N 1
ATOM 2866 C CA . GLN A 1 354 ? -78.209 11.176 133.006 1.00 36.69 354 GLN A CA 1
ATOM 2867 C C . GLN A 1 354 ? -79.279 10.095 133.144 1.00 36.69 354 GLN A C 1
ATOM 2869 O O . GLN A 1 354 ? -80.239 10.029 132.382 1.00 36.69 354 GLN A O 1
ATOM 2874 N N . GLU A 1 355 ? -79.061 9.233 134.133 1.00 40.38 355 GLU A N 1
ATOM 2875 C CA . GLU A 1 355 ? -80.068 8.368 134.733 1.00 40.38 355 GLU A CA 1
ATOM 2876 C C . GLU A 1 355 ? -81.398 9.148 134.797 1.00 40.38 355 GLU A C 1
ATOM 2878 O O . GLU A 1 355 ? -81.481 10.145 135.524 1.00 40.38 355 GLU A O 1
ATOM 2883 N N . PRO A 1 356 ? -82.417 8.806 133.983 1.00 43.94 356 PRO A N 1
ATOM 2884 C CA . PRO A 1 356 ? -83.608 9.626 133.915 1.00 43.94 356 PRO A CA 1
ATOM 2885 C C . PRO A 1 356 ? -84.287 9.514 135.272 1.00 43.94 356 PRO A C 1
ATOM 2887 O O . PRO A 1 356 ? -84.773 8.446 135.644 1.00 43.94 356 PRO A O 1
ATOM 2890 N N . ALA A 1 357 ? -84.336 10.614 136.021 1.00 50.16 357 ALA A N 1
ATOM 2891 C CA . ALA A 1 357 ? -84.943 10.672 137.352 1.00 50.16 357 ALA A CA 1
ATOM 2892 C C . ALA A 1 357 ? -86.435 10.253 137.362 1.00 50.16 357 ALA A C 1
ATOM 2894 O O . ALA A 1 357 ? -87.026 10.072 138.427 1.00 50.16 357 ALA A O 1
ATOM 2895 N N . PHE A 1 358 ? -87.039 10.047 136.184 1.00 54.47 358 PHE A N 1
ATOM 2896 C CA . PHE A 1 358 ? -88.365 9.464 135.974 1.00 54.47 358 PHE A CA 1
ATOM 2897 C C . PHE A 1 358 ? -88.404 7.940 136.209 1.00 54.47 358 PHE A C 1
ATOM 2899 O O . PHE A 1 358 ? -89.421 7.434 136.675 1.00 54.47 358 PHE A O 1
ATOM 2906 N N . LEU A 1 359 ? -87.299 7.210 135.980 1.00 51.66 359 LEU A N 1
ATOM 2907 C CA . LEU A 1 359 ? -87.217 5.756 136.216 1.00 51.66 359 LEU A CA 1
ATOM 2908 C C . LEU A 1 359 ? -87.328 5.398 137.705 1.00 51.66 359 LEU A C 1
ATOM 2910 O O . LEU A 1 359 ? -87.706 4.282 138.043 1.00 51.66 359 LEU A O 1
ATOM 2914 N N . LYS A 1 360 ? -87.064 6.357 138.604 1.00 54.97 360 LYS A N 1
ATOM 2915 C CA . LYS A 1 360 ? -87.207 6.194 140.060 1.00 54.97 360 LYS A CA 1
ATOM 2916 C C . LYS A 1 360 ? -88.650 6.358 140.562 1.00 54.97 360 LYS A C 1
ATOM 2918 O O . LYS A 1 360 ? -88.911 6.073 141.727 1.00 54.97 360 LYS A O 1
ATOM 2923 N N . LYS A 1 361 ? -89.569 6.841 139.711 1.00 55.09 361 LYS A N 1
ATOM 2924 C CA . LYS A 1 361 ? -90.998 7.038 140.030 1.00 55.09 361 LYS A CA 1
ATOM 2925 C C . LYS A 1 361 ? -91.932 6.032 139.353 1.00 55.09 361 LYS A C 1
ATOM 2927 O O . LYS A 1 361 ? -93.104 5.995 139.711 1.00 55.09 361 LYS A O 1
ATOM 2932 N N . LEU A 1 362 ? -91.434 5.245 138.403 1.00 56.62 362 LEU A N 1
ATOM 2933 C CA . LEU A 1 362 ? -92.217 4.215 137.724 1.00 56.62 362 LEU A CA 1
ATOM 2934 C C . LEU A 1 362 ? -92.276 2.953 138.584 1.00 56.62 362 LEU A C 1
ATOM 2936 O O . LEU A 1 362 ? -91.286 2.556 139.204 1.00 56.62 362 LEU A O 1
ATOM 2940 N N . SER A 1 363 ? -93.447 2.325 138.635 1.00 68.06 363 SER A N 1
ATOM 2941 C CA . SER A 1 363 ? -93.598 1.041 139.315 1.00 68.06 363 SER A CA 1
ATOM 2942 C C . SER A 1 363 ? -92.766 -0.038 138.609 1.00 68.06 363 SER A C 1
ATOM 2944 O O . SER A 1 363 ? -92.437 0.066 137.424 1.00 68.06 363 SER A O 1
ATOM 2946 N N . LYS A 1 364 ? -92.402 -1.096 139.341 1.00 73.00 364 LYS A N 1
ATOM 2947 C CA . LYS A 1 364 ? -91.561 -2.187 138.822 1.00 73.00 364 LYS A CA 1
ATOM 2948 C C . LYS A 1 364 ? -92.140 -2.815 137.539 1.00 73.00 364 LYS A C 1
ATOM 2950 O O . LYS A 1 364 ? -91.379 -3.162 136.637 1.00 73.00 364 LYS A O 1
ATOM 2955 N N . GLU A 1 365 ? -93.467 -2.886 137.436 1.00 75.25 365 GLU A N 1
ATOM 2956 C CA . GLU A 1 365 ? -94.197 -3.359 136.255 1.00 75.25 365 GLU A CA 1
ATOM 2957 C C . GLU A 1 365 ? -94.025 -2.434 135.038 1.00 75.25 365 GLU A C 1
ATOM 2959 O O . GLU A 1 365 ? -93.707 -2.912 133.948 1.00 75.25 365 GLU A O 1
ATOM 2964 N N . GLU A 1 366 ? -94.167 -1.116 135.212 1.00 76.69 366 GLU A N 1
ATOM 2965 C CA . GLU A 1 366 ? -94.042 -0.129 134.126 1.00 76.69 366 GLU A CA 1
ATOM 2966 C C . GLU A 1 366 ? -92.610 -0.056 133.585 1.00 76.69 366 GLU A C 1
ATOM 2968 O O . GLU A 1 366 ? -92.404 0.034 132.372 1.00 76.69 366 GLU A O 1
ATOM 2973 N N . LEU A 1 367 ? -91.616 -0.182 134.471 1.00 78.56 367 LEU A N 1
ATOM 2974 C CA . LEU A 1 367 ? -90.209 -0.271 134.084 1.00 78.56 367 LEU A CA 1
ATOM 2975 C C . LEU A 1 367 ? -89.944 -1.527 133.238 1.00 78.56 367 LEU A C 1
ATOM 2977 O O . LEU A 1 367 ? -89.258 -1.453 132.217 1.00 78.56 367 LEU A O 1
ATOM 2981 N N . SER A 1 368 ? -90.524 -2.671 133.622 1.00 79.25 368 SER A N 1
ATOM 2982 C CA . SER A 1 368 ? -90.402 -3.911 132.846 1.00 79.25 368 SER A CA 1
ATOM 2983 C C . SER A 1 368 ? -91.048 -3.785 131.461 1.00 79.25 368 SER A C 1
ATOM 2985 O O . SER A 1 368 ? -90.444 -4.177 130.463 1.00 79.25 368 SER A O 1
ATOM 2987 N N . SER A 1 369 ? -92.224 -3.152 131.376 1.00 83.12 369 SER A N 1
ATOM 2988 C CA . SER A 1 369 ? -92.938 -2.934 130.116 1.00 83.12 369 SER A CA 1
ATOM 2989 C C . SER A 1 369 ? -92.164 -2.004 129.179 1.00 83.12 369 SER A C 1
ATOM 2991 O O . SER A 1 369 ? -92.121 -2.246 127.971 1.00 83.12 369 SER A O 1
ATOM 2993 N N . TYR A 1 370 ? -91.511 -0.970 129.718 1.00 85.62 370 TYR A N 1
ATOM 2994 C CA . TYR A 1 370 ? -90.648 -0.077 128.946 1.00 85.62 370 TYR A CA 1
ATOM 2995 C C . TYR A 1 370 ? -89.451 -0.827 128.345 1.00 85.62 370 TYR A C 1
ATOM 2997 O O . TYR A 1 370 ? -89.247 -0.775 127.133 1.00 85.62 370 TYR A O 1
ATOM 3005 N N . TYR A 1 371 ? -88.715 -1.606 129.149 1.00 84.75 371 TYR A N 1
ATOM 3006 C CA . TYR A 1 371 ? -87.585 -2.397 128.643 1.00 84.75 371 TYR A CA 1
ATOM 3007 C C . TYR A 1 371 ? -88.010 -3.463 127.628 1.00 84.75 371 TYR A C 1
ATOM 3009 O O . TYR A 1 371 ? -87.326 -3.647 126.624 1.00 84.75 371 TYR A O 1
ATOM 3017 N N . ILE A 1 372 ? -89.144 -4.141 127.834 1.00 85.94 372 ILE A N 1
ATOM 3018 C CA . ILE A 1 372 ? -89.675 -5.113 126.865 1.00 85.94 372 ILE A CA 1
ATOM 3019 C C . ILE A 1 372 ? -90.031 -4.418 125.547 1.00 85.94 372 ILE A C 1
ATOM 3021 O O . ILE A 1 372 ? -89.690 -4.923 124.474 1.00 85.94 372 ILE A O 1
ATOM 3025 N N . THR A 1 373 ? -90.678 -3.254 125.610 1.00 87.75 373 THR A N 1
ATOM 3026 C CA . THR A 1 373 ? -91.050 -2.483 124.416 1.00 87.75 373 THR A CA 1
ATOM 3027 C C . THR A 1 373 ? -89.809 -2.021 123.661 1.00 87.75 373 THR A C 1
ATOM 3029 O O . THR A 1 373 ? -89.730 -2.223 122.448 1.00 87.75 373 THR A O 1
ATOM 3032 N N . GLU A 1 374 ? -88.804 -1.502 124.368 1.00 86.12 374 GLU A N 1
ATOM 3033 C CA . GLU A 1 374 ? -87.589 -0.997 123.732 1.00 86.12 374 GLU A CA 1
ATOM 3034 C C . GLU A 1 374 ? -86.704 -2.128 123.195 1.00 86.12 374 GLU A C 1
ATOM 3036 O O . GLU A 1 374 ? -86.206 -2.030 122.075 1.00 86.12 374 GLU A O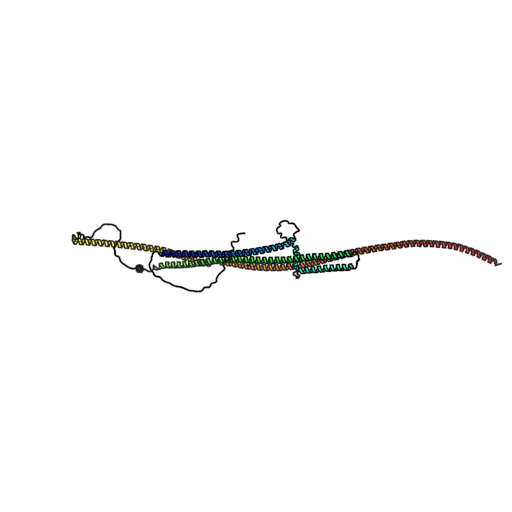 1
ATOM 3041 N N . MET A 1 375 ? -86.614 -3.270 123.888 1.00 86.62 375 MET A N 1
ATOM 3042 C CA . MET A 1 375 ? -85.974 -4.471 123.334 1.00 86.62 375 MET A CA 1
ATOM 3043 C C . MET A 1 375 ? -86.697 -4.988 122.087 1.00 86.62 375 MET A C 1
ATOM 3045 O O . MET A 1 375 ? -86.051 -5.397 121.122 1.00 86.62 375 MET A O 1
ATOM 3049 N N . THR A 1 376 ? -88.031 -4.955 122.069 1.00 88.94 376 THR A N 1
ATOM 3050 C CA . THR A 1 376 ? -88.815 -5.390 120.903 1.00 88.94 376 THR A CA 1
ATOM 3051 C C . THR A 1 376 ? -88.634 -4.430 119.729 1.00 88.94 376 THR A C 1
ATOM 3053 O O . THR A 1 376 ? -88.539 -4.863 118.581 1.00 88.94 376 THR A O 1
ATOM 3056 N N . LYS A 1 377 ? -88.552 -3.127 120.004 1.00 91.88 377 LYS A N 1
ATOM 3057 C CA . LYS A 1 377 ? -88.289 -2.093 119.002 1.00 91.88 377 LYS A CA 1
ATOM 3058 C C . LYS A 1 377 ? -86.883 -2.226 118.412 1.00 91.88 377 LYS A C 1
ATOM 3060 O O . LYS A 1 377 ? -86.767 -2.247 117.190 1.00 91.88 377 LYS A O 1
ATOM 3065 N N . MET A 1 378 ? -85.855 -2.422 119.242 1.00 91.25 378 MET A N 1
ATOM 3066 C CA . MET A 1 378 ? -84.491 -2.688 118.766 1.00 91.25 378 MET A CA 1
ATOM 3067 C C . MET A 1 378 ? -84.407 -3.984 117.951 1.00 91.25 378 MET A C 1
ATOM 3069 O O . MET A 1 378 ? -83.786 -3.996 116.891 1.00 91.25 378 MET A O 1
ATOM 3073 N N . ARG A 1 379 ? -85.086 -5.058 118.382 1.00 90.06 379 ARG A N 1
ATOM 3074 C CA . ARG A 1 379 ? -85.146 -6.318 117.621 1.00 90.06 379 ARG A CA 1
ATOM 3075 C C . ARG A 1 379 ? -85.763 -6.109 116.236 1.00 90.06 379 ARG A C 1
ATOM 3077 O O . ARG A 1 379 ? -85.165 -6.501 115.244 1.00 90.06 379 ARG A O 1
ATOM 3084 N N . ARG A 1 380 ? -86.907 -5.420 116.155 1.00 89.94 380 ARG A N 1
ATOM 3085 C CA . ARG A 1 380 ? -87.560 -5.116 114.869 1.00 89.94 380 ARG A CA 1
ATOM 3086 C C . ARG A 1 380 ? -86.695 -4.248 113.953 1.00 89.94 380 ARG A C 1
ATOM 3088 O O . ARG A 1 380 ? -86.718 -4.449 112.745 1.00 89.94 380 ARG A O 1
ATOM 3095 N N . GLN A 1 381 ? -85.945 -3.292 114.505 1.00 91.12 381 GLN A N 1
ATOM 3096 C CA . GLN A 1 381 ? -85.012 -2.477 113.721 1.00 91.12 381 GLN A CA 1
ATOM 3097 C C . GLN A 1 381 ? -83.857 -3.312 113.158 1.00 91.12 381 GLN A C 1
ATOM 3099 O O . GLN A 1 381 ? -83.515 -3.154 111.989 1.00 91.12 381 GLN A O 1
ATOM 3104 N N . HIS A 1 382 ? -83.296 -4.223 113.955 1.00 92.69 382 HIS A N 1
ATOM 3105 C CA . HIS A 1 382 ? -82.252 -5.139 113.500 1.00 92.69 382 HIS A CA 1
ATOM 3106 C C . HIS A 1 382 ? -82.758 -6.080 112.398 1.00 92.69 382 HIS A C 1
ATOM 3108 O O . HIS A 1 382 ? -82.112 -6.210 111.361 1.00 92.69 382 HIS A O 1
ATOM 3114 N N . ASP A 1 383 ? -83.931 -6.688 112.585 1.00 91.44 383 ASP A N 1
ATOM 3115 C CA . ASP A 1 383 ? -84.514 -7.603 111.597 1.00 91.44 383 ASP A CA 1
ATOM 3116 C C . ASP A 1 383 ? -84.780 -6.887 110.261 1.00 91.44 383 ASP A C 1
ATOM 3118 O O . ASP A 1 383 ? -84.446 -7.415 109.201 1.00 91.44 383 ASP A O 1
ATOM 3122 N N . LYS A 1 384 ? -85.266 -5.638 110.307 1.00 92.81 384 LYS A N 1
ATOM 3123 C CA . LYS A 1 384 ? -85.447 -4.802 109.112 1.00 92.81 384 LYS A CA 1
ATOM 3124 C C . LYS A 1 384 ? -84.120 -4.484 108.408 1.00 92.81 384 LYS A C 1
ATOM 3126 O O . LYS A 1 384 ? -84.039 -4.578 107.188 1.00 92.81 384 LYS A O 1
ATOM 3131 N N . ALA A 1 385 ? -83.072 -4.134 109.157 1.00 92.00 385 ALA A N 1
ATOM 3132 C CA . ALA A 1 385 ? -81.752 -3.866 108.580 1.00 92.00 385 ALA A CA 1
ATOM 3133 C C . ALA A 1 385 ? -81.138 -5.120 107.928 1.00 92.00 385 ALA A C 1
ATOM 3135 O O . ALA A 1 385 ? -80.481 -5.028 106.890 1.00 92.00 385 ALA A O 1
ATOM 3136 N N . MET A 1 386 ? -81.374 -6.299 108.511 1.00 91.88 386 MET A N 1
ATOM 3137 C CA . MET A 1 386 ? -80.938 -7.578 107.946 1.00 91.88 386 MET A CA 1
ATOM 3138 C C . MET A 1 386 ? -81.670 -7.917 106.645 1.00 91.88 386 MET A C 1
ATOM 3140 O O . MET A 1 386 ? -81.039 -8.398 105.702 1.00 91.88 386 MET A O 1
ATOM 3144 N N . GLU A 1 387 ? -82.973 -7.643 106.571 1.00 91.94 387 GLU A N 1
ATOM 3145 C CA . GLU A 1 387 ? -83.768 -7.812 105.350 1.00 91.94 387 GLU A CA 1
ATOM 3146 C C . GLU A 1 387 ? -83.268 -6.884 104.232 1.00 91.94 387 GLU A C 1
ATOM 3148 O O . GLU A 1 387 ? -82.918 -7.360 103.152 1.00 91.94 387 GLU A O 1
ATOM 3153 N N . GLU A 1 388 ? -83.082 -5.591 104.520 1.00 92.00 388 GLU A N 1
ATOM 3154 C CA . GLU A 1 388 ? -82.549 -4.616 103.555 1.00 92.00 388 GLU A CA 1
ATOM 3155 C C . GLU A 1 388 ? -81.152 -5.008 103.039 1.00 92.00 388 GLU A C 1
ATOM 3157 O O . GLU A 1 388 ? -80.883 -4.933 101.836 1.00 92.00 388 GLU A O 1
ATOM 3162 N N . LYS A 1 389 ? -80.259 -5.485 103.920 1.00 91.75 389 LYS A N 1
ATOM 3163 C CA . LYS A 1 389 ? -78.921 -5.959 103.520 1.00 91.75 389 LYS A CA 1
ATOM 3164 C C . LYS A 1 389 ? -78.970 -7.229 102.678 1.00 91.75 389 LYS A C 1
ATOM 3166 O O . LYS A 1 389 ? -78.153 -7.397 101.772 1.00 91.75 389 LYS A O 1
ATOM 3171 N N . THR A 1 390 ? -79.929 -8.105 102.950 1.00 91.62 390 THR A N 1
ATOM 3172 C CA . THR A 1 390 ? -80.135 -9.333 102.180 1.00 91.62 390 THR A CA 1
ATOM 3173 C C . THR A 1 390 ? -80.649 -9.016 100.775 1.00 91.62 390 THR A C 1
ATOM 3175 O O . THR A 1 390 ? -80.125 -9.544 99.792 1.00 91.62 390 THR A O 1
ATOM 3178 N N . ASP A 1 391 ? -81.596 -8.090 100.651 1.00 93.00 391 ASP A N 1
ATOM 3179 C CA . ASP A 1 391 ? -82.101 -7.629 99.356 1.00 93.00 391 ASP A CA 1
ATOM 3180 C C . ASP A 1 391 ? -81.023 -6.914 98.534 1.00 93.00 391 ASP A C 1
ATOM 3182 O O . ASP A 1 391 ? -80.891 -7.142 97.326 1.00 93.00 391 ASP A O 1
ATOM 3186 N N . GLU A 1 392 ? -80.192 -6.098 99.185 1.00 93.88 392 GLU A N 1
ATOM 3187 C CA . GLU A 1 392 ? -79.044 -5.445 98.558 1.00 93.88 392 GLU A CA 1
ATOM 3188 C C . GLU A 1 392 ? -78.012 -6.462 98.039 1.00 93.88 392 GLU A C 1
ATOM 3190 O O . GLU A 1 392 ? -77.547 -6.337 96.901 1.00 93.88 392 GLU A O 1
ATOM 3195 N N . LEU A 1 393 ? -77.726 -7.522 98.805 1.00 91.25 393 LEU A N 1
ATOM 3196 C CA . LEU A 1 393 ? -76.864 -8.630 98.378 1.00 91.25 393 LEU A CA 1
ATOM 3197 C C . LEU A 1 393 ? -77.426 -9.331 97.131 1.00 91.25 393 LEU A C 1
ATOM 3199 O O . LEU A 1 393 ? -76.698 -9.575 96.165 1.00 91.25 393 LEU A O 1
ATOM 3203 N N . PHE A 1 394 ? -78.723 -9.652 97.121 1.00 91.25 394 PHE A N 1
ATOM 3204 C CA . PHE A 1 394 ? -79.350 -10.310 95.974 1.00 91.25 394 PHE A CA 1
ATOM 3205 C C . PHE A 1 394 ? -79.419 -9.404 94.740 1.00 91.25 394 PHE A C 1
ATOM 3207 O O . PHE A 1 394 ? -79.272 -9.902 93.617 1.00 91.25 394 PHE A O 1
ATOM 3214 N N . ARG A 1 395 ? -79.587 -8.088 94.924 1.00 94.75 395 ARG A N 1
ATOM 3215 C CA . ARG A 1 395 ? -79.507 -7.094 93.845 1.00 94.75 395 ARG A CA 1
ATOM 3216 C C . ARG A 1 395 ? -78.107 -7.065 93.231 1.00 94.75 395 ARG A C 1
ATOM 3218 O O . ARG A 1 395 ? -77.990 -7.287 92.025 1.00 94.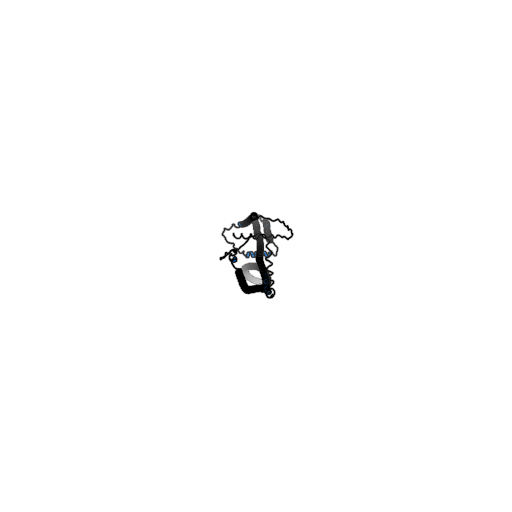75 395 ARG A O 1
ATOM 3225 N N . LEU A 1 396 ? -77.060 -6.909 94.048 1.00 90.50 396 LEU A N 1
ATOM 3226 C CA . LEU A 1 396 ? -75.667 -6.911 93.580 1.00 90.50 396 LEU A CA 1
ATOM 3227 C C . LEU A 1 396 ? -75.301 -8.224 92.881 1.00 90.50 396 LEU A C 1
ATOM 3229 O O . LEU A 1 396 ? -74.705 -8.213 91.807 1.00 90.50 396 LEU A O 1
ATOM 3233 N N . LYS A 1 397 ? -75.703 -9.370 93.445 1.00 86.00 397 LYS A N 1
ATOM 3234 C CA . LYS A 1 397 ? -75.455 -10.687 92.839 1.00 86.00 397 LYS A CA 1
ATOM 3235 C C . LYS A 1 397 ? -76.082 -10.797 91.447 1.00 86.00 397 LYS A C 1
ATOM 3237 O O . LYS A 1 397 ? -75.487 -11.386 90.544 1.00 86.00 397 LYS A O 1
ATOM 3242 N N . ARG A 1 398 ? -77.273 -10.224 91.253 1.00 86.50 398 ARG A N 1
ATOM 3243 C CA . ARG A 1 398 ? -77.965 -10.212 89.957 1.00 86.50 398 ARG A CA 1
ATOM 3244 C C . ARG A 1 398 ? -77.284 -9.284 88.949 1.00 86.50 398 ARG A C 1
ATOM 3246 O O . ARG A 1 398 ? -77.217 -9.638 87.774 1.00 86.50 398 ARG A O 1
ATOM 3253 N N . GLU A 1 399 ? -76.786 -8.132 89.385 1.00 84.50 399 GLU A N 1
ATOM 3254 C CA . GLU A 1 399 ? -76.035 -7.200 88.531 1.00 84.50 399 GLU A CA 1
ATOM 3255 C C . GLU A 1 399 ? -74.678 -7.776 88.116 1.00 84.50 399 GLU A C 1
ATOM 3257 O O . GLU A 1 399 ? -74.391 -7.840 86.922 1.00 84.50 399 GLU A O 1
ATOM 3262 N N . PHE A 1 400 ? -73.917 -8.335 89.060 1.00 81.31 400 PHE A N 1
ATOM 3263 C CA . PHE A 1 400 ? -72.634 -8.990 88.795 1.00 81.31 400 PHE A CA 1
ATOM 3264 C C . PHE A 1 400 ? -72.753 -10.119 87.760 1.00 81.31 400 PHE A C 1
ATOM 3266 O O . PHE A 1 400 ? -71.937 -10.233 86.847 1.00 81.31 400 PHE A O 1
ATOM 3273 N N . LEU A 1 401 ? -73.800 -10.948 87.850 1.00 76.50 401 LEU A N 1
ATOM 3274 C CA . LEU A 1 401 ? -74.032 -12.025 86.880 1.00 76.50 401 LEU A CA 1
ATOM 3275 C C . LEU A 1 401 ? -74.417 -11.501 85.487 1.00 76.50 401 LEU A C 1
ATOM 3277 O O . LEU A 1 401 ? -73.996 -12.082 84.485 1.00 76.50 401 LEU A O 1
ATOM 3281 N N . LYS A 1 402 ? -75.175 -10.399 85.403 1.00 78.00 402 LYS A N 1
ATOM 3282 C CA . LYS A 1 402 ? -75.506 -9.753 84.121 1.00 78.00 402 LYS A CA 1
ATOM 3283 C C . LYS A 1 402 ? -74.270 -9.148 83.455 1.00 78.00 402 LYS A C 1
ATOM 3285 O O . LYS A 1 402 ? -74.115 -9.282 82.244 1.00 78.00 402 LYS A O 1
ATOM 3290 N N . GLU A 1 403 ? -73.394 -8.523 84.235 1.00 69.44 403 GLU A N 1
ATOM 3291 C CA . GLU A 1 403 ? -72.152 -7.925 83.741 1.00 69.44 403 GLU A CA 1
ATOM 3292 C C . GLU A 1 403 ? -71.132 -8.990 83.313 1.00 69.44 403 GLU A C 1
ATOM 3294 O O . GLU A 1 403 ? -70.522 -8.891 82.248 1.00 69.44 403 GLU A O 1
ATOM 3299 N N . LYS A 1 404 ? -71.007 -10.084 84.074 1.00 66.88 404 LYS A N 1
ATOM 3300 C CA . LYS A 1 404 ? -70.118 -11.199 83.720 1.00 66.88 404 LYS A CA 1
ATOM 3301 C C . LYS A 1 404 ? -70.571 -11.913 82.439 1.00 66.88 404 LYS A C 1
ATOM 3303 O O . LYS A 1 404 ? -69.733 -12.260 81.609 1.00 66.88 404 LYS A O 1
ATOM 3308 N N . GLY A 1 405 ? -71.882 -12.084 82.245 1.00 61.78 405 GLY A N 1
ATOM 3309 C CA . GLY A 1 405 ? -72.447 -12.663 81.021 1.00 61.78 405 GLY A CA 1
ATOM 3310 C C . GLY A 1 405 ? -72.262 -11.786 79.775 1.00 61.78 405 GLY A C 1
ATOM 3311 O O . GLY A 1 405 ? -72.046 -12.309 78.682 1.00 61.78 405 GLY A O 1
ATOM 3312 N N . SER A 1 406 ? -72.294 -10.456 79.918 1.00 58.81 406 SER A N 1
ATOM 3313 C CA . SER A 1 406 ? -72.097 -9.529 78.795 1.00 58.81 406 SER A CA 1
ATOM 3314 C C . SER A 1 406 ? -70.617 -9.335 78.434 1.00 58.81 406 SER A C 1
ATOM 3316 O O . SER A 1 406 ? -70.287 -9.328 77.244 1.00 58.81 406 SER A O 1
ATOM 3318 N N . LEU A 1 407 ? -69.722 -9.259 79.429 1.00 58.75 407 LEU A N 1
ATOM 3319 C CA . LEU A 1 407 ? -68.270 -9.133 79.237 1.00 58.75 407 LEU A CA 1
ATOM 3320 C C . LEU A 1 407 ? -67.645 -10.356 78.559 1.00 58.75 407 LEU A C 1
ATOM 3322 O O . LEU A 1 407 ? -66.786 -10.178 77.696 1.00 58.75 407 LEU A O 1
ATOM 3326 N N . LEU A 1 408 ? -68.080 -11.572 78.915 1.00 59.41 408 LEU A N 1
ATOM 3327 C CA . LEU A 1 408 ? -67.561 -12.804 78.310 1.00 59.41 408 LEU A CA 1
ATOM 3328 C C . LEU A 1 408 ? -67.871 -12.836 76.802 1.00 59.41 408 LEU A C 1
ATOM 3330 O O . LEU A 1 408 ? -66.968 -12.970 75.985 1.00 59.41 408 LEU A O 1
ATOM 3334 N N . SER A 1 409 ? -69.123 -12.549 76.417 1.00 59.00 409 SER A N 1
ATOM 3335 C CA . SER A 1 409 ? -69.530 -12.603 75.003 1.00 59.00 409 SER A CA 1
ATOM 3336 C C . SER A 1 409 ? -68.905 -11.512 74.122 1.00 59.00 409 SER A C 1
ATOM 3338 O O . SER A 1 409 ? -68.762 -11.701 72.913 1.00 59.00 409 SER A O 1
ATOM 3340 N N . LYS A 1 410 ? -68.558 -10.350 74.697 1.00 62.03 410 LYS A N 1
ATOM 3341 C CA . LYS A 1 410 ? -67.927 -9.254 73.948 1.00 62.03 410 LYS A CA 1
ATOM 3342 C C . LYS A 1 410 ? -66.436 -9.521 73.733 1.00 62.03 410 LYS A C 1
ATOM 3344 O O . LYS A 1 410 ? -65.956 -9.340 72.617 1.00 62.03 410 LYS A O 1
ATOM 3349 N N . LYS A 1 411 ? -65.746 -10.032 74.761 1.00 63.44 411 LYS A N 1
ATOM 3350 C CA . LYS A 1 411 ? -64.342 -10.454 74.659 1.00 63.44 411 LYS A CA 1
ATOM 3351 C C . LYS A 1 411 ? -64.163 -11.625 73.694 1.00 63.44 411 LYS A C 1
ATOM 3353 O O . LYS A 1 411 ? -63.243 -11.575 72.886 1.00 63.44 411 LYS A O 1
ATOM 3358 N N . ASP A 1 412 ? -65.078 -12.594 73.690 1.00 66.00 412 ASP A N 1
ATOM 3359 C CA . ASP A 1 412 ? -65.018 -13.723 72.751 1.00 66.00 412 ASP A CA 1
ATOM 3360 C C . ASP A 1 412 ? -65.143 -13.261 71.290 1.00 66.00 412 ASP A C 1
ATOM 3362 O O . ASP A 1 412 ? -64.392 -13.707 70.430 1.00 66.00 412 ASP A O 1
ATOM 3366 N N . LYS A 1 413 ? -66.023 -12.297 70.983 1.00 77.62 413 LYS A N 1
ATOM 3367 C CA . LYS A 1 413 ? -66.171 -11.772 69.609 1.00 77.62 413 LYS A CA 1
ATOM 3368 C C . LYS A 1 413 ? -64.944 -10.997 69.125 1.00 77.62 413 LYS A C 1
ATOM 3370 O O . LYS A 1 413 ? -64.571 -11.111 67.958 1.00 77.62 413 LYS A O 1
ATOM 3375 N N . GLU A 1 414 ? -64.338 -10.195 69.996 1.00 75.50 414 GLU A N 1
ATOM 3376 C CA . GLU A 1 414 ? -63.121 -9.437 69.685 1.00 75.50 414 GLU A CA 1
ATOM 3377 C C . GLU A 1 414 ? -61.911 -10.375 69.517 1.00 75.50 414 GLU A C 1
ATOM 3379 O O . GLU A 1 414 ? -61.130 -10.208 68.576 1.00 75.50 414 GLU A O 1
ATOM 3384 N N . LEU A 1 415 ? -61.814 -11.418 70.350 1.00 78.75 415 LEU A N 1
ATOM 3385 C CA . LEU A 1 415 ? -60.803 -12.473 70.253 1.00 78.75 415 LEU A CA 1
ATOM 3386 C C . LEU A 1 415 ? -60.949 -13.293 68.963 1.00 78.75 415 LEU A C 1
ATOM 3388 O O . LEU A 1 415 ? -59.966 -13.509 68.255 1.00 78.75 415 LEU A O 1
ATOM 3392 N N . GLU A 1 416 ? -62.169 -13.696 68.607 1.00 78.00 416 GLU A N 1
ATOM 3393 C CA . GLU A 1 416 ? -62.443 -14.419 67.360 1.00 78.00 416 GLU A CA 1
ATOM 3394 C C . GLU A 1 416 ? -62.130 -13.572 66.118 1.00 78.00 416 GLU A C 1
ATOM 3396 O O . GLU A 1 416 ? -61.566 -14.059 65.132 1.00 78.00 416 GLU A O 1
ATOM 3401 N N . HIS A 1 417 ? -62.422 -12.270 66.166 1.00 82.69 417 HIS A N 1
ATOM 3402 C CA . HIS A 1 417 ? -62.035 -11.347 65.103 1.00 82.69 417 HIS A CA 1
ATOM 3403 C C . HIS A 1 417 ? -60.506 -11.221 64.982 1.00 82.69 417 HIS A C 1
ATOM 3405 O O . HIS A 1 417 ? -59.972 -11.235 63.868 1.00 82.69 417 HIS A O 1
ATOM 3411 N N . LEU A 1 418 ? -59.792 -11.159 66.111 1.00 83.62 418 LEU A N 1
ATOM 3412 C CA . LEU A 1 418 ? -58.330 -11.133 66.142 1.00 83.62 418 LEU A CA 1
ATOM 3413 C C . LEU A 1 418 ? -57.728 -12.427 65.573 1.00 83.62 418 LEU A C 1
ATOM 3415 O O . LEU A 1 418 ? -56.878 -12.351 64.688 1.00 83.62 418 LEU A O 1
ATOM 3419 N N . LYS A 1 419 ? -58.227 -13.605 65.969 1.00 83.81 419 LYS A N 1
ATOM 3420 C CA . LYS A 1 419 ? -57.826 -14.907 65.401 1.00 83.81 419 LYS A CA 1
ATOM 3421 C C . LYS A 1 419 ? -58.028 -14.957 63.887 1.00 83.81 419 LYS A C 1
ATOM 3423 O O . LYS A 1 419 ? -57.137 -15.384 63.151 1.00 83.81 419 LYS A O 1
ATOM 3428 N N . LYS A 1 420 ? -59.175 -14.477 63.392 1.00 85.94 420 LYS A N 1
ATOM 3429 C CA . LYS A 1 420 ? -59.470 -14.418 61.950 1.00 85.94 420 LYS A CA 1
ATOM 3430 C C . LYS A 1 420 ? -58.547 -13.450 61.203 1.00 85.94 420 LYS A C 1
ATOM 3432 O O . LYS A 1 420 ? -58.224 -13.696 60.041 1.00 85.94 420 LYS A O 1
ATOM 3437 N N . ASN A 1 421 ? -58.140 -12.349 61.833 1.00 85.44 421 ASN A N 1
ATOM 3438 C CA . ASN A 1 421 ? -57.174 -11.414 61.257 1.00 85.44 421 ASN A CA 1
ATOM 3439 C C . ASN A 1 421 ? -55.769 -12.013 61.214 1.00 85.44 421 ASN A C 1
ATOM 3441 O O . ASN A 1 421 ? -55.145 -11.965 60.159 1.00 85.44 421 ASN A O 1
ATOM 3445 N N . ILE A 1 422 ? -55.318 -12.634 62.304 1.00 85.56 422 ILE A N 1
ATOM 3446 C CA . ILE A 1 422 ? -54.021 -13.313 62.382 1.00 85.56 422 ILE A CA 1
ATOM 3447 C C . ILE A 1 422 ? -53.929 -14.402 61.307 1.00 85.56 422 ILE A C 1
ATOM 3449 O O . ILE A 1 422 ? -53.019 -14.354 60.486 1.00 85.56 422 ILE A O 1
ATOM 3453 N N . ARG A 1 423 ? -54.933 -15.287 61.189 1.00 84.81 423 ARG A N 1
ATOM 3454 C CA . ARG A 1 423 ? -54.985 -16.290 60.105 1.00 84.81 423 ARG A CA 1
ATOM 3455 C C . ARG A 1 423 ? -54.908 -15.677 58.710 1.00 84.81 423 ARG A C 1
ATOM 3457 O O . ARG A 1 423 ? -54.251 -16.222 57.835 1.00 84.81 423 ARG A O 1
ATOM 3464 N N . ARG A 1 424 ? -55.591 -14.553 58.475 1.00 85.25 424 ARG A N 1
ATOM 3465 C CA . ARG A 1 424 ? -55.564 -13.871 57.171 1.00 85.25 424 ARG A CA 1
ATOM 3466 C C . ARG A 1 424 ? -54.177 -13.320 56.849 1.00 85.25 424 ARG A C 1
ATOM 3468 O O . ARG A 1 424 ? -53.776 -13.365 55.694 1.00 85.25 424 ARG A O 1
ATOM 3475 N N . VAL A 1 425 ? -53.480 -12.778 57.845 1.00 85.00 425 VAL A N 1
ATOM 3476 C CA . VAL A 1 425 ? -52.113 -12.268 57.683 1.00 85.00 425 VAL A CA 1
ATOM 3477 C C . VAL A 1 425 ? -51.141 -13.425 57.445 1.00 85.00 425 VAL A C 1
ATOM 3479 O O . VAL A 1 425 ? -50.371 -13.347 56.500 1.00 85.00 425 VAL A O 1
ATOM 3482 N N . VAL A 1 426 ? -51.253 -14.523 58.198 1.00 85.12 426 VAL A N 1
ATOM 3483 C CA . VAL A 1 426 ? -50.488 -15.764 57.972 1.00 85.12 426 VAL A CA 1
ATOM 3484 C C . VAL A 1 426 ? -50.699 -16.298 56.551 1.00 85.12 426 VAL A C 1
ATOM 3486 O O . VAL A 1 426 ? -49.734 -16.586 55.856 1.00 85.12 426 VAL A O 1
ATOM 3489 N N . LEU A 1 427 ? -51.942 -16.370 56.061 1.00 84.38 427 LEU A N 1
ATOM 3490 C CA . LEU A 1 427 ? -52.220 -16.805 54.683 1.00 84.38 427 LEU A CA 1
ATOM 3491 C C . LEU A 1 427 ? -51.563 -15.892 53.639 1.00 84.38 427 LEU A C 1
ATOM 3493 O O . LEU A 1 427 ? -50.904 -16.387 52.737 1.00 84.38 427 LEU A O 1
ATOM 3497 N N . LYS A 1 428 ? -51.659 -14.568 53.803 1.00 84.25 428 LYS A N 1
ATOM 3498 C CA . LYS A 1 428 ? -50.991 -13.618 52.897 1.00 84.25 428 LYS A CA 1
ATOM 3499 C C . LYS A 1 428 ? -49.466 -13.732 52.933 1.00 84.25 428 LYS A C 1
ATOM 3501 O O . LYS A 1 428 ? -48.823 -13.555 51.908 1.00 84.25 428 LYS A O 1
ATOM 3506 N N . LEU A 1 429 ? -48.885 -13.997 54.102 1.00 84.69 429 LEU A N 1
ATOM 3507 C CA . LEU A 1 429 ? -47.446 -14.222 54.239 1.00 84.69 429 LEU A CA 1
ATOM 3508 C C . LEU A 1 429 ? -47.019 -15.538 53.572 1.00 84.69 429 LEU A C 1
ATOM 3510 O O . LEU A 1 429 ? -45.972 -15.564 52.934 1.00 84.69 429 LEU A O 1
ATOM 3514 N N . ASN A 1 430 ? -47.840 -16.590 53.654 1.00 79.94 430 ASN A N 1
ATOM 3515 C CA . ASN A 1 430 ? -47.616 -17.838 52.919 1.00 79.94 430 ASN A CA 1
ATOM 3516 C C . ASN A 1 430 ? -47.681 -17.625 51.403 1.00 79.94 430 ASN A C 1
ATOM 3518 O O . ASN A 1 430 ? -46.794 -18.096 50.699 1.00 79.94 430 ASN A O 1
ATOM 3522 N N . ASP A 1 431 ? -48.669 -16.877 50.906 1.00 80.88 431 ASP A N 1
ATOM 3523 C CA . ASP A 1 431 ? -48.775 -16.551 49.478 1.00 80.88 431 ASP A CA 1
ATOM 3524 C C . ASP A 1 431 ? -47.518 -15.803 48.988 1.00 80.88 431 ASP A C 1
ATOM 3526 O O . ASP A 1 431 ? -46.934 -16.175 47.973 1.00 80.88 431 ASP A O 1
ATOM 3530 N N . LEU A 1 432 ? -47.026 -14.823 49.760 1.00 78.94 432 LEU A N 1
ATOM 3531 C CA . LEU A 1 432 ? -45.775 -14.100 49.473 1.00 78.94 432 LEU A CA 1
ATOM 3532 C C . LEU A 1 432 ? -44.525 -14.998 49.561 1.00 78.94 432 LEU A C 1
ATOM 3534 O O . LEU A 1 432 ? -43.546 -14.789 48.844 1.00 78.94 432 LEU A O 1
ATOM 3538 N N . GLN A 1 433 ? -44.529 -16.001 50.440 1.00 73.25 433 GLN A N 1
ATOM 3539 C CA . GLN A 1 433 ? -43.427 -16.954 50.584 1.00 73.25 433 GLN A CA 1
ATOM 3540 C C . GLN A 1 433 ? -43.393 -17.979 49.439 1.00 73.25 433 GLN A C 1
ATOM 3542 O O . GLN A 1 433 ? -42.309 -18.375 49.013 1.00 73.25 433 GLN A O 1
ATOM 3547 N N . VAL A 1 434 ? -44.553 -18.356 48.900 1.00 68.62 434 VAL A N 1
ATOM 3548 C CA . VAL A 1 434 ? -44.669 -19.142 47.662 1.00 68.62 434 VAL A CA 1
ATOM 3549 C C . VAL A 1 434 ? -44.259 -18.296 46.453 1.00 68.62 434 VAL A C 1
ATOM 3551 O O . VAL A 1 434 ? -43.552 -18.778 45.571 1.00 68.62 434 VAL A O 1
ATOM 3554 N N . GLU A 1 435 ? -44.611 -17.009 46.435 1.00 63.91 435 GLU A N 1
ATOM 3555 C CA . GLU A 1 435 ? -44.182 -16.066 45.396 1.00 63.91 435 GLU A CA 1
ATOM 3556 C C . GLU A 1 435 ? -42.655 -15.859 45.397 1.00 63.91 435 GLU A C 1
ATOM 3558 O O . GLU A 1 435 ? -42.050 -15.790 44.334 1.00 63.91 435 GLU A O 1
ATOM 3563 N N . LYS A 1 436 ? -41.987 -15.892 46.561 1.00 63.78 436 LYS A N 1
ATOM 3564 C CA . LYS A 1 436 ? -40.512 -15.957 46.672 1.00 63.78 436 LYS A CA 1
ATOM 3565 C C . LYS A 1 436 ? -39.925 -17.193 45.972 1.00 63.78 436 LYS A C 1
ATOM 3567 O O . LYS A 1 436 ? -38.889 -17.088 45.315 1.00 63.78 436 LYS A O 1
ATOM 3572 N N . GLU A 1 437 ? -40.553 -18.358 46.115 1.00 59.16 437 GLU A N 1
ATOM 3573 C CA . GLU A 1 437 ? -40.153 -19.575 45.393 1.00 59.16 437 GLU A CA 1
ATOM 3574 C C . GLU A 1 437 ? -40.422 -19.446 43.885 1.00 59.16 437 GLU A C 1
ATOM 3576 O O . GLU A 1 437 ? -39.600 -19.882 43.082 1.00 59.16 437 GLU A O 1
ATOM 3581 N N . GLY A 1 438 ? -41.489 -18.739 43.497 1.00 52.50 438 GLY A N 1
ATOM 3582 C CA . GLY A 1 438 ? -41.791 -18.376 42.109 1.00 52.50 438 GLY A CA 1
ATOM 3583 C C . GLY A 1 438 ? -40.819 -17.365 41.484 1.00 52.50 438 GLY A C 1
ATOM 3584 O O . GLY A 1 438 ? -40.475 -17.506 40.317 1.00 52.50 438 GLY A O 1
ATOM 3585 N N . ILE A 1 439 ? -40.297 -16.395 42.244 1.00 53.69 439 ILE A N 1
ATOM 3586 C CA . ILE A 1 439 ? -39.302 -15.413 41.766 1.00 53.69 439 ILE A CA 1
ATOM 3587 C C . ILE A 1 439 ? -37.939 -16.081 41.515 1.00 53.69 439 ILE A C 1
ATOM 3589 O O . ILE A 1 439 ? -37.202 -15.675 40.620 1.00 53.69 439 ILE A O 1
ATOM 3593 N N . SER A 1 440 ? -37.622 -17.165 42.234 1.00 50.91 440 SER A N 1
ATOM 3594 C CA . SER A 1 440 ? -36.480 -18.035 41.904 1.00 50.91 440 SER A CA 1
ATOM 3595 C C . SER A 1 440 ? -36.691 -18.851 40.617 1.00 50.91 440 SER A C 1
ATOM 3597 O O . SER A 1 440 ? -35.729 -19.432 40.115 1.00 50.91 440 SER A O 1
ATOM 3599 N N . VAL A 1 441 ? -37.927 -18.920 40.113 1.00 45.78 441 VAL A N 1
ATOM 3600 C CA . VAL A 1 441 ? -38.373 -19.660 38.919 1.00 45.78 441 VAL A CA 1
ATOM 3601 C C . VAL A 1 441 ? -38.900 -18.682 37.853 1.00 45.78 441 VAL A C 1
ATOM 3603 O O . VAL A 1 441 ? -39.686 -19.055 36.988 1.00 45.78 441 VAL A O 1
ATOM 3606 N N . VAL A 1 442 ? -38.445 -17.421 37.851 1.00 46.44 442 VAL A N 1
ATOM 3607 C CA . VAL A 1 442 ? -38.546 -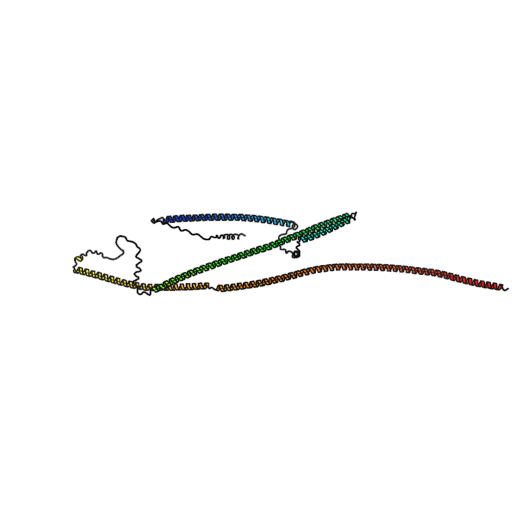16.576 36.648 1.00 46.44 442 VAL A CA 1
ATOM 3608 C C . VAL A 1 442 ? -37.564 -17.149 35.627 1.00 46.44 442 VAL A C 1
ATOM 3610 O O . VAL A 1 442 ? -36.409 -16.756 35.520 1.00 46.44 442 VAL A O 1
ATOM 3613 N N . SER A 1 443 ? -38.034 -18.183 34.938 1.00 49.22 443 SER A N 1
ATOM 3614 C CA . SER A 1 443 ? -37.353 -18.926 33.887 1.00 49.22 443 SER A CA 1
ATOM 3615 C C . SER A 1 443 ? -37.399 -18.216 32.533 1.00 49.22 443 SER A C 1
ATOM 3617 O O . SER A 1 443 ? -36.971 -18.805 31.548 1.00 49.22 443 SER A O 1
ATOM 3619 N N . ASP A 1 444 ? -37.895 -16.978 32.460 1.00 51.59 444 ASP A N 1
ATOM 3620 C CA . ASP A 1 444 ? -37.871 -16.194 31.216 1.00 51.59 444 ASP A CA 1
ATOM 3621 C C . ASP A 1 444 ? -36.445 -15.745 30.839 1.00 51.59 444 ASP A C 1
ATOM 3623 O O . ASP A 1 444 ? -36.148 -15.574 29.658 1.00 51.59 444 ASP A O 1
ATOM 3627 N N . ASP A 1 445 ? -35.520 -15.677 31.805 1.00 57.56 445 ASP A N 1
ATOM 3628 C CA . ASP A 1 445 ? -34.103 -15.392 31.531 1.00 57.56 445 ASP A CA 1
ATOM 3629 C C . ASP A 1 445 ? -33.402 -16.551 30.801 1.00 57.56 445 ASP A C 1
ATOM 3631 O O . ASP A 1 445 ? -32.428 -16.326 30.084 1.00 57.56 445 ASP A O 1
ATOM 3635 N N . HIS A 1 446 ? -33.874 -17.797 30.950 1.00 64.44 446 HIS A N 1
ATOM 3636 C CA . HIS A 1 446 ? -33.275 -18.946 30.261 1.00 64.44 446 HIS A CA 1
ATOM 3637 C C . HIS A 1 446 ? -33.561 -18.914 28.758 1.00 64.44 446 HIS A C 1
ATOM 3639 O O . HIS A 1 446 ? -32.645 -19.127 27.969 1.00 64.44 446 HIS A O 1
ATOM 3645 N N . ASP A 1 447 ? -34.785 -18.560 28.363 1.00 72.56 447 ASP A N 1
ATOM 3646 C CA . ASP A 1 447 ? -35.171 -18.424 26.957 1.00 72.56 447 ASP A CA 1
ATOM 3647 C C . ASP A 1 447 ? -34.452 -17.250 26.276 1.00 72.56 447 ASP A C 1
ATOM 3649 O O . ASP A 1 447 ? -34.105 -17.323 25.095 1.00 72.56 447 ASP A O 1
ATOM 3653 N N . GLU A 1 448 ? -34.233 -16.145 26.991 1.00 78.00 448 GLU A N 1
ATOM 3654 C CA . GLU A 1 448 ? -33.524 -14.985 26.450 1.00 78.00 448 GLU A CA 1
ATOM 3655 C C . GLU A 1 448 ? -32.009 -15.232 26.379 1.00 78.00 448 GLU A C 1
ATOM 3657 O O . GLU A 1 448 ? -31.379 -14.896 25.373 1.00 78.00 448 GLU A O 1
ATOM 3662 N N . LEU A 1 449 ? -31.438 -15.922 27.373 1.00 80.25 449 LEU A N 1
ATOM 3663 C CA . LEU A 1 449 ? -30.050 -16.389 27.362 1.00 80.25 449 LEU A CA 1
ATOM 3664 C C . LEU A 1 449 ? -29.802 -17.422 26.254 1.00 80.25 449 LEU A C 1
ATOM 3666 O O . LEU A 1 449 ? -28.778 -17.340 25.575 1.00 80.25 449 LEU A O 1
ATOM 3670 N N . ASP A 1 450 ? -30.733 -18.350 26.026 1.00 82.56 450 ASP A N 1
ATOM 3671 C CA . ASP A 1 450 ? -30.642 -19.344 24.954 1.00 82.56 450 ASP A CA 1
ATOM 3672 C C . ASP A 1 450 ? -30.764 -18.685 23.571 1.00 82.56 450 ASP A C 1
ATOM 3674 O O . ASP A 1 450 ? -29.955 -18.975 22.690 1.00 82.56 450 ASP A O 1
ATOM 3678 N N . ARG A 1 451 ? -31.655 -17.698 23.389 1.00 87.88 451 ARG A N 1
ATOM 3679 C CA . ARG A 1 451 ? -31.696 -16.876 22.159 1.00 87.88 451 ARG A CA 1
ATOM 3680 C C . ARG A 1 451 ? -30.410 -16.081 21.946 1.00 87.88 451 ARG A C 1
ATOM 3682 O O . ARG A 1 451 ? -29.938 -15.957 20.812 1.00 87.88 451 ARG A O 1
ATOM 3689 N N . LEU A 1 452 ? -29.841 -15.509 23.010 1.00 85.06 452 LEU A N 1
ATOM 3690 C CA . LEU A 1 452 ? -28.584 -14.765 22.926 1.00 85.06 452 LEU A CA 1
ATOM 3691 C C . LEU A 1 452 ? -27.431 -15.697 22.546 1.00 85.06 452 LEU A C 1
ATOM 3693 O O . LEU A 1 452 ? -26.599 -15.347 21.711 1.00 85.06 452 LEU A O 1
ATOM 3697 N N . LYS A 1 453 ? -27.415 -16.899 23.121 1.00 93.50 453 LYS A N 1
ATOM 3698 C CA . LYS A 1 453 ? -26.442 -17.947 22.835 1.00 93.50 453 LYS A CA 1
ATOM 3699 C C . LYS A 1 453 ? -26.554 -18.453 21.399 1.00 93.50 453 LYS A C 1
ATOM 3701 O O . LYS A 1 453 ? -25.546 -18.458 20.702 1.00 93.50 453 LYS A O 1
ATOM 3706 N N . GLU A 1 454 ? -27.756 -18.754 20.911 1.00 94.75 454 GLU A N 1
ATOM 3707 C CA . GLU A 1 454 ? -27.990 -19.108 19.503 1.00 94.75 454 GLU A CA 1
ATOM 3708 C C . GLU A 1 454 ? -27.522 -17.997 18.553 1.00 94.75 454 GLU A C 1
ATOM 3710 O O . GLU A 1 454 ? -26.914 -18.263 17.514 1.00 94.75 454 GLU A O 1
ATOM 3715 N N . LYS A 1 455 ? -27.751 -16.729 18.919 1.00 96.19 455 LYS A N 1
ATOM 3716 C CA . LYS A 1 455 ? -27.280 -15.577 18.143 1.00 96.19 455 LYS A CA 1
ATOM 3717 C C . LYS A 1 455 ? -25.755 -15.464 18.144 1.00 96.19 455 LYS A C 1
ATOM 3719 O O . LYS A 1 455 ? -25.178 -15.159 17.101 1.00 96.19 455 LYS A O 1
ATOM 3724 N N . ILE A 1 456 ? -25.105 -15.700 19.281 1.00 95.12 456 ILE A N 1
ATOM 3725 C CA . ILE A 1 456 ? -23.641 -15.730 19.391 1.00 95.12 456 ILE A CA 1
ATOM 3726 C C . ILE A 1 456 ? -23.073 -16.869 18.540 1.00 95.12 456 ILE A C 1
ATOM 3728 O O . ILE A 1 456 ? -22.148 -16.632 17.765 1.00 95.12 456 ILE A O 1
ATOM 3732 N N . ASP A 1 457 ? -23.660 -18.062 18.611 1.00 95.56 457 ASP A N 1
ATOM 3733 C CA . ASP A 1 457 ? -23.234 -19.226 17.833 1.00 95.56 457 ASP A CA 1
ATOM 3734 C C . ASP A 1 457 ? -23.403 -18.982 16.325 1.00 95.56 457 ASP A C 1
ATOM 3736 O O . ASP A 1 457 ? -22.491 -19.259 15.541 1.00 95.56 457 ASP A O 1
ATOM 3740 N N . TYR A 1 458 ? -24.520 -18.372 15.908 1.00 96.88 458 TYR A N 1
ATOM 3741 C CA . TYR A 1 458 ? -24.736 -17.951 14.522 1.00 96.88 458 TYR A CA 1
ATOM 3742 C C . TYR A 1 458 ? -23.687 -16.932 14.060 1.00 96.88 458 TYR A C 1
ATOM 3744 O O . TYR A 1 458 ? -23.082 -17.100 13.000 1.00 96.88 458 TYR A O 1
ATOM 3752 N N . LEU A 1 459 ? -23.439 -15.884 14.853 1.00 96.44 459 LEU A N 1
ATOM 3753 C CA . LEU A 1 459 ? -22.441 -14.863 14.529 1.00 96.44 459 LEU A CA 1
ATOM 3754 C C . LEU A 1 459 ? -21.030 -15.448 14.473 1.00 96.44 459 LEU A C 1
ATOM 3756 O O . LEU A 1 459 ? -20.243 -15.059 13.613 1.00 96.44 459 LEU A O 1
ATOM 3760 N N . PHE A 1 460 ? -20.708 -16.396 15.350 1.00 96.44 460 PHE A N 1
ATOM 3761 C CA . PHE A 1 460 ? -19.429 -17.090 15.344 1.00 96.44 460 PHE A CA 1
ATOM 3762 C C . PHE A 1 460 ? -19.250 -17.930 14.074 1.00 96.44 460 PHE A C 1
ATOM 3764 O O . PHE A 1 460 ? -18.202 -17.851 13.425 1.00 96.44 460 PHE A O 1
ATOM 3771 N N . LEU A 1 461 ? -20.285 -18.677 13.675 1.00 95.62 461 LEU A N 1
ATOM 3772 C CA . LEU A 1 461 ? -20.280 -19.467 12.444 1.00 95.62 461 LEU A CA 1
ATOM 3773 C C . LEU A 1 461 ? -20.148 -18.571 11.204 1.00 95.62 461 LEU A C 1
ATOM 3775 O O . LEU A 1 461 ? -19.360 -18.857 10.301 1.00 95.62 461 LEU A O 1
ATOM 3779 N N . GLU A 1 462 ? -20.868 -17.450 11.184 1.00 95.38 462 GLU A N 1
ATOM 3780 C CA . GLU A 1 462 ? -20.792 -16.465 10.108 1.00 95.38 462 GLU A CA 1
ATOM 3781 C C . GLU A 1 462 ? -19.409 -15.806 10.049 1.00 95.38 462 GLU A C 1
ATOM 3783 O O . GLU A 1 462 ? -18.839 -15.652 8.970 1.00 95.38 462 GLU A O 1
ATOM 3788 N N . ASN A 1 463 ? -18.799 -15.497 11.195 1.00 95.62 463 ASN A N 1
ATOM 3789 C CA . ASN A 1 463 ? -17.440 -14.963 11.249 1.00 95.62 463 ASN A CA 1
ATOM 3790 C C . ASN A 1 463 ? -16.414 -15.981 10.718 1.00 95.62 463 ASN A C 1
ATOM 3792 O O . ASN A 1 463 ? -15.529 -15.622 9.939 1.00 95.62 463 ASN A O 1
ATOM 3796 N N . GLN A 1 464 ? -16.561 -17.271 11.049 1.00 96.00 464 GLN A N 1
ATOM 3797 C CA . GLN A 1 464 ? -15.743 -18.332 10.450 1.00 96.00 464 GLN A CA 1
ATOM 3798 C C . GLN A 1 464 ? -15.943 -18.431 8.933 1.00 96.00 464 GLN A C 1
ATOM 3800 O O . GLN A 1 464 ? -14.962 -18.544 8.191 1.00 96.00 464 GLN A O 1
ATOM 3805 N N . ARG A 1 465 ? -17.189 -18.339 8.454 1.00 96.88 465 ARG A N 1
ATOM 3806 C CA . ARG A 1 465 ? -17.508 -18.343 7.020 1.00 96.88 465 ARG A CA 1
ATOM 3807 C C . ARG A 1 465 ? -16.855 -17.162 6.303 1.00 96.88 465 ARG A C 1
ATOM 3809 O O . ARG A 1 465 ? -16.205 -17.356 5.275 1.00 96.88 465 ARG A O 1
ATOM 3816 N N . LEU A 1 466 ? -16.972 -15.958 6.860 1.00 97.06 466 LEU A N 1
ATOM 3817 C CA . LEU A 1 466 ? -16.355 -14.741 6.330 1.00 97.06 466 LEU A CA 1
ATOM 3818 C C . LEU A 1 466 ? -14.828 -14.842 6.320 1.00 97.06 466 LEU A C 1
ATOM 3820 O O . LEU A 1 466 ? -14.215 -14.529 5.302 1.00 97.06 466 LEU A O 1
ATOM 3824 N N . LYS A 1 467 ? -14.206 -15.365 7.385 1.00 97.00 467 LYS A N 1
ATOM 3825 C CA . LYS A 1 467 ? -12.764 -15.666 7.396 1.00 97.00 467 LYS A CA 1
ATOM 3826 C C . LYS A 1 467 ? -12.378 -16.626 6.271 1.00 97.00 467 LYS A C 1
ATOM 3828 O O . LYS A 1 467 ? -11.392 -16.379 5.580 1.00 97.00 467 LYS A O 1
ATOM 3833 N N . GLY A 1 468 ? -13.166 -17.676 6.040 1.00 96.69 468 GLY A N 1
ATOM 3834 C CA . GLY A 1 468 ? -12.967 -18.598 4.919 1.00 96.69 468 GLY A CA 1
ATOM 3835 C C . GLY A 1 468 ? -13.019 -17.896 3.557 1.00 96.69 468 GLY A C 1
ATOM 3836 O O . GLY A 1 468 ? -12.138 -18.106 2.721 1.00 96.69 468 GLY A O 1
ATOM 3837 N N . ILE A 1 469 ? -13.996 -17.007 3.357 1.00 96.81 469 ILE A N 1
ATOM 3838 C CA . ILE A 1 469 ? -14.129 -16.198 2.134 1.00 96.81 469 ILE A CA 1
ATOM 3839 C C . ILE A 1 469 ? -12.935 -15.256 1.962 1.00 96.81 469 ILE A C 1
ATOM 3841 O O . ILE A 1 469 ? -12.382 -15.180 0.868 1.00 96.81 469 ILE A O 1
ATOM 3845 N N . ILE A 1 470 ? -12.502 -14.578 3.027 1.00 95.88 470 ILE A N 1
ATOM 3846 C CA . ILE A 1 470 ? -11.350 -13.665 3.002 1.00 95.88 470 ILE A CA 1
ATOM 3847 C C . ILE A 1 470 ? -10.072 -14.422 2.638 1.00 95.88 470 ILE A C 1
ATOM 3849 O O . ILE A 1 470 ? -9.325 -13.974 1.773 1.00 95.88 470 ILE A O 1
ATOM 3853 N N . VAL A 1 471 ? -9.830 -15.594 3.233 1.00 96.56 471 VAL A N 1
ATOM 3854 C CA . VAL A 1 471 ? -8.672 -16.434 2.888 1.00 96.56 471 VAL A CA 1
ATOM 3855 C C . VAL A 1 471 ? -8.744 -16.899 1.432 1.00 96.56 471 VAL A C 1
ATOM 3857 O O . VAL A 1 471 ? -7.730 -16.873 0.734 1.00 96.56 471 VAL A O 1
ATOM 3860 N N . GLY A 1 472 ? -9.928 -17.288 0.948 1.00 95.25 472 GLY A N 1
ATOM 3861 C CA . GLY A 1 472 ? -10.140 -17.630 -0.461 1.00 95.25 472 GLY A CA 1
ATOM 3862 C C . GLY A 1 472 ? -9.823 -16.461 -1.398 1.00 95.25 472 GLY A C 1
ATOM 3863 O O . GLY A 1 472 ? -9.053 -16.621 -2.343 1.00 95.25 472 GLY A O 1
ATOM 3864 N N . LYS A 1 473 ? -10.341 -15.267 -1.087 1.00 95.81 473 LYS A N 1
ATOM 3865 C CA . LYS A 1 473 ? -10.091 -14.037 -1.850 1.00 95.81 473 LYS A CA 1
ATOM 3866 C C . LYS A 1 473 ? -8.629 -13.607 -1.808 1.00 95.81 473 LYS A C 1
ATOM 3868 O O . LYS A 1 473 ? -8.099 -13.184 -2.828 1.00 95.81 473 LYS A O 1
ATOM 3873 N N . LYS A 1 474 ? -7.948 -13.777 -0.675 1.00 96.12 474 LYS A N 1
ATOM 3874 C CA . LYS A 1 474 ? -6.510 -13.514 -0.555 1.00 96.12 474 LYS A CA 1
ATOM 3875 C C . LYS A 1 474 ? -5.694 -14.412 -1.490 1.00 96.12 474 LYS A C 1
ATOM 3877 O O . LYS A 1 474 ? -4.851 -13.903 -2.217 1.00 96.12 474 LYS A O 1
ATOM 3882 N N . LYS A 1 475 ? -5.995 -15.714 -1.540 1.00 94.62 475 LYS A N 1
ATOM 3883 C CA . LYS A 1 475 ? -5.338 -16.650 -2.472 1.00 94.62 475 LYS A CA 1
ATOM 3884 C C . LYS A 1 475 ? -5.607 -16.302 -3.938 1.00 94.62 475 LYS A C 1
ATOM 3886 O O . LYS A 1 475 ? -4.713 -16.412 -4.771 1.00 94.62 475 LYS A O 1
ATOM 3891 N N . GLU A 1 476 ? -6.827 -15.871 -4.259 1.00 95.62 476 GLU A N 1
ATOM 3892 C CA . GLU A 1 476 ? -7.179 -15.397 -5.602 1.00 95.62 476 GLU A CA 1
ATOM 3893 C C . GLU A 1 476 ? -6.345 -14.164 -5.984 1.00 95.62 476 GLU A C 1
ATOM 3895 O O . GLU A 1 476 ? -5.719 -14.157 -7.044 1.00 95.62 476 GLU A O 1
ATOM 3900 N N . ILE A 1 477 ? -6.248 -13.175 -5.090 1.00 93.12 477 ILE A N 1
ATOM 3901 C CA . ILE A 1 477 ? -5.416 -11.977 -5.276 1.00 93.12 477 ILE A CA 1
ATOM 3902 C C . ILE A 1 477 ? -3.940 -12.347 -5.448 1.00 93.12 477 ILE A C 1
ATOM 3904 O O . ILE A 1 477 ? -3.291 -11.828 -6.351 1.00 93.12 477 ILE A O 1
ATOM 3908 N N . GLU A 1 478 ? -3.408 -13.262 -4.635 1.00 94.38 478 GLU A N 1
ATOM 3909 C CA . GLU A 1 478 ? -2.032 -13.753 -4.775 1.00 94.38 478 GLU A CA 1
ATOM 3910 C C . GLU A 1 478 ? -1.807 -14.394 -6.155 1.00 94.38 478 GLU A C 1
ATOM 3912 O O . GLU A 1 478 ? -0.809 -14.097 -6.811 1.00 94.38 478 GLU A O 1
ATOM 3917 N N . SER A 1 479 ? -2.757 -15.199 -6.648 1.00 93.31 479 SER A N 1
ATOM 3918 C CA . SER A 1 479 ? -2.668 -15.809 -7.983 1.00 93.31 479 SER A CA 1
ATOM 3919 C C . SER A 1 479 ? -2.714 -14.777 -9.118 1.00 93.31 479 SER A C 1
ATOM 3921 O O . SER A 1 479 ? -1.910 -14.849 -10.049 1.00 93.31 479 SER A O 1
ATOM 3923 N N . LEU A 1 480 ? -3.600 -13.780 -9.015 1.00 94.25 480 LEU A N 1
ATOM 3924 C CA . LEU A 1 480 ? -3.731 -12.699 -9.993 1.00 94.25 480 LEU A CA 1
ATOM 3925 C C . LEU A 1 480 ? -2.504 -11.788 -9.981 1.00 94.25 480 LEU A C 1
ATOM 3927 O O . LEU A 1 480 ? -2.040 -11.376 -11.039 1.00 94.25 480 LEU A O 1
ATOM 3931 N N . SER A 1 481 ? -1.940 -11.520 -8.804 1.00 91.06 481 SER A N 1
ATOM 3932 C CA . SER A 1 481 ? -0.686 -10.782 -8.651 1.00 91.06 481 SER A CA 1
ATOM 3933 C C . SER A 1 481 ? 0.468 -11.511 -9.340 1.00 91.06 481 SER A C 1
ATOM 3935 O O . SER A 1 481 ? 1.223 -10.914 -10.110 1.00 91.06 481 SER A O 1
ATOM 3937 N N . LEU A 1 482 ? 0.562 -12.831 -9.161 1.00 91.56 482 LEU A N 1
ATOM 3938 C CA . LEU A 1 482 ? 1.581 -13.656 -9.812 1.00 91.56 482 LEU A CA 1
ATOM 3939 C C . LEU A 1 482 ? 1.406 -13.660 -11.340 1.00 91.56 482 LEU A C 1
ATOM 3941 O O . LEU A 1 482 ? 2.384 -13.520 -12.076 1.00 91.56 482 LEU A O 1
ATOM 3945 N N . GLN A 1 483 ? 0.160 -13.718 -11.824 1.00 94.12 483 GLN A N 1
ATOM 3946 C CA . GLN A 1 483 ? -0.160 -13.588 -13.247 1.00 94.12 483 GLN A CA 1
ATOM 3947 C C . GLN A 1 483 ? 0.182 -12.196 -13.801 1.00 94.12 483 GLN A C 1
ATOM 3949 O O . GLN A 1 483 ? 0.761 -12.103 -14.882 1.00 94.12 483 GLN A O 1
ATOM 3954 N N . ALA A 1 484 ? -0.124 -11.122 -13.071 1.00 91.19 484 ALA A N 1
ATOM 3955 C CA . ALA A 1 484 ? 0.213 -9.754 -13.460 1.00 91.19 484 ALA A CA 1
ATOM 3956 C C . ALA A 1 484 ? 1.733 -9.546 -13.512 1.00 91.19 484 ALA A C 1
ATOM 3958 O O . ALA A 1 484 ? 2.245 -8.931 -14.446 1.00 91.19 484 ALA A O 1
ATOM 3959 N N . THR A 1 485 ? 2.466 -10.127 -12.560 1.00 89.31 485 THR A N 1
ATOM 3960 C CA . THR A 1 485 ? 3.933 -10.078 -12.524 1.00 89.31 485 THR A CA 1
ATOM 3961 C C . THR A 1 485 ? 4.541 -10.833 -13.711 1.00 89.31 485 THR A C 1
ATOM 3963 O O . THR A 1 485 ? 5.453 -10.327 -14.363 1.00 89.31 485 THR A O 1
ATOM 3966 N N . LEU A 1 486 ? 4.003 -12.012 -14.049 1.00 92.38 486 LEU A N 1
ATOM 3967 C CA . LEU A 1 486 ? 4.399 -12.771 -15.242 1.00 92.38 486 LEU A CA 1
ATOM 3968 C C . LEU A 1 486 ? 4.067 -12.037 -16.550 1.00 92.38 486 LEU A C 1
ATOM 3970 O O . LEU A 1 486 ? 4.883 -12.017 -17.466 1.00 92.38 486 LEU A O 1
ATOM 3974 N N . ALA A 1 487 ? 2.889 -11.420 -16.653 1.00 89.62 487 ALA A N 1
ATOM 3975 C CA . ALA A 1 487 ? 2.512 -10.636 -17.828 1.00 89.62 487 ALA A CA 1
ATOM 3976 C C . ALA A 1 487 ? 3.415 -9.403 -17.991 1.00 89.62 487 ALA A C 1
ATOM 3978 O O . ALA A 1 487 ? 3.857 -9.097 -19.097 1.00 89.62 487 ALA A O 1
ATOM 3979 N N . SER A 1 488 ? 3.741 -8.736 -16.881 1.00 86.50 488 SER A N 1
ATOM 3980 C CA . SER A 1 488 ? 4.667 -7.607 -16.855 1.00 86.50 488 SER A CA 1
ATOM 3981 C C . SER A 1 488 ? 6.066 -8.024 -17.318 1.00 86.50 488 SER A C 1
ATOM 3983 O O . SER A 1 488 ? 6.623 -7.407 -18.224 1.00 86.50 488 SER A O 1
ATOM 3985 N N . SER A 1 489 ? 6.614 -9.134 -16.808 1.00 85.50 489 SER A N 1
ATOM 3986 C CA . SER A 1 489 ? 7.935 -9.619 -17.238 1.00 85.50 489 SER A CA 1
ATOM 3987 C C . SER A 1 489 ? 7.975 -10.020 -18.718 1.00 85.50 489 SER A C 1
ATOM 3989 O O . SER A 1 489 ? 8.941 -9.704 -19.414 1.00 85.50 489 SER A O 1
ATOM 3991 N N . GLN A 1 490 ? 6.910 -10.637 -19.241 1.00 90.38 490 GLN A N 1
ATOM 3992 C CA . GLN A 1 490 ? 6.773 -10.900 -20.678 1.00 90.38 490 GLN A CA 1
ATOM 3993 C C . GLN A 1 490 ? 6.722 -9.609 -21.499 1.00 90.38 490 GLN A C 1
ATOM 3995 O O . GLN A 1 490 ? 7.339 -9.534 -22.562 1.00 90.38 490 GLN A O 1
ATOM 4000 N N . PHE A 1 491 ? 6.026 -8.584 -21.006 1.00 86.31 491 PHE A N 1
ATOM 4001 C CA . PHE A 1 491 ? 5.977 -7.278 -21.654 1.00 86.31 491 PHE A CA 1
ATOM 4002 C C . PHE A 1 491 ? 7.361 -6.619 -21.705 1.00 86.31 491 PHE A C 1
ATOM 4004 O O . PHE A 1 491 ? 7.754 -6.121 -22.760 1.00 86.31 491 PHE A O 1
ATOM 4011 N N . PHE A 1 492 ? 8.140 -6.686 -20.620 1.00 80.50 492 PHE A N 1
ATOM 4012 C CA . PHE A 1 492 ? 9.525 -6.204 -20.596 1.00 80.50 492 PHE A CA 1
ATOM 4013 C C . PHE A 1 492 ? 10.419 -6.950 -21.591 1.00 80.50 492 PHE A C 1
ATOM 4015 O O . PHE A 1 492 ? 11.151 -6.314 -22.349 1.00 80.50 492 PHE A O 1
ATOM 4022 N N . LEU A 1 493 ? 10.320 -8.281 -21.655 1.00 87.56 493 LEU A N 1
ATOM 4023 C CA . LEU A 1 493 ? 11.054 -9.076 -22.644 1.00 87.56 493 LEU A CA 1
ATOM 4024 C C . LEU A 1 493 ? 10.680 -8.679 -24.075 1.00 87.56 493 LEU A C 1
ATOM 4026 O O . LEU A 1 493 ? 11.557 -8.447 -24.904 1.00 87.56 493 LEU A O 1
ATOM 4030 N N . HIS A 1 494 ? 9.385 -8.543 -24.363 1.00 87.44 494 HIS A N 1
ATOM 4031 C CA . HIS A 1 494 ? 8.917 -8.123 -25.680 1.00 87.44 494 HIS A CA 1
ATOM 4032 C C . HIS A 1 494 ? 9.368 -6.694 -26.021 1.00 87.44 494 HIS A C 1
ATOM 4034 O O . HIS A 1 494 ? 9.748 -6.420 -27.159 1.00 87.44 494 HIS A O 1
ATOM 4040 N N . SER A 1 495 ? 9.374 -5.789 -25.040 1.00 85.88 495 SER A N 1
ATOM 4041 C CA . SER A 1 495 ? 9.899 -4.430 -25.189 1.00 85.88 495 SER A CA 1
ATOM 4042 C C . SER A 1 495 ? 11.391 -4.444 -25.533 1.00 85.88 495 SER A C 1
ATOM 4044 O O . SER A 1 495 ? 11.800 -3.803 -26.500 1.00 85.88 495 SER A O 1
ATOM 4046 N N . SER A 1 496 ? 12.191 -5.255 -24.832 1.00 85.56 496 SER A N 1
ATOM 4047 C CA . SER A 1 496 ? 13.620 -5.430 -25.122 1.00 85.56 496 SER A CA 1
ATOM 4048 C C . SER A 1 496 ? 13.852 -5.953 -26.541 1.00 85.56 496 SER A C 1
ATOM 4050 O O . SER A 1 496 ? 14.617 -5.361 -27.299 1.00 85.56 496 SER A O 1
ATOM 4052 N N . VAL A 1 497 ? 13.142 -7.015 -26.941 1.00 89.62 497 VAL A N 1
ATOM 4053 C CA . VAL A 1 497 ? 13.237 -7.573 -28.301 1.00 89.62 497 VAL A CA 1
ATOM 4054 C C . VAL A 1 497 ? 12.846 -6.530 -29.348 1.00 89.62 497 VAL A C 1
ATOM 4056 O O . VAL A 1 497 ? 13.506 -6.403 -30.377 1.00 89.62 497 VAL A O 1
ATOM 4059 N N . LYS A 1 498 ? 11.802 -5.736 -29.087 1.00 91.44 498 LYS A N 1
ATOM 4060 C CA . LYS A 1 498 ? 11.376 -4.654 -29.980 1.00 91.44 498 LYS A CA 1
ATOM 4061 C C . LYS A 1 498 ? 12.456 -3.581 -30.132 1.00 91.44 498 LYS A C 1
ATOM 4063 O O . LYS A 1 498 ? 12.690 -3.133 -31.252 1.00 91.44 498 LYS A O 1
ATOM 4068 N N . VAL A 1 499 ? 13.115 -3.177 -29.046 1.00 90.81 499 VAL A N 1
ATOM 4069 C CA . VAL A 1 499 ? 14.230 -2.216 -29.093 1.00 90.81 499 VAL A CA 1
ATOM 4070 C C . VAL A 1 499 ? 15.381 -2.763 -29.937 1.00 90.81 499 VAL A C 1
ATOM 4072 O O . VAL A 1 499 ? 15.927 -2.036 -30.767 1.00 90.81 499 VAL A O 1
ATOM 4075 N N . ASP A 1 500 ? 15.718 -4.042 -29.794 1.00 91.75 500 ASP A N 1
ATOM 4076 C CA . ASP A 1 500 ? 16.788 -4.658 -30.581 1.00 91.75 500 ASP A CA 1
ATOM 4077 C C . ASP A 1 500 ? 16.423 -4.797 -32.066 1.00 91.75 500 ASP A C 1
ATOM 4079 O O . ASP A 1 500 ? 17.259 -4.528 -32.930 1.00 91.75 500 ASP A O 1
ATOM 4083 N N . LEU A 1 501 ? 15.167 -5.122 -32.387 1.00 92.31 501 LEU A N 1
ATOM 4084 C CA . LEU A 1 501 ? 14.672 -5.106 -33.768 1.00 92.31 501 LEU A CA 1
ATOM 4085 C C . LEU A 1 501 ? 14.707 -3.696 -34.371 1.00 92.31 501 LEU A C 1
ATOM 4087 O O . LEU A 1 501 ? 15.106 -3.536 -35.522 1.00 92.31 501 LEU A O 1
ATOM 4091 N N . LEU A 1 502 ? 14.350 -2.660 -33.606 1.00 93.38 502 LEU A N 1
ATOM 4092 C CA . LEU A 1 502 ? 14.442 -1.271 -34.068 1.00 93.38 502 LEU A CA 1
ATOM 4093 C C . LEU A 1 502 ? 15.889 -0.858 -34.354 1.00 93.38 502 LEU A C 1
ATOM 4095 O O . LEU A 1 502 ? 16.142 -0.213 -35.371 1.00 93.38 502 LEU A O 1
ATOM 4099 N N . LYS A 1 503 ? 16.845 -1.275 -33.515 1.00 93.56 503 LYS A N 1
ATOM 4100 C CA . LYS A 1 503 ? 18.278 -1.068 -33.782 1.00 93.56 503 LYS A CA 1
ATOM 4101 C C . LYS A 1 503 ? 18.720 -1.767 -35.070 1.00 93.56 503 LYS A C 1
ATOM 4103 O O . LYS A 1 503 ? 19.457 -1.175 -35.853 1.00 93.56 503 LYS A O 1
ATOM 4108 N N . GLN A 1 504 ? 18.260 -2.997 -35.315 1.00 94.62 504 GLN A N 1
ATOM 4109 C CA . GLN A 1 504 ? 18.568 -3.718 -36.557 1.00 94.62 504 GLN A CA 1
ATOM 4110 C C . GLN A 1 504 ? 17.981 -3.021 -37.790 1.00 94.62 504 GLN A C 1
ATOM 4112 O O . GLN A 1 504 ? 18.668 -2.901 -38.799 1.00 94.62 504 GLN A O 1
ATOM 4117 N N . ILE A 1 505 ? 16.748 -2.514 -37.705 1.00 94.12 505 ILE A N 1
ATOM 4118 C CA . ILE A 1 505 ? 16.117 -1.749 -38.791 1.00 94.12 505 ILE A CA 1
ATOM 4119 C C . ILE A 1 505 ? 16.897 -0.463 -39.080 1.00 94.12 505 ILE A C 1
ATOM 4121 O O . ILE A 1 505 ? 17.128 -0.151 -40.245 1.00 94.12 505 ILE A O 1
ATOM 4125 N N . ALA A 1 506 ? 17.316 0.271 -38.044 1.00 94.50 506 ALA A N 1
ATOM 4126 C CA . ALA A 1 506 ? 18.128 1.475 -38.212 1.00 94.50 506 ALA A CA 1
ATOM 4127 C C . ALA A 1 506 ? 19.453 1.155 -38.919 1.00 94.50 506 ALA A C 1
ATOM 4129 O O . ALA A 1 506 ? 19.773 1.792 -39.916 1.00 94.50 506 ALA A O 1
ATOM 4130 N N . LYS A 1 507 ? 20.149 0.095 -38.486 1.00 96.31 507 LYS A N 1
ATOM 4131 C CA . LYS A 1 507 ? 21.386 -0.355 -39.131 1.00 96.31 507 LYS A CA 1
ATOM 4132 C C . LYS A 1 507 ? 21.181 -0.718 -40.606 1.00 96.31 507 LYS A C 1
ATOM 4134 O O . LYS A 1 507 ? 21.929 -0.254 -41.452 1.00 96.31 507 LYS A O 1
ATOM 4139 N N . LEU A 1 508 ? 20.152 -1.506 -40.926 1.00 95.56 508 LEU A N 1
ATOM 4140 C CA . LEU A 1 508 ? 19.854 -1.879 -42.315 1.00 95.56 508 LEU A CA 1
ATOM 4141 C C . LEU A 1 508 ? 19.499 -0.667 -43.183 1.00 95.56 508 LEU A C 1
ATOM 4143 O O . LEU A 1 508 ? 19.769 -0.666 -44.380 1.00 95.56 508 LEU A O 1
ATOM 4147 N N . LYS A 1 509 ? 18.873 0.356 -42.596 1.00 96.69 509 LYS A N 1
ATOM 4148 C CA . LYS A 1 509 ? 18.580 1.609 -43.289 1.00 96.69 509 LYS A CA 1
ATOM 4149 C C . LYS A 1 509 ? 19.860 2.382 -43.608 1.00 96.69 509 LYS A C 1
ATOM 4151 O O . LYS A 1 509 ? 19.959 2.922 -44.706 1.00 96.69 509 LYS A O 1
ATOM 4156 N N . ASP A 1 510 ? 20.810 2.419 -42.680 1.00 94.81 510 ASP A N 1
ATOM 4157 C CA . ASP A 1 510 ? 22.118 3.035 -42.911 1.00 94.81 510 ASP A CA 1
ATOM 4158 C C . ASP A 1 510 ? 22.888 2.265 -43.997 1.00 94.81 510 ASP A C 1
ATOM 4160 O O . ASP A 1 510 ? 23.296 2.869 -44.986 1.00 94.81 510 ASP A O 1
ATOM 4164 N N . ASP A 1 511 ? 22.939 0.929 -43.908 1.00 96.00 511 ASP A N 1
ATOM 4165 C CA . ASP A 1 511 ? 23.567 0.064 -44.921 1.00 96.00 511 ASP A CA 1
ATOM 4166 C C . ASP A 1 511 ? 22.936 0.260 -46.323 1.00 96.00 511 ASP A C 1
ATOM 4168 O O . ASP A 1 511 ? 23.629 0.246 -47.341 1.00 96.00 511 ASP A O 1
ATOM 4172 N N . LEU A 1 512 ? 21.613 0.461 -46.399 1.00 95.81 512 LEU A N 1
ATOM 4173 C CA . LEU A 1 512 ? 20.904 0.746 -47.653 1.00 95.81 512 LEU A CA 1
ATOM 4174 C C . LEU A 1 512 ? 21.272 2.122 -48.224 1.00 95.81 512 LEU A C 1
ATOM 4176 O O . LEU A 1 512 ? 21.427 2.253 -49.438 1.00 95.81 512 LEU A O 1
ATOM 4180 N N . ASN A 1 513 ? 21.391 3.144 -47.374 1.00 94.94 513 ASN A N 1
ATOM 4181 C CA . ASN A 1 513 ? 21.805 4.478 -47.808 1.00 94.94 513 ASN A CA 1
ATOM 4182 C C . ASN A 1 513 ? 23.235 4.454 -48.358 1.00 94.94 513 ASN A C 1
ATOM 4184 O O . ASN A 1 513 ? 23.484 5.036 -49.413 1.00 94.94 513 ASN A O 1
ATOM 4188 N N . ASP A 1 514 ? 24.141 3.737 -47.691 1.00 95.00 514 ASP A N 1
ATOM 4189 C CA . ASP A 1 514 ? 25.517 3.547 -48.155 1.00 95.00 514 ASP A CA 1
ATOM 4190 C C . ASP A 1 514 ? 25.551 2.824 -49.508 1.00 95.00 514 ASP A C 1
ATOM 4192 O O . ASP A 1 514 ? 26.268 3.237 -50.422 1.00 95.00 514 ASP A O 1
ATOM 4196 N N . LEU A 1 515 ? 24.735 1.777 -49.678 1.00 95.88 515 LEU A N 1
ATOM 4197 C CA . LEU A 1 515 ? 24.633 1.054 -50.947 1.00 95.88 515 LEU A CA 1
ATOM 4198 C C . LEU A 1 515 ? 24.096 1.940 -52.079 1.00 95.88 515 LEU A C 1
ATOM 4200 O O . LEU A 1 515 ? 24.620 1.882 -53.191 1.00 95.88 515 LEU A O 1
ATOM 4204 N N . ASN A 1 516 ? 23.082 2.763 -51.802 1.00 95.38 516 ASN A N 1
ATOM 4205 C CA . ASN A 1 516 ? 22.555 3.716 -52.777 1.00 95.38 516 ASN A CA 1
ATOM 4206 C C . ASN A 1 516 ? 23.622 4.740 -53.179 1.00 95.38 516 ASN A C 1
ATOM 4208 O O . ASN A 1 516 ? 23.809 4.968 -54.366 1.00 95.38 516 ASN A O 1
ATOM 4212 N N . LEU A 1 517 ? 24.396 5.271 -52.228 1.00 95.00 517 LEU A N 1
ATOM 4213 C CA . LEU A 1 517 ? 25.496 6.188 -52.535 1.00 95.00 517 LEU A CA 1
ATOM 4214 C C . LEU A 1 517 ? 26.578 5.522 -53.401 1.00 95.00 517 LEU A C 1
ATOM 4216 O O . LEU A 1 517 ? 27.103 6.141 -54.323 1.00 95.00 517 LEU A O 1
ATOM 4220 N N . VAL A 1 518 ? 26.903 4.250 -53.147 1.00 95.06 518 VAL A N 1
ATOM 4221 C CA . VAL A 1 518 ? 27.823 3.478 -54.002 1.00 95.06 518 VAL A CA 1
ATOM 4222 C C . VAL A 1 518 ? 27.253 3.279 -55.409 1.00 95.06 518 VAL A C 1
ATOM 4224 O O . VAL A 1 518 ? 28.008 3.325 -56.380 1.00 95.06 518 VAL A O 1
ATOM 4227 N N . MET A 1 519 ? 25.945 3.050 -55.531 1.00 95.06 519 MET A N 1
ATOM 4228 C CA . MET A 1 519 ? 25.266 2.917 -56.820 1.00 95.06 519 MET A CA 1
ATOM 4229 C C . MET A 1 519 ? 25.283 4.237 -57.596 1.00 95.06 519 MET A C 1
ATOM 4231 O O . MET A 1 519 ? 25.700 4.227 -58.749 1.00 95.06 519 MET A O 1
ATOM 4235 N N . ASP A 1 520 ? 24.949 5.356 -56.951 1.00 95.69 520 ASP A N 1
ATOM 4236 C CA . ASP A 1 520 ? 24.991 6.693 -57.554 1.00 95.69 520 ASP A CA 1
ATOM 4237 C C . ASP A 1 520 ? 26.412 7.023 -58.048 1.00 95.69 520 ASP A C 1
ATOM 4239 O O . ASP A 1 520 ? 26.610 7.409 -59.198 1.00 95.69 520 ASP A O 1
ATOM 4243 N N . LEU A 1 521 ? 27.437 6.766 -57.223 1.00 95.50 521 LEU A N 1
ATOM 4244 C CA . LEU A 1 521 ? 28.839 6.951 -57.619 1.00 95.50 521 LEU A CA 1
ATOM 4245 C C . LEU A 1 521 ? 29.256 6.045 -58.784 1.00 95.50 521 LEU A C 1
ATOM 4247 O O . LEU A 1 521 ? 30.081 6.440 -59.609 1.00 95.50 521 LEU A O 1
ATOM 4251 N N . ARG A 1 522 ? 28.728 4.818 -58.845 1.00 96.06 522 ARG A N 1
ATOM 4252 C CA . ARG A 1 522 ? 28.967 3.905 -59.967 1.00 96.06 522 ARG A CA 1
ATOM 4253 C C . ARG A 1 522 ? 28.317 4.433 -61.242 1.00 96.06 522 ARG A C 1
ATOM 4255 O O . ARG A 1 522 ? 28.973 4.400 -62.276 1.00 96.06 522 ARG A O 1
ATOM 4262 N N . GLU A 1 523 ? 27.075 4.900 -61.178 1.00 95.88 523 GLU A N 1
ATOM 4263 C CA . GLU A 1 523 ? 26.381 5.480 -62.331 1.00 95.88 523 GLU A CA 1
ATOM 4264 C C . GLU A 1 523 ? 27.115 6.721 -62.848 1.00 95.88 523 GLU A C 1
ATOM 4266 O O . GLU A 1 523 ? 27.360 6.828 -64.052 1.00 95.88 523 GLU A O 1
ATOM 4271 N N . ASP A 1 524 ? 27.563 7.600 -61.947 1.00 96.00 524 ASP A N 1
ATOM 4272 C CA . ASP A 1 524 ? 28.385 8.763 -62.289 1.00 96.00 524 ASP A CA 1
ATOM 4273 C C . ASP A 1 524 ? 29.710 8.350 -62.951 1.00 96.00 524 ASP A C 1
ATOM 4275 O O . ASP A 1 524 ? 30.116 8.926 -63.964 1.00 96.00 524 ASP A O 1
ATOM 4279 N N . LEU A 1 525 ? 30.386 7.328 -62.415 1.00 95.62 525 LEU A N 1
ATOM 4280 C CA . LEU A 1 525 ? 31.629 6.811 -62.986 1.00 95.62 525 LEU A CA 1
ATOM 4281 C C . LEU A 1 525 ? 31.406 6.198 -64.374 1.00 95.62 525 LEU A C 1
ATOM 4283 O O . LEU A 1 525 ? 32.165 6.491 -65.299 1.00 95.62 525 LEU A O 1
ATOM 4287 N N . ASP A 1 526 ? 30.369 5.377 -64.533 1.00 95.25 526 ASP A N 1
ATOM 4288 C CA . ASP A 1 526 ? 30.016 4.748 -65.805 1.00 95.25 526 ASP A CA 1
ATOM 4289 C C . ASP A 1 526 ? 29.644 5.824 -66.850 1.00 95.25 526 ASP A C 1
ATOM 4291 O O . ASP A 1 526 ? 30.071 5.738 -68.005 1.00 95.25 526 ASP A O 1
ATOM 4295 N N . ALA A 1 527 ? 28.950 6.897 -66.449 1.00 95.38 527 ALA A N 1
ATOM 4296 C CA . ALA A 1 527 ? 28.656 8.047 -67.305 1.00 95.38 527 ALA A CA 1
ATOM 4297 C C . ALA A 1 527 ? 29.923 8.808 -67.737 1.00 95.38 527 ALA A C 1
ATOM 4299 O O . ALA A 1 527 ? 30.051 9.172 -68.910 1.00 95.38 527 ALA A O 1
ATOM 4300 N N . ILE A 1 528 ? 30.880 9.021 -66.824 1.00 94.69 528 ILE A N 1
ATOM 4301 C CA . ILE A 1 528 ? 32.179 9.640 -67.137 1.00 94.69 528 ILE A CA 1
ATOM 4302 C C . ILE A 1 528 ? 32.963 8.777 -68.133 1.00 94.69 528 ILE A C 1
ATOM 4304 O O . ILE A 1 528 ? 33.463 9.303 -69.128 1.00 94.69 528 ILE A O 1
ATOM 4308 N N . ILE A 1 529 ? 33.043 7.463 -67.902 1.00 94.31 529 ILE A N 1
ATOM 4309 C CA . ILE A 1 529 ? 33.754 6.530 -68.790 1.00 94.31 529 ILE A CA 1
ATOM 4310 C C . ILE A 1 529 ? 33.122 6.530 -70.182 1.00 94.31 529 ILE A C 1
ATOM 4312 O O . ILE A 1 529 ? 33.837 6.637 -71.178 1.00 94.31 529 ILE A O 1
ATOM 4316 N N . LEU A 1 530 ? 31.791 6.440 -70.270 1.00 94.56 530 LEU A N 1
ATOM 4317 C CA . LEU A 1 530 ? 31.084 6.473 -71.550 1.00 94.56 530 LEU A CA 1
ATOM 4318 C C . LEU A 1 530 ? 31.333 7.784 -72.297 1.00 94.56 530 LEU A C 1
ATOM 4320 O O . LEU A 1 530 ? 31.587 7.755 -73.503 1.00 94.56 530 LEU A O 1
ATOM 4324 N N . LYS A 1 531 ? 31.298 8.920 -71.592 1.00 94.88 531 LYS A N 1
ATOM 4325 C CA . LYS A 1 531 ? 31.585 10.231 -72.176 1.00 94.88 531 LYS A CA 1
ATOM 4326 C C . LYS A 1 531 ? 33.004 10.289 -72.747 1.00 94.88 531 LYS A C 1
ATOM 4328 O O . LYS A 1 531 ? 33.159 10.638 -73.914 1.00 94.88 531 LYS A O 1
ATOM 4333 N N . GLU A 1 532 ? 34.005 9.889 -71.967 1.00 92.62 532 GLU A N 1
ATOM 4334 C CA . GLU A 1 532 ? 35.409 9.854 -72.399 1.00 92.62 532 GLU A CA 1
ATOM 4335 C C . GLU A 1 532 ? 35.602 8.923 -73.607 1.00 92.62 532 GLU A C 1
ATOM 4337 O O . GLU A 1 532 ? 36.240 9.294 -74.589 1.00 92.62 532 GLU A O 1
ATOM 4342 N N . MET A 1 533 ? 34.991 7.733 -73.593 1.00 91.44 533 MET A N 1
ATOM 4343 C CA . MET A 1 533 ? 35.042 6.810 -74.731 1.00 91.44 533 MET A CA 1
ATOM 4344 C C . MET A 1 533 ? 34.414 7.398 -76.001 1.00 91.44 533 MET A C 1
ATOM 4346 O O . MET A 1 533 ? 34.964 7.225 -77.090 1.00 91.44 533 MET A O 1
ATOM 4350 N N . CYS A 1 534 ? 33.285 8.102 -75.883 1.00 91.69 534 CYS A N 1
ATOM 4351 C CA . CYS A 1 534 ? 32.658 8.779 -77.020 1.00 91.69 534 CYS A CA 1
ATOM 4352 C C . CYS A 1 534 ? 33.551 9.900 -77.567 1.00 91.69 534 CYS A C 1
ATOM 4354 O O . CYS A 1 534 ? 33.721 10.011 -78.781 1.00 91.69 534 CYS A O 1
ATOM 4356 N N . GLU A 1 535 ? 34.148 10.709 -76.688 1.00 91.44 535 GLU A N 1
ATOM 4357 C CA . GLU A 1 535 ? 35.064 11.791 -77.067 1.00 91.44 535 GLU A CA 1
ATOM 4358 C C . GLU A 1 535 ? 36.328 11.255 -77.759 1.00 91.44 535 GLU A C 1
ATOM 4360 O O . GLU A 1 535 ? 36.744 11.791 -78.791 1.00 91.44 535 GLU A O 1
ATOM 4365 N N . GLN A 1 536 ? 36.900 10.154 -77.261 1.00 89.88 536 GLN A N 1
ATOM 4366 C CA . GLN A 1 536 ? 38.034 9.484 -77.902 1.00 89.88 536 GLN A CA 1
ATOM 4367 C C . GLN A 1 536 ? 37.667 8.907 -79.270 1.00 89.88 536 GLN A C 1
ATOM 4369 O O . GLN A 1 536 ? 38.424 9.093 -80.224 1.00 89.88 536 GLN A O 1
ATOM 4374 N N . ASN A 1 537 ? 36.506 8.258 -79.399 1.00 88.88 537 ASN A N 1
ATOM 4375 C CA . ASN A 1 537 ? 36.051 7.726 -80.684 1.00 88.88 537 ASN A CA 1
ATOM 4376 C C . ASN A 1 537 ? 35.855 8.847 -81.719 1.00 88.88 537 ASN A C 1
ATOM 4378 O O . ASN A 1 537 ? 36.336 8.729 -82.842 1.00 88.88 537 ASN A O 1
ATOM 4382 N N . LEU A 1 538 ? 35.257 9.977 -81.322 1.00 90.25 538 LEU A N 1
ATOM 4383 C CA . LEU A 1 538 ? 35.143 11.163 -82.180 1.00 90.25 538 LEU A CA 1
ATOM 4384 C C . LEU A 1 538 ? 36.516 11.712 -82.605 1.00 90.25 538 LEU A C 1
ATOM 4386 O O . LEU A 1 538 ? 36.689 12.118 -83.755 1.00 90.25 538 LEU A O 1
ATOM 4390 N N . CYS A 1 539 ? 37.510 11.715 -81.708 1.00 87.75 539 CYS A N 1
ATOM 4391 C CA . CYS A 1 539 ? 38.878 12.117 -82.052 1.00 87.75 539 CYS A CA 1
ATOM 4392 C C . CYS A 1 539 ? 39.524 11.173 -83.077 1.00 87.75 539 CYS A C 1
ATOM 4394 O O . CYS A 1 539 ? 40.197 11.647 -83.996 1.00 87.75 539 CYS A O 1
ATOM 4396 N N . ILE A 1 540 ? 39.321 9.859 -82.930 1.00 90.25 540 ILE A N 1
ATOM 4397 C CA . ILE A 1 540 ? 39.821 8.848 -83.872 1.00 90.25 540 ILE A CA 1
ATOM 4398 C C . ILE A 1 540 ? 39.145 9.027 -85.234 1.00 90.25 540 ILE A C 1
ATOM 4400 O O . ILE A 1 540 ? 39.847 9.177 -86.232 1.00 90.25 540 ILE A O 1
ATOM 4404 N N . GLU A 1 541 ? 37.813 9.118 -85.278 1.00 90.31 541 GLU A N 1
ATOM 4405 C CA . GLU A 1 541 ? 37.051 9.344 -86.515 1.00 90.31 541 GLU A CA 1
ATOM 4406 C C . GLU A 1 541 ? 37.490 10.631 -87.231 1.00 90.31 541 GLU A C 1
ATOM 4408 O O . GLU A 1 541 ? 37.677 10.645 -88.450 1.00 90.31 541 GLU A O 1
ATOM 4413 N N . TYR A 1 542 ? 37.725 11.718 -86.487 1.00 89.31 542 TYR A N 1
ATOM 4414 C CA . TYR A 1 542 ? 38.240 12.964 -87.056 1.00 89.31 542 TYR A CA 1
ATOM 4415 C C . TYR A 1 542 ? 39.659 12.805 -87.625 1.00 89.31 542 TYR A C 1
ATOM 4417 O O . TYR A 1 542 ? 39.962 13.320 -88.707 1.00 89.31 542 TYR A O 1
ATOM 4425 N N . ALA A 1 543 ? 40.541 12.086 -86.924 1.00 89.56 543 ALA A N 1
ATOM 4426 C CA . ALA A 1 543 ? 41.894 11.809 -87.396 1.00 89.56 543 ALA A CA 1
ATOM 4427 C C . ALA A 1 543 ? 41.892 10.928 -88.658 1.00 89.56 543 ALA A C 1
ATOM 4429 O O . ALA A 1 543 ? 42.635 11.220 -89.598 1.00 89.56 543 ALA A O 1
ATOM 4430 N N . GLU A 1 544 ? 41.030 9.911 -88.714 1.00 91.81 544 GLU A N 1
ATOM 4431 C CA . GLU A 1 544 ? 40.823 9.061 -89.891 1.00 91.81 544 GLU A CA 1
ATOM 4432 C C . GLU A 1 544 ? 40.276 9.860 -91.075 1.00 91.81 544 GLU A C 1
ATOM 4434 O O . GLU A 1 544 ? 40.821 9.781 -92.176 1.00 91.81 544 GLU A O 1
ATOM 4439 N N . MET A 1 545 ? 39.259 10.700 -90.856 1.00 92.62 545 MET A N 1
ATOM 4440 C CA . MET A 1 545 ? 38.717 11.582 -91.892 1.00 92.62 545 MET A CA 1
ATOM 4441 C C . MET A 1 545 ? 39.800 12.513 -92.451 1.00 92.62 545 MET A C 1
ATOM 4443 O O . MET A 1 545 ? 39.934 12.657 -93.668 1.00 92.62 545 MET A O 1
ATOM 4447 N N . LYS A 1 546 ? 40.624 13.103 -91.576 1.00 91.50 546 LYS A N 1
ATOM 4448 C CA . LYS A 1 546 ? 41.753 13.947 -91.979 1.00 91.50 546 LYS A CA 1
ATOM 4449 C C . LYS A 1 546 ? 42.793 13.160 -92.781 1.00 91.50 546 LYS A C 1
ATOM 4451 O O . LYS A 1 546 ? 43.279 13.667 -93.791 1.00 91.50 546 LYS A O 1
ATOM 4456 N N . ALA A 1 547 ? 43.133 11.942 -92.360 1.00 90.56 547 ALA A N 1
ATOM 4457 C CA . ALA A 1 547 ? 44.070 11.079 -93.076 1.00 90.56 547 ALA A CA 1
ATOM 4458 C C . ALA A 1 547 ? 43.540 10.698 -94.468 1.00 90.56 547 ALA A C 1
ATOM 4460 O O . ALA A 1 547 ? 44.283 10.795 -95.445 1.00 90.56 547 ALA A O 1
ATOM 4461 N N . ASN A 1 548 ? 42.253 10.357 -94.569 1.00 93.00 548 ASN A N 1
ATOM 4462 C CA . ASN A 1 548 ? 41.583 10.050 -95.832 1.00 93.00 548 ASN A CA 1
ATOM 4463 C C . ASN A 1 548 ? 41.581 11.253 -96.780 1.00 93.00 548 ASN A C 1
ATOM 4465 O O . ASN A 1 548 ? 41.957 11.105 -97.938 1.00 93.00 548 ASN A O 1
ATOM 4469 N N . PHE A 1 549 ? 41.252 12.451 -96.289 1.00 92.62 549 PHE A N 1
ATOM 4470 C CA . PHE A 1 549 ? 41.275 13.674 -97.098 1.00 92.62 549 PHE A CA 1
ATOM 4471 C C . PHE A 1 549 ? 42.682 13.995 -97.622 1.00 92.62 549 PHE A C 1
ATOM 4473 O O . PHE A 1 549 ? 42.867 14.332 -98.790 1.00 92.62 549 PHE A O 1
ATOM 4480 N N . VAL A 1 550 ? 43.702 13.842 -96.771 1.00 91.94 550 VAL A N 1
ATOM 4481 C CA . VAL A 1 550 ? 45.106 14.009 -97.170 1.00 91.94 550 VAL A CA 1
ATOM 4482 C C . VAL A 1 550 ? 45.500 12.969 -98.221 1.00 91.94 550 VAL A C 1
ATOM 4484 O O . VAL A 1 550 ? 46.110 13.325 -99.229 1.00 91.94 550 VAL A O 1
ATOM 4487 N N . HIS A 1 551 ? 45.137 11.700 -98.020 1.00 92.06 551 HIS A N 1
ATOM 4488 C CA . HIS A 1 551 ? 45.392 10.639 -98.990 1.00 92.06 551 HIS A CA 1
ATOM 4489 C C . HIS A 1 551 ? 44.703 10.918 -100.331 1.00 92.06 551 HIS A C 1
ATOM 4491 O O . HIS A 1 551 ? 45.331 10.765 -101.377 1.00 92.06 551 HIS A O 1
ATOM 4497 N N . GLU A 1 552 ? 43.456 11.390 -100.311 1.00 93.31 552 GLU A N 1
ATOM 4498 C CA . GLU A 1 552 ? 42.700 11.753 -101.507 1.00 93.31 552 GLU A CA 1
ATOM 4499 C C . GLU A 1 552 ? 43.389 12.889 -102.276 1.00 93.31 552 GLU A C 1
ATOM 4501 O O . GLU A 1 552 ? 43.655 12.726 -103.469 1.00 93.31 552 GLU A O 1
ATOM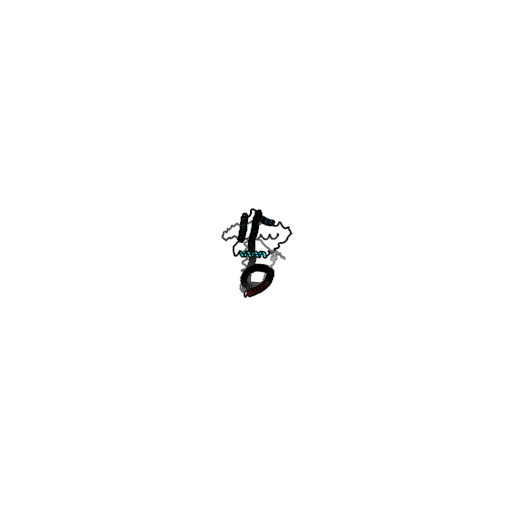 4506 N N . ILE A 1 553 ? 43.798 13.970 -101.597 1.00 91.88 553 ILE A N 1
ATOM 4507 C CA . ILE A 1 553 ? 44.577 15.065 -102.205 1.00 91.88 553 ILE A CA 1
ATOM 4508 C C . ILE A 1 553 ? 45.853 14.532 -102.861 1.00 91.88 553 ILE A C 1
ATOM 4510 O O . ILE A 1 553 ? 46.113 14.821 -104.032 1.00 91.88 553 ILE A O 1
ATOM 4514 N N . TYR A 1 554 ? 46.644 13.733 -102.137 1.00 91.50 554 TYR A N 1
ATOM 4515 C CA . TYR A 1 554 ? 47.872 13.167 -102.693 1.00 91.50 554 TYR A CA 1
ATOM 4516 C C . TYR A 1 554 ? 47.584 12.246 -103.878 1.00 91.50 554 TYR A C 1
ATOM 4518 O O . TYR A 1 554 ? 48.303 12.306 -104.870 1.00 91.50 554 TYR A O 1
ATOM 4526 N N . SER A 1 555 ? 46.529 11.431 -103.824 1.00 92.44 555 SER A N 1
ATOM 4527 C CA . SER A 1 555 ? 46.156 10.535 -104.922 1.00 92.44 555 SER A CA 1
ATOM 4528 C C . SER A 1 555 ? 45.793 11.303 -106.199 1.00 92.44 555 SER A C 1
ATOM 4530 O O . SER A 1 555 ? 46.190 10.895 -107.291 1.00 92.44 555 SER A O 1
ATOM 4532 N N . VAL A 1 556 ? 45.095 12.440 -106.068 1.00 92.25 556 VAL A N 1
ATOM 4533 C CA . VAL A 1 556 ? 44.755 13.331 -107.186 1.00 92.25 556 VAL A CA 1
ATOM 4534 C C . VAL A 1 556 ? 46.026 13.947 -107.767 1.00 92.25 556 VAL A C 1
ATOM 4536 O O . VAL A 1 556 ? 46.244 13.821 -108.970 1.00 92.25 556 VAL A O 1
ATOM 4539 N N . LEU A 1 557 ? 46.895 14.516 -106.922 1.00 91.44 557 LEU A N 1
ATOM 4540 C CA . LEU A 1 557 ? 48.165 15.117 -107.347 1.00 91.44 557 LEU A CA 1
ATOM 4541 C C . LEU A 1 557 ? 49.089 14.101 -108.029 1.00 91.44 557 LEU A C 1
ATOM 4543 O O . LEU A 1 557 ? 49.629 14.378 -109.096 1.00 91.44 557 LEU A O 1
ATOM 4547 N N . PHE A 1 558 ? 49.254 12.905 -107.456 1.00 90.50 558 PHE A N 1
ATOM 4548 C CA . PHE A 1 558 ? 50.064 11.845 -108.061 1.00 90.50 558 PHE A CA 1
ATOM 4549 C C . PHE A 1 558 ? 49.493 11.396 -109.404 1.00 90.50 558 PHE A C 1
ATOM 4551 O O . PHE A 1 558 ? 50.254 11.195 -110.350 1.00 90.50 558 PHE A O 1
ATOM 4558 N N . ARG A 1 559 ? 48.167 11.245 -109.512 1.00 92.88 559 ARG A N 1
ATOM 4559 C CA . ARG A 1 559 ? 47.509 10.882 -110.772 1.00 92.88 559 ARG A CA 1
ATOM 4560 C C . ARG A 1 559 ? 47.703 11.963 -111.835 1.00 92.88 559 ARG A C 1
ATOM 4562 O O . ARG A 1 559 ? 47.975 11.618 -112.981 1.00 92.88 559 ARG A O 1
ATOM 4569 N N . GLU A 1 560 ? 47.600 13.235 -111.463 1.00 91.81 560 GLU A N 1
ATOM 4570 C CA . GLU A 1 560 ? 47.813 14.374 -112.361 1.00 91.81 560 GLU A CA 1
ATOM 4571 C C . GLU A 1 560 ? 49.271 14.458 -112.832 1.00 91.81 560 GLU A C 1
ATOM 4573 O O . GLU A 1 560 ? 49.510 14.436 -114.036 1.00 91.81 560 GLU A O 1
ATOM 4578 N N . LEU A 1 561 ? 50.244 14.392 -111.914 1.00 90.94 561 LEU A N 1
ATOM 4579 C CA . LEU A 1 561 ? 51.677 14.352 -112.244 1.00 90.94 561 LEU A CA 1
ATOM 4580 C C . LEU A 1 561 ? 52.040 13.150 -113.125 1.00 90.94 561 LEU A C 1
ATOM 4582 O O . LEU A 1 561 ? 52.818 13.277 -114.069 1.00 90.94 561 LEU A O 1
ATOM 4586 N N . THR A 1 562 ? 51.465 11.976 -112.848 1.00 90.19 562 THR A N 1
ATOM 4587 C CA . THR A 1 562 ? 51.681 10.776 -113.673 1.00 90.19 562 THR A CA 1
ATOM 4588 C C . THR A 1 562 ? 51.066 10.951 -115.060 1.00 90.19 562 THR A C 1
ATOM 4590 O O . THR A 1 562 ? 51.669 10.553 -116.054 1.00 90.19 562 THR A O 1
ATOM 4593 N N . SER A 1 563 ? 49.880 11.560 -115.155 1.00 90.31 563 SER A N 1
ATOM 4594 C CA . SER A 1 563 ? 49.228 11.861 -116.433 1.00 90.31 563 SER A CA 1
ATOM 4595 C C . SER A 1 563 ? 50.027 12.875 -117.253 1.00 90.31 563 SER A C 1
ATOM 4597 O O . SER A 1 563 ? 50.189 12.685 -118.457 1.00 90.31 563 SER A O 1
ATOM 4599 N N . GLU A 1 564 ? 50.554 13.922 -116.620 1.00 90.38 564 GLU A N 1
ATOM 4600 C CA . GLU A 1 564 ? 51.399 14.933 -117.260 1.00 90.38 564 GLU A CA 1
ATOM 4601 C C . GLU A 1 564 ? 52.718 14.323 -117.754 1.00 90.38 564 GLU A C 1
ATOM 4603 O O . GLU A 1 564 ? 53.069 14.475 -118.926 1.00 90.38 564 GLU A O 1
ATOM 4608 N N . ALA A 1 565 ? 53.401 13.539 -116.912 1.00 88.31 565 ALA A N 1
ATOM 4609 C CA . ALA A 1 565 ? 54.609 12.812 -117.297 1.00 88.31 565 ALA A CA 1
ATOM 4610 C C . ALA A 1 565 ? 54.347 11.835 -118.455 1.00 88.31 565 ALA A C 1
ATOM 4612 O O . ALA A 1 565 ? 55.114 11.797 -119.416 1.00 88.31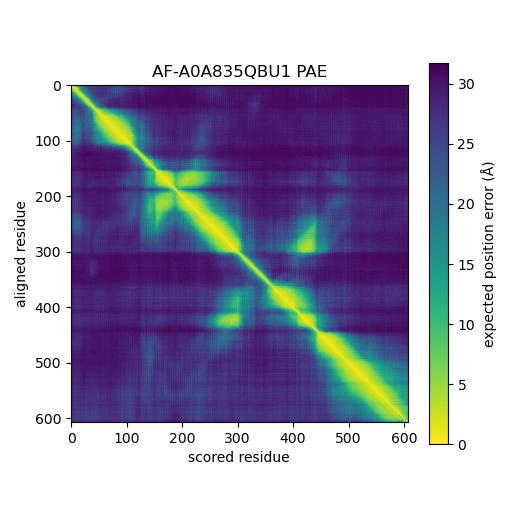 565 ALA A O 1
ATOM 4613 N N . ASN A 1 566 ? 53.239 11.087 -118.414 1.00 88.88 566 ASN A N 1
ATOM 4614 C CA . ASN A 1 566 ? 52.842 10.198 -119.507 1.00 88.88 566 ASN A CA 1
ATOM 4615 C C . ASN A 1 566 ? 52.533 10.973 -120.792 1.00 88.88 566 ASN A C 1
ATOM 4617 O O . ASN A 1 566 ? 52.910 10.527 -121.872 1.00 88.88 566 ASN A O 1
ATOM 4621 N N . SER A 1 567 ? 51.883 12.137 -120.702 1.00 89.88 567 SER A N 1
ATOM 4622 C CA . SER A 1 567 ? 51.642 13.009 -121.857 1.00 89.88 567 SER A CA 1
ATOM 4623 C C . SER A 1 567 ? 52.954 13.501 -122.471 1.00 89.88 567 SER A C 1
ATOM 4625 O O . SER A 1 567 ? 53.096 13.484 -123.693 1.00 89.88 567 SER A O 1
ATOM 4627 N N . LEU A 1 568 ? 53.928 13.891 -121.642 1.00 90.44 568 LEU A N 1
ATOM 4628 C CA . LEU A 1 568 ? 55.258 14.304 -122.091 1.00 90.44 568 LEU A CA 1
ATOM 4629 C C . LEU A 1 568 ? 55.998 13.148 -122.782 1.00 90.44 568 LEU A C 1
ATOM 4631 O O . LEU A 1 568 ? 56.501 13.318 -123.890 1.00 90.44 568 LEU A O 1
ATOM 4635 N N . ILE A 1 569 ? 56.022 11.963 -122.161 1.00 87.25 569 ILE A N 1
ATOM 4636 C CA . ILE A 1 569 ? 56.650 10.756 -122.724 1.00 87.25 569 ILE A CA 1
ATOM 4637 C C . ILE A 1 569 ? 55.992 10.374 -124.053 1.00 87.25 569 ILE A C 1
ATOM 4639 O O . ILE A 1 569 ? 56.697 10.108 -125.023 1.00 87.25 569 ILE A O 1
ATOM 4643 N N . ASN A 1 570 ? 54.658 10.383 -124.125 1.00 88.31 570 ASN A N 1
ATOM 4644 C CA . ASN A 1 570 ? 53.928 10.096 -125.360 1.00 88.31 570 ASN A CA 1
ATOM 4645 C C . ASN A 1 570 ? 54.234 11.131 -126.450 1.00 88.31 570 ASN A C 1
ATOM 4647 O O . ASN A 1 570 ? 54.406 10.753 -127.607 1.00 88.31 570 ASN A O 1
ATOM 4651 N N . GLY A 1 571 ? 54.348 12.415 -126.092 1.00 87.38 571 GLY A N 1
ATOM 4652 C CA . GLY A 1 571 ? 54.787 13.471 -127.005 1.00 87.38 571 GLY A CA 1
ATOM 4653 C C . GLY A 1 571 ? 56.175 13.190 -127.588 1.00 87.38 571 GLY A C 1
ATOM 4654 O O . GLY A 1 571 ? 56.330 13.172 -128.807 1.00 87.38 571 GLY A O 1
ATOM 4655 N N . ILE A 1 572 ? 57.149 12.869 -126.728 1.00 86.12 572 ILE A N 1
ATOM 4656 C CA . ILE A 1 572 ? 58.519 12.509 -127.136 1.00 86.12 572 ILE A CA 1
ATOM 4657 C C . ILE A 1 572 ? 58.523 11.242 -128.007 1.00 86.12 572 ILE A C 1
ATOM 4659 O O . ILE A 1 572 ? 59.197 11.204 -129.034 1.00 86.12 572 ILE A O 1
ATOM 4663 N N . MET A 1 573 ? 57.757 10.205 -127.646 1.00 83.62 573 MET A N 1
ATOM 4664 C CA . MET A 1 573 ? 57.649 8.976 -128.446 1.00 83.62 573 MET A CA 1
ATOM 4665 C C . MET A 1 573 ? 57.058 9.235 -129.833 1.00 83.62 573 MET A C 1
ATOM 4667 O O . MET A 1 573 ? 57.524 8.646 -130.807 1.00 83.62 573 MET A O 1
ATOM 4671 N N . MET A 1 574 ? 56.045 10.099 -129.944 1.00 84.75 574 MET A N 1
ATOM 4672 C CA . MET A 1 574 ? 55.462 10.469 -131.237 1.00 84.75 574 MET A CA 1
ATOM 4673 C C . MET A 1 574 ? 56.458 11.248 -132.100 1.00 84.75 574 MET A C 1
ATOM 4675 O O . MET A 1 574 ? 56.560 10.976 -133.296 1.00 84.75 574 MET A O 1
ATOM 4679 N N . GLU A 1 575 ? 57.221 12.167 -131.505 1.00 84.00 575 GLU A N 1
ATOM 4680 C CA . GLU A 1 575 ? 58.274 12.918 -132.196 1.00 84.00 575 GLU A CA 1
ATOM 4681 C C . GLU A 1 575 ? 59.384 11.986 -132.707 1.00 84.00 575 GLU A C 1
ATOM 4683 O O . GLU A 1 575 ? 59.715 12.015 -133.892 1.00 84.00 575 GLU A O 1
ATOM 4688 N N . GLN A 1 576 ? 59.860 11.058 -131.868 1.00 81.38 576 GLN A N 1
ATOM 4689 C CA . GLN A 1 576 ? 60.811 10.016 -132.277 1.00 81.38 576 GLN A CA 1
ATOM 4690 C C . GLN A 1 576 ? 60.235 9.068 -133.337 1.00 81.38 576 GLN A C 1
ATOM 4692 O O . GLN A 1 576 ? 60.955 8.620 -134.226 1.00 81.38 576 GLN A O 1
ATOM 4697 N N . GLY A 1 577 ? 58.941 8.743 -133.269 1.00 82.38 577 GLY A N 1
ATOM 4698 C CA . GLY A 1 577 ? 58.260 7.924 -134.271 1.00 82.38 577 GLY A CA 1
ATOM 4699 C C . GLY A 1 577 ? 58.203 8.611 -135.637 1.00 82.38 577 GLY A C 1
ATOM 4700 O O . GLY A 1 577 ? 58.486 7.983 -136.661 1.00 82.38 577 GLY A O 1
ATOM 4701 N N . LEU A 1 578 ? 57.899 9.911 -135.660 1.00 83.94 578 LEU A N 1
ATOM 4702 C CA . LEU A 1 578 ? 57.948 10.731 -136.872 1.00 83.94 578 LEU A CA 1
ATOM 4703 C C . LEU A 1 578 ? 59.375 10.825 -137.419 1.00 83.94 578 LEU A C 1
ATOM 4705 O O . LEU A 1 578 ? 59.578 10.597 -138.612 1.00 83.94 578 LEU A O 1
ATOM 4709 N N . GLU A 1 579 ? 60.361 11.092 -136.559 1.00 81.62 579 GLU A N 1
ATOM 4710 C CA . GLU A 1 579 ? 61.778 11.144 -136.933 1.00 81.62 579 GLU A CA 1
ATOM 4711 C C . GLU A 1 579 ? 62.246 9.810 -137.529 1.00 81.62 579 GLU A C 1
ATOM 4713 O O . GLU A 1 579 ? 62.823 9.784 -138.617 1.00 81.62 579 GLU A O 1
ATOM 4718 N N . ARG A 1 580 ? 61.906 8.688 -136.884 1.00 83.75 580 ARG A N 1
ATOM 4719 C CA . ARG A 1 580 ? 62.189 7.337 -137.378 1.00 83.75 580 ARG A CA 1
ATOM 4720 C C . ARG A 1 580 ? 61.562 7.086 -138.744 1.00 83.75 580 ARG A C 1
ATOM 4722 O O . ARG A 1 580 ? 62.254 6.601 -139.629 1.00 83.75 580 ARG A O 1
ATOM 4729 N N . THR A 1 581 ? 60.292 7.437 -138.937 1.00 84.94 581 THR A N 1
ATOM 4730 C CA . THR A 1 581 ? 59.602 7.252 -140.227 1.00 84.94 581 THR A CA 1
ATOM 4731 C C . THR A 1 581 ? 60.265 8.089 -141.329 1.00 84.94 581 THR A C 1
ATOM 4733 O O . THR A 1 581 ? 60.430 7.634 -142.461 1.00 84.94 581 THR A O 1
ATOM 4736 N N . CYS A 1 582 ? 60.699 9.308 -140.995 1.00 83.19 582 CYS A N 1
ATOM 4737 C CA . CYS A 1 582 ? 61.414 10.198 -141.907 1.00 83.19 582 CYS A CA 1
ATOM 4738 C C . CYS A 1 582 ? 62.795 9.630 -142.284 1.00 83.19 582 CYS A C 1
ATOM 4740 O O . CYS A 1 582 ? 63.162 9.615 -143.460 1.00 83.19 582 CYS A O 1
ATOM 4742 N N . LEU A 1 583 ? 63.536 9.097 -141.305 1.00 83.12 583 LEU A N 1
ATOM 4743 C CA . LEU A 1 583 ? 64.814 8.415 -141.524 1.00 83.12 583 LEU A CA 1
ATOM 4744 C C . LEU A 1 583 ? 64.647 7.121 -142.329 1.00 83.12 583 LEU A C 1
ATOM 4746 O O . LEU A 1 583 ? 65.416 6.898 -143.258 1.00 83.12 583 LEU A O 1
ATOM 4750 N N . GLU A 1 584 ? 63.637 6.297 -142.040 1.00 83.44 584 GLU A N 1
ATOM 4751 C CA . GLU A 1 584 ? 63.321 5.077 -142.799 1.00 83.44 584 GLU A CA 1
ATOM 4752 C C . GLU A 1 584 ? 63.001 5.398 -144.269 1.00 83.44 584 GLU A C 1
ATOM 4754 O O . GLU A 1 584 ? 63.494 4.716 -145.172 1.00 83.44 584 GLU A O 1
ATOM 4759 N N . ALA A 1 585 ? 62.261 6.480 -144.539 1.00 81.06 585 ALA A N 1
ATOM 4760 C CA . ALA A 1 585 ? 62.020 6.961 -145.901 1.00 81.06 585 ALA A CA 1
ATOM 4761 C C . ALA A 1 585 ? 63.316 7.418 -146.598 1.00 81.06 585 ALA A C 1
ATOM 4763 O O . ALA A 1 585 ? 63.515 7.163 -147.789 1.00 81.06 585 ALA A O 1
ATOM 4764 N N . LEU A 1 586 ? 64.220 8.069 -145.861 1.00 83.44 586 LEU A N 1
ATOM 4765 C CA . LEU A 1 586 ? 65.504 8.551 -146.374 1.00 83.44 586 LEU A CA 1
ATOM 4766 C C . LEU A 1 586 ? 66.478 7.394 -146.659 1.00 83.44 586 LEU A C 1
ATOM 4768 O O . LEU A 1 586 ? 67.150 7.402 -147.691 1.00 83.44 586 LEU A O 1
ATOM 4772 N N . VAL A 1 587 ? 66.498 6.371 -145.799 1.00 82.50 587 VAL A N 1
ATOM 4773 C CA . VAL A 1 587 ? 67.238 5.115 -146.005 1.00 82.50 587 VAL A CA 1
ATOM 4774 C C . VAL A 1 587 ? 66.684 4.356 -147.205 1.00 82.50 587 VAL A C 1
ATOM 4776 O O . VAL A 1 587 ? 67.460 3.987 -148.078 1.00 82.50 587 VAL A O 1
ATOM 4779 N N . SER A 1 588 ? 65.361 4.206 -147.312 1.00 82.50 588 SER A N 1
ATOM 4780 C CA . SER A 1 588 ? 64.723 3.548 -148.463 1.00 82.50 588 SER A CA 1
ATOM 4781 C C . SER A 1 588 ? 65.077 4.254 -149.776 1.00 82.50 588 SER A C 1
ATOM 4783 O O . SER A 1 588 ? 65.406 3.618 -150.775 1.00 82.50 588 SER A O 1
ATOM 4785 N N . LYS A 1 589 ? 65.085 5.595 -149.774 1.00 83.38 589 LYS A N 1
ATOM 4786 C CA . LYS A 1 589 ? 65.543 6.392 -150.919 1.00 83.38 589 LYS A CA 1
ATOM 4787 C C . LYS A 1 589 ? 67.016 6.123 -151.251 1.00 83.38 589 LYS A C 1
ATOM 4789 O O . LYS A 1 589 ? 67.359 5.996 -152.425 1.00 83.38 589 LYS A O 1
ATOM 4794 N N . LYS A 1 590 ? 67.877 6.024 -150.234 1.00 81.69 590 LYS A N 1
ATOM 4795 C CA . LYS A 1 590 ? 69.300 5.697 -150.395 1.00 81.69 590 LYS A CA 1
ATOM 4796 C C . LYS A 1 590 ? 69.528 4.279 -150.918 1.00 81.69 590 LYS A C 1
ATOM 4798 O O . LYS A 1 590 ? 70.407 4.106 -151.752 1.00 81.69 590 LYS A O 1
ATOM 4803 N N . GLU A 1 591 ? 68.749 3.294 -150.481 1.00 81.56 591 GLU A N 1
ATOM 4804 C CA . GLU A 1 591 ? 68.792 1.924 -151.011 1.00 81.56 591 GLU A CA 1
ATOM 4805 C C . GLU A 1 591 ? 68.431 1.880 -152.498 1.00 81.56 591 GLU A C 1
ATOM 4807 O O . GLU A 1 591 ? 69.120 1.213 -153.267 1.00 81.56 591 GLU A O 1
ATOM 4812 N N . ILE A 1 592 ? 67.410 2.632 -152.925 1.00 80.25 592 ILE A N 1
ATOM 4813 C CA . ILE A 1 592 ? 67.043 2.748 -154.345 1.00 80.25 592 ILE A CA 1
ATOM 4814 C C . ILE A 1 592 ? 68.179 3.391 -155.157 1.00 80.25 592 ILE A C 1
ATOM 4816 O O . ILE A 1 592 ? 68.517 2.887 -156.228 1.00 80.25 592 ILE A O 1
ATOM 4820 N N . GLU A 1 593 ? 68.800 4.465 -154.650 1.00 80.69 593 GLU A N 1
ATOM 4821 C CA . GLU A 1 593 ? 69.990 5.070 -155.277 1.00 80.69 593 GLU A CA 1
ATOM 4822 C C . GLU A 1 593 ? 71.137 4.057 -155.410 1.00 80.69 593 GLU A C 1
ATOM 4824 O O . GLU A 1 593 ? 71.729 3.947 -156.479 1.00 80.69 593 GLU A O 1
ATOM 4829 N N . LEU A 1 594 ? 71.421 3.281 -154.360 1.00 79.44 594 LEU A N 1
ATOM 4830 C CA . LEU A 1 594 ? 72.500 2.287 -154.346 1.00 79.44 594 LEU A CA 1
ATOM 4831 C C . LEU A 1 594 ? 72.230 1.115 -155.295 1.00 79.44 594 LEU A C 1
ATOM 4833 O O . LEU A 1 594 ? 73.146 0.651 -155.969 1.00 79.44 594 LEU A O 1
ATOM 4837 N N . LEU A 1 595 ? 70.983 0.643 -155.381 1.00 77.38 595 LEU A N 1
ATOM 4838 C CA . LEU A 1 595 ? 70.584 -0.383 -156.347 1.00 77.38 595 LEU A CA 1
ATOM 4839 C C . LEU A 1 595 ? 70.731 0.122 -157.786 1.00 77.38 595 LEU A C 1
ATOM 4841 O O . LEU A 1 595 ? 71.256 -0.611 -158.621 1.00 77.38 595 LEU A O 1
ATOM 4845 N N . SER A 1 596 ? 70.365 1.381 -158.052 1.00 75.19 596 SER A N 1
ATOM 4846 C CA . SER A 1 596 ? 70.620 2.030 -159.344 1.00 75.19 596 SER A CA 1
ATOM 4847 C C . SER A 1 596 ? 72.121 2.125 -159.645 1.00 75.19 596 SER A C 1
ATOM 4849 O O . SER A 1 596 ? 72.535 1.856 -160.768 1.00 75.19 596 SER A O 1
ATOM 4851 N N . GLU A 1 597 ? 72.948 2.461 -158.652 1.00 73.88 597 GLU A N 1
ATOM 4852 C CA . GLU A 1 597 ? 74.410 2.534 -158.787 1.00 73.88 597 GLU A CA 1
ATOM 4853 C C . GLU A 1 597 ? 75.032 1.151 -159.052 1.00 73.88 597 GLU A C 1
ATOM 4855 O O . GLU A 1 597 ? 75.949 1.022 -159.863 1.00 73.88 597 GLU A O 1
ATOM 4860 N N . ILE A 1 598 ? 74.528 0.092 -158.405 1.00 74.31 598 ILE A N 1
ATOM 4861 C CA . ILE A 1 598 ? 74.953 -1.300 -158.631 1.00 74.31 598 ILE A CA 1
ATOM 4862 C C . ILE A 1 598 ? 74.535 -1.778 -160.026 1.00 74.31 598 ILE A C 1
ATOM 4864 O O . ILE A 1 598 ? 75.322 -2.448 -160.695 1.00 74.31 598 ILE A O 1
ATOM 4868 N N . GLU A 1 599 ? 73.331 -1.436 -160.485 1.00 71.69 599 GLU A N 1
ATOM 4869 C CA . GLU A 1 599 ? 72.851 -1.768 -161.829 1.00 71.69 599 GLU A CA 1
ATOM 4870 C C . GLU A 1 599 ? 73.667 -1.043 -162.913 1.00 71.69 599 GLU A C 1
ATOM 4872 O O . GLU A 1 599 ? 74.086 -1.658 -163.896 1.00 71.69 599 GLU A O 1
ATOM 4877 N N . GLU A 1 600 ? 74.017 0.224 -162.685 1.00 68.62 600 GLU A N 1
ATOM 4878 C CA . GLU A 1 600 ? 74.922 0.991 -163.545 1.00 68.62 600 GLU A CA 1
ATOM 4879 C C . GLU A 1 600 ? 76.339 0.380 -163.575 1.00 68.62 600 GLU A C 1
ATOM 4881 O O . GLU A 1 600 ? 76.940 0.229 -164.643 1.00 68.62 600 GLU A O 1
ATOM 4886 N N . LYS A 1 601 ? 76.847 -0.088 -162.426 1.00 69.00 601 LYS A N 1
ATOM 4887 C CA . LYS A 1 601 ? 78.146 -0.778 -162.327 1.00 69.00 601 LYS A CA 1
ATOM 4888 C C . LYS A 1 601 ? 78.149 -2.162 -162.985 1.00 69.00 601 LYS A C 1
ATOM 4890 O O . LYS A 1 601 ? 79.146 -2.538 -163.601 1.00 69.00 601 LYS A O 1
ATOM 4895 N N . ASN A 1 602 ? 77.051 -2.911 -162.891 1.00 65.62 602 ASN A N 1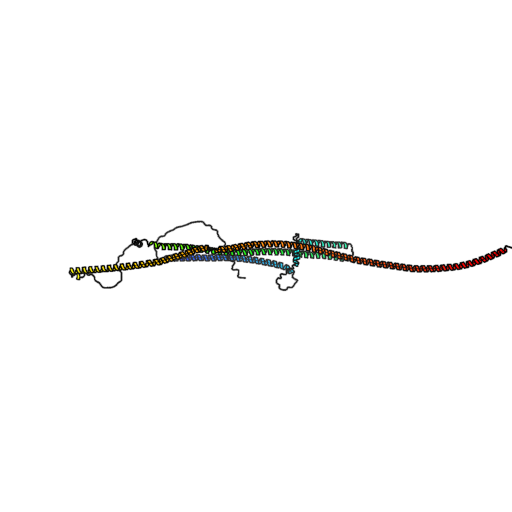
ATOM 4896 C CA . ASN A 1 602 ? 76.903 -4.218 -163.537 1.00 65.62 602 ASN A CA 1
ATOM 4897 C C . ASN A 1 602 ? 76.807 -4.091 -165.064 1.00 65.62 602 ASN A C 1
ATOM 4899 O O . ASN A 1 602 ? 77.391 -4.908 -165.777 1.00 65.62 602 ASN A O 1
ATOM 4903 N N . ASN A 1 603 ? 76.177 -3.028 -165.571 1.00 62.12 603 ASN A N 1
ATOM 4904 C CA . ASN A 1 603 ? 76.149 -2.724 -167.005 1.00 62.12 603 ASN A CA 1
ATOM 4905 C C . ASN A 1 603 ? 77.533 -2.332 -167.567 1.00 62.12 603 ASN A C 1
ATOM 4907 O O . ASN A 1 603 ? 77.796 -2.544 -168.751 1.00 62.12 603 ASN A O 1
ATOM 4911 N N . LEU A 1 604 ? 78.447 -1.826 -166.731 1.00 61.53 604 LEU A N 1
ATOM 4912 C CA . LEU A 1 604 ? 79.832 -1.503 -167.109 1.00 61.53 604 LEU A CA 1
ATOM 4913 C C . LEU A 1 604 ? 80.789 -2.712 -167.109 1.00 61.53 604 LEU A C 1
ATOM 4915 O O . LEU A 1 604 ? 81.866 -2.611 -167.690 1.00 61.53 604 LEU A O 1
ATOM 4919 N N . MET A 1 605 ? 80.419 -3.855 -166.516 1.00 59.47 605 MET A N 1
ATOM 4920 C CA . MET A 1 605 ? 81.257 -5.072 -166.485 1.00 59.47 605 MET A CA 1
ATOM 4921 C C . MET A 1 605 ? 80.957 -6.089 -167.606 1.00 59.47 605 MET A C 1
ATOM 4923 O O . MET A 1 605 ? 81.577 -7.151 -167.644 1.00 59.47 605 MET A O 1
ATOM 4927 N N . GLN A 1 606 ? 80.039 -5.788 -168.535 1.00 53.78 606 GLN A N 1
ATOM 4928 C CA . GLN A 1 606 ? 79.710 -6.646 -169.690 1.00 53.78 606 GLN A CA 1
ATOM 4929 C C . GLN A 1 606 ? 80.180 -6.092 -171.051 1.00 53.78 606 GLN A C 1
ATOM 4931 O O . GLN A 1 606 ? 79.604 -6.422 -172.091 1.00 53.78 606 GLN A O 1
ATOM 4936 N N . LYS A 1 607 ? 81.259 -5.300 -171.082 1.00 45.34 607 LYS A N 1
ATOM 4937 C CA . LYS A 1 607 ? 81.952 -4.947 -172.330 1.00 45.34 607 LYS A CA 1
ATOM 4938 C C . LYS A 1 607 ? 83.458 -5.112 -172.248 1.00 45.34 607 LYS A C 1
ATOM 4940 O O . LYS A 1 607 ? 84.046 -4.590 -171.278 1.00 45.34 607 LYS A O 1
#

Solvent-accessible surface area (backbone atoms only — not comparable to full-atom values): 35539 Å² total; per-residue (Å²): 147,86,80,82,87,82,77,88,79,81,88,84,83,86,87,82,86,83,88,80,87,92,86,86,84,88,83,91,86,80,90,83,88,85,87,92,85,89,81,92,84,64,60,66,65,52,52,52,48,50,52,48,53,52,48,51,51,51,50,50,51,51,50,51,51,50,49,51,50,49,55,51,50,52,49,52,51,48,50,52,51,51,52,52,49,52,54,50,53,50,52,48,52,53,49,52,50,50,50,53,52,51,51,51,53,51,53,59,56,51,58,67,55,61,73,74,60,83,80,69,86,91,79,81,90,78,78,89,74,83,69,76,73,63,65,73,66,52,55,64,51,55,58,57,59,62,50,52,81,78,44,93,62,56,67,69,57,54,54,49,50,51,51,57,50,50,52,56,49,56,50,50,54,50,51,52,52,50,52,51,52,59,58,52,68,78,73,55,100,47,83,68,46,63,62,50,51,55,49,52,52,51,50,54,51,51,51,53,52,51,48,55,51,53,52,50,52,52,50,52,52,50,52,52,51,54,53,48,53,52,50,52,54,47,54,47,52,52,48,54,50,50,52,50,52,50,51,52,51,51,51,50,54,52,48,55,50,50,52,52,52,51,53,51,50,50,53,52,50,50,53,52,49,54,51,49,52,50,50,51,51,54,51,50,55,51,53,50,54,49,52,53,51,49,52,51,49,50,54,64,57,52,61,62,66,72,76,79,77,67,99,80,67,84,77,68,70,74,65,71,76,67,74,77,85,79,84,86,79,86,80,90,81,90,79,92,80,82,90,81,90,86,81,89,83,88,78,90,78,94,66,79,81,64,80,60,77,63,70,80,73,49,54,75,66,58,52,50,52,49,52,53,50,51,53,51,50,53,50,54,52,50,53,50,52,52,50,54,52,50,53,50,49,55,49,50,55,52,50,54,53,55,50,53,60,51,53,51,59,52,50,51,53,55,50,52,52,48,52,55,49,51,53,52,51,51,51,54,51,51,54,53,53,51,45,54,58,46,64,76,58,63,60,67,61,55,59,52,50,48,53,50,48,54,49,49,54,50,51,52,53,49,50,52,51,49,49,50,50,50,55,51,50,50,53,50,50,52,52,51,50,52,50,50,52,52,50,50,52,51,49,51,53,51,50,51,53,50,54,52,51,50,51,50,52,53,50,52,51,51,54,48,52,54,50,50,53,54,49,52,52,46,52,53,48,53,51,51,52,51,50,52,52,51,54,51,49,53,51,49,52,51,51,51,52,50,49,50,52,52,51,50,54,50,52,52,53,52,51,48,54,51,51,50,52,50,52,52,51,50,51,53,50,50,51,51,50,52,51,48,53,54,49,52,53,51,49,53,51,48,52,52,53,49,52,52,52,50,52,57,51,53,66,63,72,75,115

Secondary structure (DSSP, 8-state):
--SSSSSSSSSS----------------------------SSHHHHHHHHHHHHHHHHHHHHHHHHHHHHHHHHHHHHHHHHHHHHHHHHHHHHHHHHHHHHHHHHHHHHTTTTTT-TTS--------------HHHHHHHHHHHHHHTT----HHHHHHHHHHHHHHHHHHHHHHHHHHHHHHHTT-SSTHHHHHHHHHHHHHHHHHHHHHHHHHHHHHHHHHHHHHHHHHHHHHHHHHHHHHHHHHHHHHHHHHHHHHHHHHHHHHHHHHHHHHHHHHHHHHHHHHHHHHHHHHHHHHHHTTTTSSS-SS-SSSSSSSSSSSSSSS----------------------------TTTTTS-HHHHHHHHHHHHHHHHHHHHHHHHHHHHHHHHHHHHHHHHHHHHHHHHHHHHHHHHHHHHHHHHHHHHHHHHHHHHTT-THHHHHHHHHHHHHHHHHHHHHHHHHHHHHHHHHHHHHHHHHHHHHHHHHHHHHHHHHHHHHHHHHHHHHHHHHHHHHHHHHHHHHHHHHHHHHHHHHHHHHHHHHHHHHHHHHHHHHHHHHHHHHHHHHHHHHHHHHHHHHHHHHHHHHHHHHHHHHHHHHT--

Mean predicted aligned error: 24.95 Å

Sequence (607 aa):
MEQDEYELVQDKYTGLKEHVSPAAEGHIISGSCFDRHDAIGNESAYYERFILDDFDNYLDEINDRLTVSRLVSDSVIKGMVSAILEETTEKVAVKDAEIAMLNKKLQTRDYSWTAIDRLVPPVVLREPLWVSLDCDRISWLHDLHTLDKSSGCLLPDYFGKIRGSLDRQVQRLKEEIENLRHTNHHIAENVWSARMEERLHSLGGSFDYLRVMLDGILNEVSDLFSSMEVSQIEHRWEHDLCEDITNIALQNFLRDVEEEYEAKLLKQRELISNLRTNYQLKVSELSEVHKDLDAIFMTLSNSDSGLLSSHTTTEYFEELNNTKWKDQFPVKASGDDHSPFASHPEENGTTVMQEPAFLKKLSKEELSSYYITEMTKMRRQHDKAMEEKTDELFRLKREFLKEKGSLLSKKDKELEHLKKNIRRVVLKLNDLQVEKEGISVVSDDHDELDRLKEKIDYLFLENQRLKGIIVGKKKEIESLSLQATLASSQFFLHSSVKVDLLKQIAKLKDDLNDLNLVMDLREDLDAIILKEMCEQNLCIEYAEMKANFVHEIYSVLFRELTSEANSLINGIMMEQGLERTCLEALVSKKEIELLSEIEEKNNLMQK

InterPro domains:
  IPR037490 WPP domain-associated protein [PTHR33883] (45-586)

pLDDT: mean 72.28, std 22.21, range [26.53, 97.06]

Foldseek 3Di:
DPDPPPPPDPPPPDDDDDDDDDDDDDDDDDDDDDDDDDDPDDVVVVVVVVVVVVVVVVVVVVVVVVVVVVVVVVVVVVVVVVVVVVVVVVVVVVVVVVVVVVVVVVVVVVVVVVVVVPPDDDDDDDDDPPPPDPVVVVVVVVVVVVVCVPDVDDVVNVLVVVLVVLVVVLVVVLVVLVVVLVVLVVPDPDPVNVVVVVVSVVVNVVSVVVSVVVVVVSVVVVVVVVVVVVVVVVVVVVVVVVVVVVVVVVVVVVVVVVVVVVVVVVVVVVVVVVVVVVVVVVLVVLVVVLVVLVVVLVVLVVVVVVPPPDPDDPPPPVPPVPPPPPPDDDDDDDDDDDDDDDDDDDDDDDDDPPVPPVCVVDDPVVNVVVVVVVVVVVVVVVVVVVVVVVVVVVVVVVVVVVVVVVVVVVVVVVSVVVSVVSVVVSVVSVVVSVVVVVVVVPCVVVVVVVVVVVVVVVVVVVVVVVVVVVVVVVVVVVVVVVVVVVVVVVVVVVVVVVVVVVVVVVVVVVVVVVVVVVVVVVVVVVVVVVVVVVVVVVVVVVVVVVVVVVVVVVVVVVVVVVVVVVVVVVVVVVVVVVVVVVVVVVVVVVVVVVVVVVVVVVVVVPD

Radius of gyration: 85.94 Å; Cα contacts (8 Å, |Δi|>4): 32; chains: 1; bounding box: 176×69×312 Å